Protein AF-A0A2P4SAG7-F1 (afdb_monomer)

Organism: Bambusicola thoracicus (NCBI:txid9083)

Sequence (376 aa):
MQWARDEFEGLFQLPAESVNRFLGELPEEPLRWEGLVVPGEVRRSLQERPRDWGDCVRWARWHWQLRYHNSIAQLLHDVPPSHDTHLAYVEAAAHLLAHTYRLPSCGDRVATRDVLCHTVLPPFVPKDGRYVPTVEGMEEVEEALEPGQLLELVQELVQWKRELGGGMEAMDPIHYDKDDDLHLSFITAASNLRAENYSIPPADRLTSQRIAGRIVPAIITTTAAVAALACLEVYKLVWRCRDLQCYRNSNLFLSECLLFRIQPLPAPTYRYRGKEWSCWDRLEVRAIGEDGQAMTVRELLAWLQEEHGWTVTKLLRGSTMLYDGEEDEEMQAQQQAQRLSDGVERSAEPQQLELQYVCAGDELEDACPPLLCTLP

Solvent-accessible surface area (backbone atoms only — not comparable to full-atom values): 22651 Å² total; per-residue (Å²): 86,70,68,26,50,55,49,46,39,63,66,40,19,51,48,26,49,39,40,35,41,56,74,72,71,58,68,96,56,73,87,76,41,77,94,71,54,60,67,70,53,37,52,49,54,67,74,66,56,64,88,48,71,66,45,50,53,50,50,52,54,48,50,48,44,46,64,68,42,49,51,49,52,44,47,45,62,79,53,57,75,84,55,83,65,56,64,54,50,55,53,51,51,50,42,53,51,26,55,75,72,70,43,89,67,81,89,52,69,68,59,55,50,51,52,57,75,69,57,83,71,86,82,79,85,76,76,90,87,76,77,78,72,92,55,96,89,59,77,83,75,68,83,76,66,54,73,68,59,47,52,53,52,48,52,52,49,54,49,48,58,61,74,50,59,90,70,70,78,75,60,79,53,50,75,91,42,74,86,40,71,65,54,45,49,49,35,39,50,51,27,30,54,52,22,56,76,70,73,41,84,67,68,54,70,68,58,38,42,40,60,71,49,65,58,76,89,81,54,69,69,60,54,52,52,52,52,53,56,50,52,60,53,48,53,41,59,75,70,61,62,79,59,62,86,77,46,66,51,74,50,78,40,78,94,74,74,41,77,50,72,42,65,65,77,78,79,68,70,50,78,50,98,92,42,81,43,40,91,85,53,62,45,77,42,74,31,53,32,97,88,68,40,51,24,31,43,45,57,51,52,48,46,40,34,71,80,68,67,42,56,71,39,36,34,28,48,84,93,43,80,55,40,52,71,88,54,55,73,71,58,40,54,54,33,33,66,36,40,74,55,66,96,55,85,89,65,98,59,69,46,73,43,65,32,47,64,30,40,75,94,57,56,92,84,56,85,60,73,47,33,38,31,36,36,96

Secondary structure (DSSP, 8-state):
-HHHHHHHHHHHTHHHHHHHHHHHT--S-GGG-TTT--HHHHHHHHHT--SSHHHHHHHHHHHHIIIIIIHHHHHHHHS---STHHHHHHHHHHHHHHHHTTPPPP--HHHHHHHHHH--PPPP-PPTT-----STT------PPPHHHHHHHHHHHHHHHHHTTT--PPP------TT-HHHHHHHHHHHHHHHHHTTPPPPPHHHHHHHHTT-----HHHHHHHHHHHHHHHHHHHTT---GGG--EEEEEGGGTEEEEEPPPPPPEEEETTEEEETT--EEEE-B-TTSSBPBHHHHHHHHHHHH---EEEEEETTEEEEETTS-HHHHHHHHHSBTTTTSPP-SS--EEEEEEEETT--TTS-PPPEEEE--

Structure (mmCIF, N/CA/C/O backbone):
data_AF-A0A2P4SAG7-F1
#
_entry.id   AF-A0A2P4SAG7-F1
#
loop_
_atom_site.group_PDB
_atom_site.id
_atom_site.type_symbol
_atom_site.label_atom_id
_atom_site.label_alt_id
_atom_site.label_comp_id
_atom_site.label_asym_id
_atom_site.label_entity_id
_atom_site.label_seq_id
_atom_site.pdbx_PDB_ins_code
_atom_site.Cartn_x
_atom_site.Cartn_y
_atom_site.Cartn_z
_atom_site.occupancy
_atom_site.B_iso_or_equiv
_atom_site.auth_seq_id
_atom_site.auth_comp_id
_atom_site.auth_asym_id
_atom_site.auth_atom_id
_atom_site.pdbx_PDB_model_num
ATOM 1 N N . MET A 1 1 ? 4.232 -4.588 -13.858 1.00 81.44 1 MET A N 1
ATOM 2 C CA . MET A 1 1 ? 3.768 -3.238 -13.465 1.00 81.44 1 MET A CA 1
ATOM 3 C C . MET A 1 1 ? 4.446 -2.764 -12.195 1.00 81.44 1 MET A C 1
ATOM 5 O O . MET A 1 1 ? 5.179 -1.799 -12.305 1.00 81.44 1 MET A O 1
ATOM 9 N N . GLN A 1 2 ? 4.285 -3.444 -11.050 1.00 86.50 2 GLN A N 1
ATOM 10 C CA . GLN A 1 2 ? 4.953 -3.043 -9.797 1.00 86.50 2 GLN A CA 1
ATOM 11 C C . GLN A 1 2 ? 6.474 -2.892 -9.972 1.00 86.50 2 GLN A C 1
ATOM 13 O O . GLN A 1 2 ? 6.971 -1.795 -9.783 1.00 86.50 2 GLN A O 1
ATOM 18 N N . TRP A 1 3 ? 7.154 -3.895 -10.547 1.00 89.44 3 TRP A N 1
ATOM 19 C CA . TRP A 1 3 ? 8.586 -3.783 -10.870 1.00 89.44 3 TRP A CA 1
ATOM 20 C C . TRP A 1 3 ? 8.960 -2.525 -11.675 1.00 89.44 3 TRP A C 1
ATOM 22 O O . TRP A 1 3 ? 9.977 -1.907 -11.413 1.00 89.44 3 TRP A O 1
ATOM 32 N N . ALA A 1 4 ? 8.143 -2.122 -12.655 1.00 86.94 4 ALA A N 1
ATOM 33 C CA . ALA A 1 4 ? 8.446 -0.939 -13.464 1.00 86.94 4 ALA A CA 1
ATOM 34 C C . ALA A 1 4 ? 8.279 0.365 -12.667 1.00 86.94 4 ALA A C 1
ATOM 36 O O . ALA A 1 4 ? 8.934 1.353 -12.980 1.00 86.94 4 ALA A O 1
ATOM 37 N N . ARG A 1 5 ? 7.401 0.367 -11.655 1.00 87.44 5 ARG A N 1
ATOM 38 C CA . ARG A 1 5 ? 7.223 1.480 -10.718 1.00 87.44 5 ARG A CA 1
ATOM 39 C C . ARG A 1 5 ? 8.412 1.586 -9.770 1.00 87.44 5 ARG A C 1
ATOM 41 O O . ARG A 1 5 ? 8.936 2.680 -9.620 1.00 87.44 5 ARG A O 1
ATOM 48 N N . ASP A 1 6 ? 8.859 0.458 -9.232 1.00 87.56 6 ASP A N 1
ATOM 49 C CA . ASP A 1 6 ? 10.046 0.400 -8.376 1.00 87.56 6 ASP A CA 1
ATOM 50 C C . ASP A 1 6 ? 11.297 0.825 -9.172 1.00 87.56 6 ASP A C 1
ATOM 52 O O . ASP A 1 6 ? 12.121 1.596 -8.693 1.00 87.56 6 ASP A O 1
ATOM 56 N N . GLU A 1 7 ? 11.394 0.416 -10.443 1.00 86.88 7 GLU A N 1
ATOM 57 C CA . GLU A 1 7 ? 12.472 0.843 -11.341 1.00 86.88 7 GLU A CA 1
ATOM 58 C C . GLU A 1 7 ? 12.406 2.349 -11.662 1.00 86.88 7 GLU A C 1
ATOM 60 O O . GLU A 1 7 ? 13.439 3.002 -11.734 1.00 86.88 7 GLU A O 1
ATOM 65 N N . PHE A 1 8 ? 11.215 2.933 -11.837 1.00 87.44 8 PHE A N 1
ATOM 66 C CA . PHE A 1 8 ? 11.071 4.383 -12.033 1.00 87.44 8 PHE A CA 1
ATOM 67 C C . PHE A 1 8 ? 11.583 5.164 -10.815 1.00 87.44 8 PHE A C 1
ATOM 69 O O . PHE A 1 8 ? 12.367 6.101 -10.964 1.00 87.44 8 PHE A O 1
ATOM 76 N N . GLU A 1 9 ? 11.172 4.748 -9.618 1.00 87.44 9 GLU A N 1
ATOM 77 C CA . GLU A 1 9 ? 11.604 5.346 -8.353 1.00 87.44 9 GLU A CA 1
ATOM 78 C C . GLU A 1 9 ? 13.124 5.212 -8.162 1.00 87.44 9 GLU A C 1
ATOM 80 O O . GLU A 1 9 ? 13.805 6.205 -7.894 1.00 87.44 9 GLU A O 1
ATOM 85 N N . GLY A 1 10 ? 13.681 4.026 -8.424 1.00 83.75 10 GLY A N 1
ATOM 86 C CA . GLY A 1 10 ? 15.117 3.757 -8.328 1.00 83.75 10 GLY A CA 1
ATOM 87 C C . GLY A 1 10 ? 15.993 4.470 -9.364 1.00 83.75 10 GLY A C 1
ATOM 88 O O . GLY A 1 10 ? 17.201 4.562 -9.168 1.00 83.75 10 GLY A O 1
ATOM 89 N N . LEU A 1 11 ? 15.428 4.989 -10.460 1.00 84.88 11 LEU A N 1
ATOM 90 C CA . LEU A 1 11 ? 16.191 5.711 -11.488 1.00 84.88 11 LEU A CA 1
ATOM 91 C C . LEU A 1 11 ? 16.076 7.230 -11.374 1.00 84.88 11 LEU A C 1
ATOM 93 O O . LEU A 1 11 ? 17.056 7.928 -11.632 1.00 84.88 11 LEU A O 1
ATOM 97 N N . PHE A 1 12 ? 14.888 7.743 -11.046 1.00 87.12 12 PHE A N 1
ATOM 98 C CA . PHE A 1 12 ? 14.585 9.173 -11.175 1.00 87.12 12 PHE A CA 1
ATOM 99 C C . PHE A 1 12 ? 14.284 9.873 -9.848 1.00 87.12 12 PHE A C 1
ATOM 101 O O . PHE A 1 12 ? 14.335 11.101 -9.798 1.00 87.12 12 PHE A O 1
ATOM 108 N N . GLN A 1 13 ? 13.991 9.121 -8.784 1.00 85.75 13 GLN A N 1
ATOM 109 C CA . GLN A 1 13 ? 13.681 9.682 -7.471 1.00 85.75 13 GLN A CA 1
ATOM 110 C C . GLN A 1 13 ? 14.836 9.461 -6.490 1.00 85.75 13 GLN A C 1
ATOM 112 O O . GLN A 1 13 ? 15.493 10.426 -6.097 1.00 85.75 13 GLN A O 1
ATOM 117 N N . LEU A 1 14 ? 15.127 8.202 -6.144 1.00 84.88 14 LEU A N 1
ATOM 118 C CA . LEU A 1 14 ? 16.094 7.865 -5.091 1.00 84.88 14 LEU A CA 1
ATOM 119 C C . LEU A 1 14 ? 17.503 8.414 -5.374 1.00 84.88 14 LEU A C 1
ATOM 121 O O . LEU A 1 14 ? 18.040 9.089 -4.495 1.00 84.88 14 LEU A O 1
ATOM 125 N N . PRO A 1 15 ? 18.073 8.286 -6.594 1.00 83.38 15 PRO A N 1
ATOM 126 C CA . PRO A 1 15 ? 19.403 8.831 -6.871 1.00 83.38 15 PRO A CA 1
ATOM 127 C C . PRO A 1 15 ? 19.477 10.354 -6.732 1.00 83.38 15 PRO A C 1
ATOM 129 O O . PRO A 1 15 ? 20.473 10.886 -6.240 1.00 83.38 15 PRO A O 1
ATOM 132 N N . ALA A 1 16 ? 18.418 11.067 -7.125 1.00 83.94 16 ALA A N 1
ATOM 133 C CA . ALA A 1 16 ? 18.354 12.521 -7.009 1.00 83.94 16 ALA A CA 1
ATOM 134 C C . ALA A 1 16 ? 18.246 12.963 -5.540 1.00 83.94 16 ALA A C 1
ATOM 136 O O . ALA A 1 16 ? 18.965 13.870 -5.119 1.00 83.94 16 ALA A O 1
ATOM 137 N N . GLU A 1 17 ? 17.407 12.296 -4.741 1.00 84.69 17 GLU A N 1
ATOM 138 C CA . GLU A 1 17 ? 17.300 12.536 -3.296 1.00 84.69 17 GLU A CA 1
ATOM 139 C C . GLU A 1 17 ? 18.624 12.239 -2.576 1.00 84.69 17 GLU A C 1
ATOM 141 O O . GLU A 1 17 ? 19.094 13.063 -1.786 1.00 84.69 17 GLU A O 1
ATOM 146 N N . SER A 1 18 ? 19.264 11.109 -2.896 1.00 82.12 18 SER A N 1
ATOM 147 C CA . SER A 1 18 ? 20.572 10.701 -2.373 1.00 82.12 18 SER A CA 1
ATOM 148 C C . SER A 1 18 ? 21.654 11.747 -2.665 1.00 82.12 18 SER A C 1
ATOM 150 O O . SER A 1 18 ? 22.399 12.145 -1.764 1.00 82.12 18 SER A O 1
ATOM 152 N N . VAL A 1 19 ? 21.731 12.243 -3.907 1.00 81.12 19 VAL A N 1
ATOM 153 C CA . VAL A 1 19 ? 22.686 13.291 -4.306 1.00 81.12 19 VAL A CA 1
ATOM 154 C C . VAL A 1 19 ? 22.375 14.618 -3.612 1.00 81.12 19 VAL A C 1
ATOM 156 O O . VAL A 1 19 ? 23.289 15.267 -3.104 1.00 81.12 19 VAL A O 1
ATOM 159 N N . ASN A 1 20 ? 21.108 15.021 -3.526 1.00 83.75 20 ASN A N 1
ATOM 160 C CA . ASN A 1 20 ? 20.719 16.271 -2.872 1.00 83.75 20 ASN A CA 1
ATOM 161 C C . ASN A 1 20 ? 21.027 16.264 -1.374 1.00 83.75 20 ASN A C 1
ATOM 163 O O . ASN A 1 20 ? 21.575 17.239 -0.859 1.00 83.75 20 ASN A O 1
ATOM 167 N N . ARG A 1 21 ? 20.752 15.152 -0.687 1.00 79.44 21 ARG A N 1
ATOM 168 C CA . ARG A 1 21 ? 21.115 14.955 0.723 1.00 79.44 21 ARG A CA 1
ATOM 169 C C . ARG A 1 21 ? 22.628 15.032 0.915 1.00 79.44 21 ARG A C 1
ATOM 171 O O . ARG A 1 21 ? 23.106 15.690 1.840 1.00 79.44 21 ARG A O 1
ATOM 178 N N . PHE A 1 22 ? 23.389 14.434 -0.002 1.00 78.19 22 PHE A N 1
ATOM 179 C CA . PHE A 1 22 ? 24.846 14.527 -0.014 1.00 78.19 22 PHE A CA 1
ATOM 180 C C . PHE A 1 22 ? 25.355 15.964 -0.198 1.00 78.19 22 PHE A C 1
ATOM 182 O O . PHE A 1 22 ? 26.279 16.385 0.506 1.00 78.19 22 PHE A O 1
ATOM 189 N N . LEU A 1 23 ? 24.746 16.744 -1.093 1.00 76.44 23 LEU A N 1
ATOM 190 C CA . LEU A 1 23 ? 25.135 18.133 -1.342 1.00 76.44 23 LEU A CA 1
ATOM 191 C C . LEU A 1 23 ? 24.726 19.074 -0.202 1.00 76.44 23 LEU A C 1
ATOM 193 O O . LEU A 1 23 ? 25.543 19.898 0.211 1.00 76.44 23 LEU A O 1
ATOM 197 N N . GLY A 1 24 ? 23.503 18.937 0.315 1.00 71.19 24 GLY A N 1
ATOM 198 C CA . GLY A 1 24 ? 22.888 19.886 1.246 1.00 71.19 24 GLY A CA 1
ATOM 199 C C . GLY A 1 24 ? 23.028 19.550 2.733 1.00 71.19 24 GLY A C 1
ATOM 200 O O . GLY A 1 24 ? 23.374 20.428 3.517 1.00 71.19 24 GLY A O 1
ATOM 201 N N . GLU A 1 25 ? 22.763 18.306 3.136 1.00 60.97 25 GLU A N 1
ATOM 202 C CA . GLU A 1 25 ? 22.481 17.967 4.545 1.00 60.97 25 GLU A CA 1
ATOM 203 C C . GLU A 1 25 ? 23.626 17.235 5.252 1.00 60.97 25 GLU A C 1
ATOM 205 O O . GLU A 1 25 ? 23.716 17.269 6.480 1.00 60.97 25 GLU A O 1
ATOM 210 N N . LEU A 1 26 ? 24.523 16.581 4.506 1.00 59.78 26 LEU A N 1
ATOM 211 C CA . LEU A 1 26 ? 25.563 15.768 5.130 1.00 59.78 26 LEU A CA 1
ATOM 212 C C . LEU A 1 26 ? 26.750 16.602 5.659 1.00 59.78 26 LEU A C 1
ATOM 214 O O . LEU A 1 26 ? 27.390 17.323 4.873 1.00 59.78 26 LEU A O 1
ATOM 218 N N . PRO A 1 27 ? 27.098 16.465 6.959 1.00 60.38 27 PRO A N 1
ATOM 219 C CA . PRO A 1 27 ? 28.298 17.062 7.537 1.00 60.38 27 PRO A CA 1
ATOM 220 C C . PRO A 1 27 ? 29.562 16.453 6.917 1.00 60.38 27 PRO A C 1
ATOM 222 O O . PRO A 1 27 ? 29.544 15.324 6.426 1.00 60.38 27 PRO A O 1
ATOM 225 N N . GLU A 1 28 ? 30.684 17.180 6.974 1.00 59.06 28 GLU A N 1
ATOM 226 C CA . GLU A 1 28 ? 31.977 16.716 6.435 1.00 59.06 28 GLU A CA 1
ATOM 227 C C . GLU A 1 28 ? 32.524 15.446 7.121 1.00 59.06 28 GLU A C 1
ATOM 229 O O . GLU A 1 28 ? 33.510 14.881 6.655 1.00 59.06 28 GLU A O 1
ATOM 234 N N . GLU A 1 29 ? 31.905 15.001 8.220 1.00 61.97 29 GLU A N 1
ATOM 235 C CA . GLU A 1 29 ? 32.294 13.830 9.010 1.00 61.97 29 GLU A CA 1
ATOM 236 C C . GLU A 1 29 ? 31.657 12.525 8.466 1.00 61.97 29 GLU A C 1
ATOM 238 O O . GLU A 1 29 ? 30.444 12.343 8.604 1.00 61.97 29 GLU A O 1
ATOM 243 N N . PRO A 1 30 ? 32.460 11.572 7.942 1.00 60.25 30 PRO A N 1
ATOM 244 C CA . PRO A 1 30 ? 32.017 10.285 7.378 1.00 60.25 30 PRO A CA 1
ATOM 245 C C . PRO A 1 30 ? 31.145 9.409 8.286 1.00 60.25 30 PRO A C 1
ATOM 247 O O . PRO A 1 30 ? 30.231 8.736 7.823 1.00 60.25 30 PRO A O 1
ATOM 250 N N . LEU A 1 31 ? 31.433 9.412 9.593 1.00 57.81 31 LEU A N 1
ATOM 251 C CA . LEU A 1 31 ? 30.801 8.536 10.592 1.00 57.81 31 LEU A CA 1
ATOM 252 C C . LEU A 1 31 ? 29.309 8.827 10.799 1.00 57.81 31 LEU A C 1
ATOM 254 O O . LEU A 1 31 ? 28.599 8.022 11.387 1.00 57.81 31 LEU A O 1
ATOM 258 N N . ARG A 1 32 ? 28.823 9.981 10.331 1.00 58.31 32 ARG A N 1
ATOM 259 C CA . ARG A 1 32 ? 27.416 10.380 10.457 1.00 58.31 32 ARG A CA 1
ATOM 260 C C . ARG A 1 32 ? 26.582 10.034 9.227 1.00 58.31 32 ARG A C 1
ATOM 262 O O . ARG A 1 32 ? 25.461 10.512 9.125 1.00 58.31 32 ARG A O 1
ATOM 269 N N . TRP A 1 33 ? 27.133 9.295 8.264 1.00 59.44 33 TRP A N 1
ATOM 270 C CA . TRP A 1 33 ? 26.451 8.967 7.006 1.00 59.44 33 TRP A CA 1
ATOM 271 C C . TRP A 1 33 ? 25.746 7.602 7.051 1.00 59.44 33 TRP A C 1
ATOM 273 O O . TRP A 1 33 ? 25.011 7.269 6.121 1.00 59.44 33 TRP A O 1
ATOM 283 N N . GLU A 1 34 ? 25.957 6.815 8.113 1.00 56.78 34 GLU A N 1
ATOM 284 C CA . GLU A 1 34 ? 25.377 5.476 8.267 1.00 56.78 34 GLU A CA 1
ATOM 285 C C . GLU A 1 34 ? 23.842 5.519 8.187 1.00 56.78 34 GLU A C 1
ATOM 287 O O . GLU A 1 34 ? 23.181 6.243 8.929 1.00 56.78 34 GLU A O 1
ATOM 292 N N . GLY A 1 35 ? 23.279 4.766 7.235 1.00 57.47 35 GLY A N 1
ATOM 293 C CA . GLY A 1 35 ? 21.834 4.681 6.988 1.00 57.47 35 GLY A CA 1
ATOM 294 C C . GLY A 1 35 ? 21.208 5.889 6.279 1.00 57.47 35 GLY A C 1
ATOM 295 O O . GLY A 1 35 ? 20.014 5.863 5.994 1.00 57.47 35 GLY A O 1
ATOM 296 N N . LEU A 1 36 ? 21.983 6.937 5.974 1.00 53.34 36 LEU A N 1
ATOM 297 C CA . LEU A 1 36 ? 21.462 8.191 5.419 1.00 53.34 36 LEU A CA 1
ATOM 298 C C . LEU A 1 36 ? 21.659 8.328 3.907 1.00 53.34 36 LEU A C 1
ATOM 300 O O . LEU A 1 36 ? 20.855 9.000 3.273 1.00 53.34 36 LEU A O 1
ATOM 304 N N . VAL A 1 37 ? 22.688 7.732 3.304 1.00 59.59 37 VAL A N 1
ATOM 305 C CA . VAL A 1 37 ? 22.959 7.808 1.853 1.00 59.59 37 VAL A CA 1
ATOM 306 C C . VAL A 1 37 ? 23.607 6.506 1.392 1.00 59.59 37 VAL A C 1
ATOM 308 O O . VAL A 1 37 ? 24.410 5.946 2.131 1.00 59.59 37 VAL A O 1
ATOM 311 N N . VAL A 1 38 ? 23.312 6.052 0.166 1.00 68.75 38 VAL A N 1
ATOM 312 C CA . VAL A 1 38 ? 24.028 4.947 -0.495 1.00 68.75 38 VAL A CA 1
ATOM 313 C C . VAL A 1 38 ? 25.229 5.528 -1.257 1.00 68.75 38 VAL A C 1
ATOM 315 O O . VAL A 1 38 ? 25.056 6.078 -2.350 1.00 68.75 38 VAL A O 1
ATOM 318 N N . PRO A 1 39 ? 26.472 5.450 -0.736 1.00 68.12 39 PRO A N 1
ATOM 319 C CA . PRO A 1 39 ? 27.593 6.197 -1.317 1.00 68.12 39 PRO A CA 1
ATOM 320 C C . PRO A 1 39 ? 27.947 5.722 -2.737 1.00 68.12 39 PRO A C 1
ATOM 322 O O . PRO A 1 39 ? 28.398 6.507 -3.573 1.00 68.12 39 PRO A O 1
ATOM 325 N N . GLY A 1 40 ? 27.687 4.448 -3.049 1.00 70.38 40 GLY A N 1
ATOM 326 C CA . GLY A 1 40 ? 27.883 3.895 -4.392 1.00 70.38 40 GLY A CA 1
ATOM 327 C C . GLY A 1 40 ? 26.932 4.487 -5.436 1.00 70.38 40 GLY A C 1
ATOM 328 O O . GLY A 1 40 ? 27.343 4.742 -6.569 1.00 70.38 40 GLY A O 1
ATOM 329 N N . GLU A 1 41 ? 25.684 4.752 -5.049 1.00 71.19 41 GLU A N 1
ATOM 330 C CA . GLU A 1 41 ? 24.660 5.359 -5.906 1.00 71.19 41 GLU A CA 1
ATOM 331 C C . GLU A 1 41 ? 24.983 6.826 -6.204 1.00 71.19 41 GLU A C 1
ATOM 333 O O . GLU A 1 41 ? 24.937 7.250 -7.362 1.00 71.19 41 GLU A O 1
ATOM 338 N N . VAL A 1 42 ? 25.406 7.579 -5.181 1.00 75.69 42 VAL A N 1
ATOM 339 C CA . VAL A 1 42 ? 25.850 8.970 -5.342 1.00 75.69 42 VAL A CA 1
ATOM 340 C C . VAL A 1 42 ? 27.057 9.039 -6.270 1.00 75.69 42 VAL A C 1
ATOM 342 O O . VAL A 1 42 ? 27.028 9.785 -7.247 1.00 75.69 42 VAL A O 1
ATOM 345 N N . ARG A 1 43 ? 28.093 8.218 -6.048 1.00 80.50 43 ARG A N 1
ATOM 346 C CA . ARG A 1 43 ? 29.273 8.196 -6.928 1.00 80.50 43 ARG A CA 1
ATOM 347 C C . ARG A 1 43 ? 28.903 7.930 -8.384 1.00 80.50 43 ARG A C 1
ATOM 349 O O . ARG A 1 43 ? 29.374 8.653 -9.261 1.00 80.50 43 ARG A O 1
ATOM 356 N N . ARG A 1 44 ? 28.060 6.924 -8.643 1.00 77.25 44 ARG A N 1
ATOM 357 C CA . ARG A 1 44 ? 27.619 6.583 -10.004 1.00 77.25 44 ARG A CA 1
ATOM 358 C C . ARG A 1 44 ? 26.868 7.749 -10.647 1.00 77.25 44 ARG A C 1
ATOM 360 O O . ARG A 1 44 ? 27.198 8.135 -11.763 1.00 77.25 44 ARG A O 1
ATOM 367 N N . SER A 1 45 ? 25.934 8.354 -9.916 1.00 79.62 45 SER A N 1
ATOM 368 C CA . SER A 1 45 ? 25.128 9.486 -10.395 1.00 79.62 45 SER A CA 1
ATOM 369 C C . SER A 1 45 ? 25.976 10.717 -10.727 1.00 79.62 45 SER A C 1
ATOM 371 O O . SER A 1 45 ? 25.702 11.424 -11.695 1.00 79.62 45 SER A O 1
ATOM 373 N N . LEU A 1 46 ? 27.046 10.956 -9.962 1.00 76.94 46 LEU A N 1
ATOM 374 C CA . LEU A 1 46 ? 27.991 12.045 -10.219 1.00 76.94 46 LEU A CA 1
ATOM 375 C C . LEU A 1 46 ? 28.934 11.752 -11.397 1.00 76.94 46 LEU A C 1
ATOM 377 O O . LEU A 1 46 ? 29.223 12.656 -12.181 1.00 76.94 46 LEU A O 1
ATOM 381 N N . GLN A 1 47 ? 29.396 10.506 -11.547 1.00 79.31 47 GLN A N 1
ATOM 382 C CA . GLN A 1 47 ? 30.273 10.079 -12.647 1.00 79.31 47 GLN A CA 1
ATOM 383 C C . GLN A 1 47 ? 29.563 10.056 -14.000 1.00 79.31 47 GLN A C 1
ATOM 385 O O . GLN A 1 47 ? 30.134 10.465 -15.011 1.00 79.31 47 GLN A O 1
ATOM 390 N N . GLU A 1 48 ? 28.322 9.578 -14.017 1.00 74.12 48 GLU A N 1
ATOM 391 C CA . GLU A 1 48 ? 27.524 9.377 -15.227 1.00 74.12 48 GLU A CA 1
ATOM 392 C C . GLU A 1 48 ? 26.639 10.590 -15.554 1.00 74.12 48 GLU A C 1
ATOM 394 O O . GLU A 1 48 ? 25.714 10.482 -16.361 1.00 74.12 48 GLU A O 1
ATOM 399 N N . ARG A 1 49 ? 26.910 11.757 -14.949 1.00 80.25 49 ARG A N 1
ATOM 400 C CA . ARG A 1 49 ? 26.088 12.956 -15.129 1.00 80.25 49 ARG A CA 1
ATOM 401 C C . ARG A 1 49 ? 26.023 13.361 -16.613 1.00 80.25 49 ARG A C 1
ATOM 403 O O . ARG A 1 49 ? 27.061 13.708 -17.190 1.00 80.25 49 ARG A O 1
ATOM 410 N N . PRO A 1 50 ? 24.826 13.383 -17.227 1.00 78.88 50 PRO A N 1
ATOM 411 C CA . PRO A 1 50 ? 24.682 13.728 -18.635 1.00 78.88 50 PRO A CA 1
ATOM 412 C C . PRO A 1 50 ? 24.954 15.219 -18.863 1.00 78.88 50 PRO A C 1
ATOM 414 O O . PRO A 1 50 ? 24.580 16.061 -18.043 1.00 78.88 50 PRO A O 1
ATOM 417 N N . ARG A 1 51 ? 25.603 15.557 -19.984 1.00 80.38 51 ARG A N 1
ATOM 418 C CA . ARG A 1 51 ? 25.892 16.954 -20.370 1.00 80.38 51 ARG A CA 1
ATOM 419 C C . ARG A 1 51 ? 24.954 17.470 -21.449 1.00 80.38 51 ARG A C 1
ATOM 421 O O . ARG A 1 51 ? 24.758 18.677 -21.570 1.00 80.38 51 ARG A O 1
ATOM 428 N N . ASP A 1 52 ? 24.393 16.559 -22.233 1.00 71.81 52 ASP A N 1
ATOM 429 C CA . ASP A 1 52 ? 23.454 16.855 -23.300 1.00 71.81 52 ASP A CA 1
ATOM 430 C C . ASP A 1 52 ? 22.384 15.760 -23.435 1.00 71.81 52 ASP A C 1
ATOM 432 O O . ASP A 1 52 ? 22.417 14.715 -22.783 1.00 71.81 52 ASP A O 1
ATOM 436 N N . TRP A 1 53 ? 21.411 16.003 -24.313 1.00 62.53 53 TRP A N 1
ATOM 437 C CA . TRP A 1 53 ? 20.362 15.032 -24.623 1.00 62.53 53 TRP A CA 1
ATOM 438 C C . TRP A 1 53 ? 20.908 13.713 -25.197 1.00 62.53 53 TRP A C 1
ATOM 440 O O . TRP A 1 53 ? 20.339 12.646 -24.965 1.00 62.53 53 TRP A O 1
ATOM 450 N N . GLY A 1 54 ? 22.014 13.763 -25.943 1.00 64.31 54 GLY A N 1
ATOM 451 C CA . GLY A 1 54 ? 22.645 12.575 -26.510 1.00 64.31 54 GLY A CA 1
ATOM 452 C C . GLY A 1 54 ? 23.160 11.629 -25.428 1.00 64.31 54 GLY A C 1
ATOM 453 O O . GLY A 1 54 ? 22.978 10.417 -25.548 1.00 64.31 54 GLY A O 1
ATOM 454 N N . ASP A 1 55 ? 23.736 12.168 -24.354 1.00 66.38 55 ASP A N 1
ATOM 455 C CA . ASP A 1 55 ? 24.143 11.404 -23.174 1.00 66.38 55 ASP A CA 1
ATOM 456 C C . ASP A 1 55 ? 22.943 10.741 -22.496 1.00 66.38 55 ASP A C 1
ATOM 458 O O . ASP A 1 55 ? 23.001 9.545 -22.204 1.00 66.38 55 ASP A O 1
ATOM 462 N N . CYS A 1 56 ? 21.821 11.455 -22.348 1.00 67.62 56 CYS A N 1
ATOM 463 C CA . CYS A 1 56 ? 20.586 10.883 -21.802 1.00 67.62 56 CYS A CA 1
ATOM 464 C C . CYS A 1 56 ? 20.079 9.696 -22.641 1.00 67.62 56 CYS A C 1
ATOM 466 O O . CYS A 1 56 ? 19.695 8.660 -22.096 1.00 67.62 56 CYS A O 1
ATOM 468 N N . VAL A 1 57 ? 20.120 9.802 -23.975 1.00 63.62 57 VAL A N 1
ATOM 469 C CA . VAL A 1 57 ? 19.714 8.709 -24.879 1.00 63.62 57 VAL A CA 1
ATOM 470 C C . VAL A 1 57 ? 20.665 7.512 -24.776 1.00 63.62 57 VAL A C 1
ATOM 472 O O . VAL A 1 57 ? 20.210 6.365 -24.769 1.00 63.62 57 VAL A O 1
ATOM 475 N N . ARG A 1 58 ? 21.982 7.746 -24.670 1.00 69.81 58 ARG A N 1
ATOM 476 C CA . ARG A 1 58 ? 22.975 6.673 -24.473 1.00 69.81 58 ARG A CA 1
ATOM 477 C C . ARG A 1 58 ? 22.760 5.959 -23.145 1.00 69.81 58 ARG A C 1
ATOM 479 O O . ARG A 1 58 ? 22.741 4.729 -23.131 1.00 69.81 58 ARG A O 1
ATOM 486 N N . TRP A 1 59 ? 22.546 6.718 -22.072 1.00 79.19 59 TRP A N 1
ATOM 487 C CA . TRP A 1 59 ? 22.224 6.186 -20.753 1.00 79.19 59 TRP A CA 1
ATOM 488 C C . TRP A 1 59 ? 20.958 5.323 -20.804 1.00 79.19 59 TRP A C 1
ATOM 490 O O . TRP A 1 59 ? 20.991 4.166 -20.393 1.00 79.19 59 TRP A O 1
ATOM 500 N N . ALA A 1 60 ? 19.880 5.808 -21.432 1.00 67.44 60 ALA A N 1
ATOM 501 C CA . ALA A 1 60 ? 18.635 5.052 -21.565 1.00 67.44 60 ALA A CA 1
ATOM 502 C C . ALA A 1 60 ? 18.814 3.755 -22.381 1.00 67.44 60 ALA A C 1
ATOM 504 O O . ALA A 1 60 ? 18.292 2.701 -22.010 1.00 67.44 60 ALA A O 1
ATOM 505 N N . ARG A 1 61 ? 19.592 3.788 -23.475 1.00 75.88 61 ARG A N 1
ATOM 506 C CA . ARG A 1 61 ? 19.899 2.595 -24.287 1.00 75.88 61 ARG A CA 1
ATOM 507 C C . ARG A 1 61 ? 20.757 1.579 -23.533 1.00 75.88 61 ARG A C 1
ATOM 509 O O . ARG A 1 61 ? 20.568 0.372 -23.718 1.00 75.88 61 ARG A O 1
ATOM 516 N N . TRP A 1 62 ? 21.707 2.051 -22.730 1.00 73.81 62 TRP A N 1
ATOM 517 C CA . TRP A 1 62 ? 22.526 1.209 -21.863 1.00 73.81 62 TRP A CA 1
ATOM 518 C C . TRP A 1 62 ? 21.681 0.567 -20.765 1.00 73.81 62 TRP A C 1
ATOM 520 O O . TRP A 1 62 ? 21.724 -0.647 -20.583 1.00 73.81 62 TRP A O 1
ATOM 530 N N . HIS A 1 63 ? 20.839 1.358 -20.105 1.00 75.38 63 HIS A N 1
ATOM 531 C CA . HIS A 1 63 ? 19.903 0.879 -19.101 1.00 75.38 63 HIS A CA 1
ATOM 532 C C . HIS A 1 63 ? 18.972 -0.205 -19.665 1.00 75.38 63 HIS A C 1
ATOM 534 O O . HIS A 1 63 ? 18.831 -1.279 -19.077 1.00 75.38 63 HIS A O 1
ATOM 540 N N . TRP A 1 64 ? 18.420 0.024 -20.863 1.00 81.44 64 TRP A N 1
ATOM 541 C CA . TRP A 1 64 ? 17.623 -0.977 -21.569 1.00 81.44 64 TRP A CA 1
ATOM 542 C C . TRP A 1 64 ? 18.401 -2.285 -21.785 1.00 81.44 64 TRP A C 1
ATOM 544 O O . TRP A 1 64 ? 17.881 -3.366 -21.509 1.00 81.44 64 TRP A O 1
ATOM 554 N N . GLN A 1 65 ? 19.664 -2.198 -22.223 1.00 71.25 65 GLN A N 1
ATOM 555 C CA . GLN A 1 65 ? 20.524 -3.370 -22.419 1.00 71.25 65 GLN A CA 1
ATOM 556 C C . GLN A 1 65 ? 20.704 -4.141 -21.114 1.00 71.25 65 GLN A C 1
ATOM 558 O O . GLN A 1 65 ? 20.601 -5.364 -21.095 1.00 71.25 65 GLN A O 1
ATOM 563 N N . LEU A 1 66 ? 20.982 -3.422 -20.028 1.00 76.62 66 LEU A N 1
ATOM 564 C CA . LEU A 1 66 ? 21.248 -4.014 -18.731 1.00 76.62 66 LEU A CA 1
ATOM 565 C C . LEU A 1 66 ? 20.024 -4.782 -18.224 1.00 76.62 66 LEU A C 1
ATOM 567 O O . LEU A 1 66 ? 20.141 -5.965 -17.921 1.00 76.62 66 LEU A O 1
ATOM 571 N N . ARG A 1 67 ? 18.855 -4.133 -18.189 1.00 78.81 67 ARG A N 1
ATOM 572 C CA . ARG A 1 67 ? 17.645 -4.691 -17.571 1.00 78.81 67 ARG A CA 1
ATOM 573 C C . ARG A 1 67 ? 16.919 -5.711 -18.437 1.00 78.81 67 ARG A C 1
ATOM 575 O O . ARG A 1 67 ? 16.466 -6.727 -17.916 1.00 78.81 67 ARG A O 1
ATOM 582 N N . TYR A 1 68 ? 16.799 -5.459 -19.739 1.00 76.12 68 TYR A N 1
ATOM 583 C CA . TYR A 1 68 ? 15.974 -6.299 -20.610 1.00 76.12 68 TYR A CA 1
ATOM 584 C C . TYR A 1 68 ? 16.770 -7.357 -21.369 1.00 76.12 68 TYR A C 1
ATOM 586 O O . TYR A 1 68 ? 16.163 -8.299 -21.860 1.00 76.12 68 TYR A O 1
ATOM 594 N N . HIS A 1 69 ? 18.101 -7.250 -21.435 1.00 78.56 69 HIS A N 1
ATOM 595 C CA . HIS A 1 69 ? 18.939 -8.258 -22.082 1.00 78.56 69 HIS A CA 1
ATOM 596 C C . HIS A 1 69 ? 19.923 -8.907 -21.108 1.00 78.56 69 HIS A C 1
ATOM 598 O O . HIS A 1 69 ? 19.819 -10.102 -20.856 1.00 78.56 69 HIS A O 1
ATOM 604 N N . ASN A 1 70 ? 20.851 -8.143 -20.526 1.00 77.38 70 ASN A N 1
ATOM 605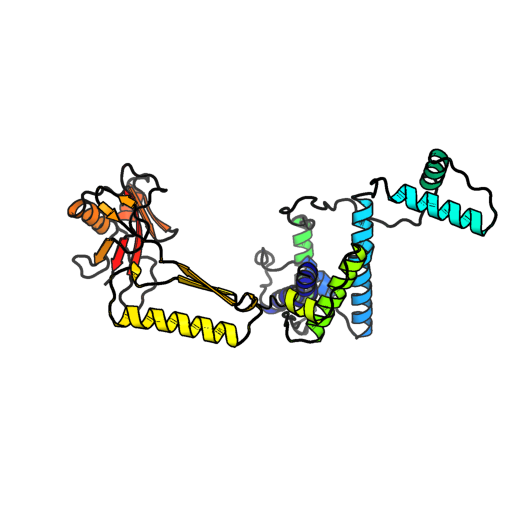 C CA . ASN A 1 70 ? 21.950 -8.702 -19.733 1.00 77.38 70 ASN A CA 1
ATOM 606 C C . ASN A 1 70 ? 21.441 -9.413 -18.470 1.00 77.38 70 AS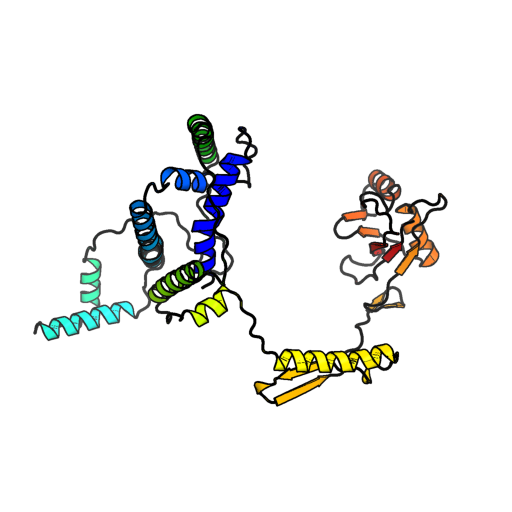N A C 1
ATOM 608 O O . ASN A 1 70 ? 21.890 -10.515 -18.182 1.00 77.38 70 ASN A O 1
ATOM 612 N N . SER A 1 71 ? 20.485 -8.825 -17.741 1.00 75.25 71 SER A N 1
ATOM 613 C CA . SER A 1 71 ? 19.876 -9.460 -16.564 1.00 75.25 71 SER A CA 1
ATOM 614 C C . SER A 1 71 ? 19.113 -10.740 -16.912 1.00 75.25 71 SER A C 1
ATOM 616 O O . SER A 1 71 ? 19.141 -11.689 -16.139 1.00 75.25 71 SER A O 1
ATOM 618 N N . ILE A 1 72 ? 18.460 -10.797 -18.076 1.00 76.56 72 ILE A N 1
ATOM 619 C CA . ILE A 1 72 ? 17.748 -12.002 -18.528 1.00 76.56 72 ILE A CA 1
ATOM 620 C C . ILE A 1 72 ? 18.735 -13.077 -18.981 1.00 76.56 72 ILE A C 1
ATOM 622 O O . ILE A 1 72 ? 18.567 -14.243 -18.648 1.00 76.56 72 ILE A O 1
ATOM 626 N N . ALA A 1 73 ? 19.792 -12.693 -19.697 1.00 74.56 73 ALA A N 1
ATOM 627 C CA . ALA A 1 73 ? 20.869 -13.599 -20.079 1.00 74.56 73 ALA A CA 1
ATOM 628 C C . ALA A 1 73 ? 21.583 -14.178 -18.846 1.00 74.56 73 ALA A C 1
ATOM 630 O O . ALA A 1 73 ? 21.855 -15.373 -18.813 1.00 74.56 73 ALA A O 1
ATOM 631 N N . GLN A 1 74 ? 21.816 -13.353 -17.819 1.00 72.19 74 GLN A N 1
ATOM 632 C CA . GLN A 1 74 ? 22.324 -13.786 -16.517 1.00 72.19 74 GLN A CA 1
ATOM 633 C C . GLN A 1 74 ? 21.364 -14.783 -15.853 1.00 72.19 74 GLN A C 1
ATOM 635 O O . GLN A 1 74 ? 21.786 -15.859 -15.457 1.00 72.19 74 GLN A O 1
ATOM 640 N N . LEU A 1 75 ? 20.061 -14.487 -15.819 1.00 68.44 75 LEU A N 1
ATOM 641 C CA . LEU A 1 75 ? 19.059 -15.403 -15.266 1.00 68.44 75 LEU A CA 1
ATOM 642 C C . LEU A 1 75 ? 19.025 -16.750 -16.006 1.00 68.44 75 LEU A C 1
ATOM 644 O O . LEU A 1 75 ? 18.938 -17.793 -15.371 1.00 68.44 75 LEU A O 1
ATOM 648 N N . LEU A 1 76 ? 19.117 -16.738 -17.337 1.00 65.81 76 LEU A N 1
ATOM 649 C CA . LEU A 1 76 ? 19.176 -17.951 -18.161 1.00 65.81 76 LEU A CA 1
ATOM 650 C C . LEU A 1 76 ? 20.496 -18.717 -18.010 1.00 65.81 76 LEU A C 1
ATOM 652 O O . LEU A 1 76 ? 20.536 -19.911 -18.291 1.00 65.81 76 LEU A O 1
ATOM 656 N N . HIS A 1 77 ? 21.574 -18.044 -17.610 1.00 69.25 77 HIS A N 1
ATOM 657 C CA . HIS A 1 77 ? 22.836 -18.681 -17.254 1.00 69.25 77 HIS A CA 1
ATOM 658 C C . HIS A 1 77 ? 22.739 -19.359 -15.881 1.00 69.25 77 HIS A C 1
ATOM 660 O O . HIS A 1 77 ? 23.113 -20.522 -15.744 1.00 69.25 77 HIS A O 1
ATOM 666 N N . ASP A 1 78 ? 22.197 -18.649 -14.889 1.00 63.25 78 ASP A N 1
ATOM 667 C CA . ASP A 1 78 ? 22.109 -19.108 -13.499 1.00 63.25 78 ASP A CA 1
ATOM 668 C C . ASP A 1 78 ? 21.020 -20.178 -13.314 1.00 63.25 78 ASP A C 1
ATOM 670 O O . ASP A 1 78 ? 21.151 -21.084 -12.490 1.00 63.25 78 ASP A O 1
ATOM 674 N N . VAL A 1 79 ? 19.964 -20.112 -14.130 1.00 56.72 79 VAL A N 1
ATOM 675 C CA . VAL A 1 79 ? 18.870 -21.086 -14.209 1.00 56.72 79 VAL A CA 1
ATOM 676 C C . VAL A 1 79 ? 18.768 -21.587 -15.657 1.00 56.72 79 VAL A C 1
ATOM 678 O O . VAL A 1 79 ? 17.901 -21.144 -16.419 1.00 56.72 79 VAL A O 1
ATOM 681 N N . PRO A 1 80 ? 19.668 -22.494 -16.084 1.00 55.12 80 PRO A N 1
ATOM 682 C CA . PRO A 1 80 ? 19.694 -22.972 -17.456 1.00 55.12 80 PRO A CA 1
ATOM 683 C C . PRO A 1 80 ? 18.392 -23.708 -17.797 1.00 55.12 80 PRO A C 1
ATOM 685 O O . PRO A 1 80 ? 17.885 -24.485 -16.984 1.00 55.12 80 PRO A O 1
ATOM 688 N N . PRO A 1 81 ? 17.836 -23.512 -19.004 1.00 49.84 81 PRO A N 1
ATOM 689 C CA . PRO A 1 81 ? 16.533 -24.036 -19.391 1.00 49.84 81 PRO A CA 1
ATOM 690 C C . PRO A 1 81 ? 16.603 -25.517 -19.789 1.00 49.84 81 PRO A C 1
ATOM 692 O O . PRO A 1 81 ? 16.228 -25.918 -20.890 1.00 49.84 81 PRO A O 1
ATOM 695 N N . SER A 1 82 ? 17.068 -26.364 -18.878 1.00 50.69 82 SER A N 1
ATOM 696 C CA . SER A 1 82 ? 16.970 -27.823 -18.955 1.00 50.69 82 SER A CA 1
ATOM 697 C C . SER A 1 82 ? 15.569 -28.325 -18.571 1.00 50.69 82 SER A C 1
ATOM 699 O O . SER A 1 82 ? 15.411 -29.386 -17.972 1.00 50.69 82 SER A O 1
ATOM 701 N N . HIS A 1 83 ? 14.540 -27.580 -18.982 1.00 53.62 83 HIS A N 1
ATOM 702 C CA . HIS A 1 83 ? 13.178 -28.079 -19.115 1.00 53.62 83 HIS A CA 1
ATOM 703 C C . HIS A 1 83 ? 13.030 -28.588 -20.564 1.00 53.62 83 HIS A C 1
ATOM 705 O O . HIS A 1 83 ? 13.339 -27.860 -21.504 1.00 53.62 83 HIS A O 1
ATOM 711 N N . ASP A 1 84 ? 12.599 -29.840 -20.753 1.00 55.72 84 ASP A N 1
ATOM 712 C CA . ASP A 1 84 ? 12.628 -30.652 -21.998 1.00 55.72 84 ASP A CA 1
ATOM 713 C C . ASP A 1 84 ? 12.172 -29.989 -23.331 1.00 55.72 84 ASP A C 1
ATOM 715 O O . ASP A 1 84 ? 12.389 -30.535 -24.416 1.00 55.72 84 ASP A O 1
ATOM 719 N N . THR A 1 85 ? 11.543 -28.814 -23.305 1.00 55.72 85 THR A N 1
ATOM 720 C CA . THR A 1 85 ? 10.948 -28.116 -24.457 1.00 55.72 85 THR A CA 1
ATOM 721 C C . THR A 1 85 ? 11.951 -27.450 -25.407 1.00 55.72 85 THR A C 1
ATOM 723 O O . THR A 1 85 ? 11.664 -27.326 -26.598 1.00 55.72 85 THR A O 1
ATOM 726 N N . HIS A 1 86 ? 13.131 -27.033 -24.942 1.00 57.88 86 HIS A N 1
ATOM 727 C CA . HIS A 1 86 ? 14.078 -26.264 -25.770 1.00 57.88 86 HIS A CA 1
ATOM 728 C C . HIS A 1 86 ? 14.837 -27.139 -26.776 1.00 57.88 86 HIS A C 1
ATOM 730 O O . HIS A 1 86 ? 15.054 -26.732 -27.920 1.00 57.88 86 HIS A O 1
ATOM 736 N N . LEU A 1 87 ? 15.172 -28.373 -26.384 1.00 60.97 87 LEU A N 1
ATOM 737 C CA . LEU A 1 87 ? 15.806 -29.346 -27.275 1.00 60.97 87 LEU A CA 1
ATOM 738 C C . LEU A 1 87 ? 14.880 -29.696 -28.453 1.00 60.97 87 LEU A C 1
ATOM 740 O O . LEU A 1 87 ? 15.330 -29.787 -29.592 1.00 60.97 87 LEU A O 1
ATOM 744 N N . ALA A 1 88 ? 13.570 -29.790 -28.197 1.00 61.75 88 ALA A N 1
ATOM 745 C CA . ALA A 1 88 ? 12.570 -30.061 -29.226 1.00 61.75 88 ALA A CA 1
ATOM 746 C C . ALA A 1 88 ? 12.462 -28.938 -30.278 1.00 61.75 88 ALA A C 1
ATOM 748 O O . ALA A 1 88 ? 12.281 -29.230 -31.460 1.00 61.75 88 ALA A O 1
ATOM 749 N N . TYR A 1 89 ? 12.608 -27.666 -29.881 1.00 65.06 89 TYR A N 1
ATOM 750 C CA . TYR A 1 89 ? 12.607 -26.535 -30.819 1.00 65.06 89 TYR A CA 1
ATOM 751 C C . TYR A 1 89 ? 13.823 -26.563 -31.748 1.00 65.06 89 TYR A C 1
ATOM 753 O O . TYR A 1 89 ? 13.673 -26.427 -32.962 1.00 65.06 89 TYR A O 1
ATOM 761 N N . VAL A 1 90 ? 15.021 -26.771 -31.192 1.00 65.81 90 VAL A N 1
ATOM 762 C CA . VAL A 1 90 ? 16.263 -26.804 -31.978 1.00 65.81 90 VAL A CA 1
ATOM 763 C C . VAL A 1 90 ? 16.248 -27.967 -32.970 1.00 65.81 90 VAL A C 1
ATOM 765 O O . VAL A 1 90 ? 16.586 -27.773 -34.137 1.00 65.81 90 VAL A O 1
ATOM 768 N N . GLU A 1 91 ? 15.787 -29.146 -32.546 1.00 70.00 91 GLU A N 1
ATOM 769 C CA . GLU A 1 91 ? 15.612 -30.307 -33.426 1.00 70.00 91 GLU A CA 1
ATOM 770 C C . GLU A 1 91 ? 14.629 -30.016 -34.569 1.00 70.00 91 GLU A C 1
ATOM 772 O O . GLU A 1 91 ? 14.953 -30.231 -35.740 1.00 70.00 91 GLU A O 1
ATOM 777 N N . ALA A 1 92 ? 13.451 -29.466 -34.253 1.00 70.38 92 ALA A N 1
ATOM 778 C CA . ALA A 1 92 ? 12.426 -29.161 -35.249 1.00 70.38 92 ALA A CA 1
ATOM 779 C C . ALA A 1 92 ? 12.879 -28.075 -36.241 1.00 70.38 92 ALA A C 1
ATOM 781 O O . ALA A 1 92 ? 12.704 -28.227 -37.451 1.00 70.38 92 ALA A O 1
ATOM 782 N N . ALA A 1 93 ? 13.505 -27.000 -35.757 1.00 66.12 93 ALA A N 1
ATOM 783 C CA . ALA A 1 93 ? 14.023 -25.924 -36.596 1.00 66.12 93 ALA A CA 1
ATOM 784 C C . ALA A 1 93 ? 15.165 -26.408 -37.505 1.00 66.12 93 ALA A C 1
ATOM 786 O O . ALA A 1 93 ? 15.171 -26.097 -38.698 1.00 66.12 93 ALA A O 1
ATOM 787 N N . ALA A 1 94 ? 16.089 -27.222 -36.982 1.00 74.62 94 ALA A N 1
ATOM 788 C CA . ALA A 1 94 ? 17.172 -27.812 -37.766 1.00 74.62 94 ALA A CA 1
ATOM 789 C C . ALA A 1 94 ? 16.640 -28.755 -38.859 1.00 74.62 94 ALA A C 1
ATOM 791 O O . ALA A 1 94 ? 17.123 -28.718 -39.992 1.00 74.62 94 ALA A O 1
ATOM 792 N N . HIS A 1 95 ? 15.609 -29.555 -38.562 1.00 74.00 95 HIS A N 1
ATOM 793 C CA . HIS A 1 95 ? 14.955 -30.419 -39.552 1.00 74.00 95 HIS A CA 1
ATOM 794 C C . HIS A 1 95 ? 14.240 -29.629 -40.645 1.00 74.00 95 HIS A C 1
ATOM 796 O O . HIS A 1 95 ? 14.396 -29.951 -41.823 1.00 74.00 95 HIS A O 1
ATOM 802 N N . LEU A 1 96 ? 13.499 -28.581 -40.285 1.00 71.00 96 LEU A N 1
ATOM 803 C CA . LEU A 1 96 ? 12.798 -27.731 -41.251 1.00 71.00 96 LEU A CA 1
ATOM 804 C C . LEU A 1 96 ? 13.775 -26.958 -42.145 1.00 71.00 96 LEU A C 1
ATOM 806 O O . LEU A 1 96 ? 13.561 -26.847 -43.355 1.00 71.00 96 LEU A O 1
ATOM 810 N N . LEU A 1 97 ? 14.884 -26.480 -41.581 1.00 62.50 97 LEU A N 1
ATOM 811 C CA . LEU A 1 97 ? 15.934 -25.809 -42.339 1.00 62.50 97 LEU A CA 1
ATOM 812 C C . LEU A 1 97 ? 16.643 -26.787 -43.287 1.00 62.50 97 LEU A C 1
ATOM 814 O O . LEU A 1 97 ? 16.757 -26.503 -44.479 1.00 62.50 97 LEU A O 1
ATOM 818 N N . ALA A 1 98 ? 17.036 -27.970 -42.801 1.00 79.44 98 ALA A N 1
ATOM 819 C CA . ALA A 1 98 ? 17.618 -29.021 -43.637 1.00 79.44 98 ALA A CA 1
ATOM 820 C C . ALA A 1 98 ? 16.681 -29.391 -44.798 1.00 79.44 98 ALA A C 1
ATOM 822 O O . ALA A 1 98 ? 17.121 -29.471 -45.944 1.00 79.44 98 ALA A O 1
ATOM 823 N N . HIS A 1 99 ? 15.377 -29.505 -44.532 1.00 70.69 99 HIS A N 1
ATOM 824 C CA . HIS A 1 99 ? 14.371 -29.773 -45.556 1.00 70.69 99 HIS A CA 1
ATOM 825 C C . HIS A 1 99 ? 14.274 -28.648 -4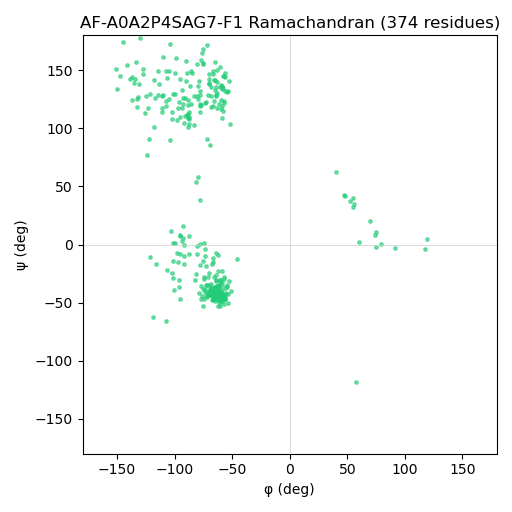6.600 1.00 70.69 99 HIS A C 1
ATOM 827 O O . HIS A 1 99 ? 14.232 -28.918 -47.801 1.00 70.69 99 HIS A O 1
ATOM 833 N N . THR A 1 100 ? 14.321 -27.389 -46.157 1.00 65.19 100 THR A N 1
ATOM 834 C CA . THR A 1 100 ? 14.276 -26.202 -47.030 1.00 65.19 100 THR A CA 1
ATOM 835 C C . THR A 1 100 ? 15.457 -26.167 -48.004 1.00 65.19 100 THR A C 1
ATOM 837 O O . THR A 1 100 ? 15.289 -25.827 -49.175 1.00 65.19 100 THR A O 1
ATOM 840 N N . TYR A 1 101 ? 16.638 -26.598 -47.557 1.00 66.62 101 TYR A N 1
ATOM 841 C CA . TYR A 1 101 ? 17.852 -26.669 -48.377 1.00 66.62 101 TYR A CA 1
ATOM 842 C C . TYR A 1 101 ? 18.103 -28.051 -49.010 1.00 66.62 101 TYR A C 1
ATOM 844 O O . TYR A 1 101 ? 19.149 -28.260 -49.623 1.00 66.62 101 TYR A O 1
ATOM 852 N N . ARG A 1 102 ? 17.140 -28.982 -48.913 1.00 78.19 102 ARG A N 1
ATOM 853 C CA . ARG A 1 102 ? 17.218 -30.370 -49.421 1.00 78.19 102 ARG A CA 1
ATOM 854 C C . ARG A 1 102 ? 18.419 -31.168 -48.897 1.00 78.19 102 ARG A C 1
ATOM 856 O O . ARG A 1 102 ? 18.973 -32.008 -49.605 1.00 78.19 102 ARG A O 1
ATOM 863 N N . LEU A 1 103 ? 18.809 -30.915 -47.657 1.00 76.50 103 LEU A N 1
ATOM 864 C CA . LEU A 1 103 ? 19.829 -31.671 -46.943 1.00 76.50 103 LEU A CA 1
ATOM 865 C C . LEU A 1 103 ? 19.186 -32.861 -46.202 1.00 76.50 103 LEU A C 1
ATOM 867 O O . LEU A 1 103 ? 18.042 -32.753 -45.751 1.00 76.50 103 LEU A O 1
ATOM 871 N N . PRO A 1 104 ? 19.890 -33.998 -46.058 1.00 69.81 104 PRO A N 1
ATOM 872 C CA . PRO A 1 104 ? 19.405 -35.120 -45.260 1.00 69.81 104 PRO A CA 1
ATOM 873 C C . PRO A 1 104 ? 19.339 -34.727 -43.776 1.00 69.81 104 PRO A C 1
ATOM 875 O O . PRO A 1 104 ? 20.337 -34.298 -43.199 1.00 69.81 104 PRO A O 1
ATOM 878 N N . SER A 1 105 ? 18.163 -34.861 -43.157 1.00 70.19 105 SER A N 1
ATOM 879 C CA . SER A 1 105 ? 17.981 -34.605 -41.727 1.00 70.19 105 SER A CA 1
ATOM 880 C C . SER A 1 105 ? 18.464 -35.794 -40.888 1.00 70.19 105 SER A C 1
ATOM 882 O O . SER A 1 105 ? 18.188 -36.951 -41.201 1.00 70.19 105 SER A O 1
ATOM 884 N N . CYS A 1 106 ? 19.188 -35.510 -39.803 1.00 63.81 106 CYS A N 1
ATOM 885 C CA . CYS A 1 106 ? 19.584 -36.511 -38.812 1.00 63.81 106 CYS A CA 1
ATOM 886 C C . CYS A 1 106 ? 18.537 -36.559 -37.691 1.00 63.81 106 CYS A C 1
ATOM 888 O O . CYS A 1 106 ? 18.287 -35.543 -37.050 1.00 63.81 106 CYS A O 1
ATOM 890 N N . GLY A 1 107 ? 17.908 -37.716 -37.460 1.00 61.47 107 GLY A N 1
ATOM 891 C CA . GLY A 1 107 ? 16.907 -37.916 -36.399 1.00 61.47 107 GLY A CA 1
ATOM 892 C C . GLY A 1 107 ? 17.489 -38.316 -35.039 1.00 61.47 107 GLY A C 1
ATOM 893 O O . GLY A 1 107 ? 16.734 -38.688 -34.144 1.00 61.47 107 GLY A O 1
ATOM 894 N N . ASP A 1 108 ? 18.814 -38.298 -34.893 1.00 70.75 108 ASP A N 1
ATOM 895 C CA . ASP A 1 108 ? 19.489 -38.741 -33.677 1.00 70.75 108 ASP A CA 1
ATOM 896 C C . ASP A 1 108 ? 19.641 -37.587 -32.674 1.00 70.75 108 ASP A C 1
ATOM 898 O O . ASP A 1 108 ? 20.439 -36.661 -32.859 1.00 70.75 108 ASP A O 1
ATOM 902 N N . ARG A 1 109 ? 18.865 -37.657 -31.587 1.00 62.41 109 ARG A N 1
ATOM 903 C CA . ARG A 1 109 ? 18.896 -36.683 -30.484 1.00 62.41 109 ARG A CA 1
ATOM 904 C C . ARG A 1 109 ? 20.26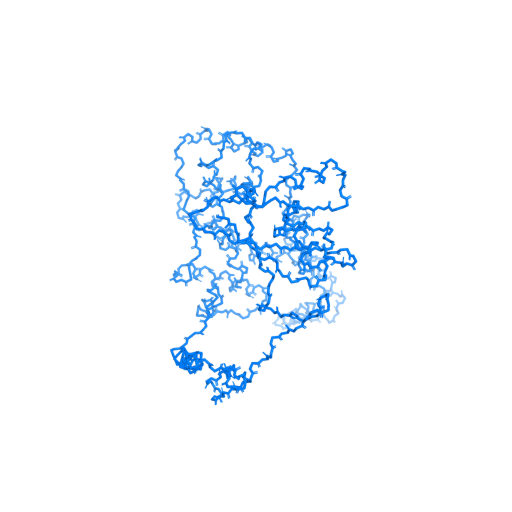3 -36.601 -29.807 1.00 62.41 109 ARG A C 1
ATOM 906 O O . ARG A 1 109 ? 20.646 -35.538 -29.319 1.00 62.41 109 ARG A O 1
ATOM 913 N N . VAL A 1 110 ? 21.011 -37.705 -29.779 1.00 68.50 110 VAL A N 1
ATOM 914 C CA . VAL A 1 110 ? 22.331 -37.764 -29.137 1.00 68.50 110 VAL A CA 1
ATOM 915 C C . VAL A 1 110 ? 23.351 -36.984 -29.963 1.00 68.50 110 VAL A C 1
ATOM 917 O O . VAL A 1 110 ? 24.115 -36.203 -29.402 1.00 68.50 110 VAL A O 1
ATOM 920 N N . ALA A 1 111 ? 23.295 -37.107 -31.290 1.00 67.00 111 ALA A N 1
ATOM 921 C CA . ALA A 1 111 ? 24.153 -36.353 -32.200 1.00 67.00 111 ALA A CA 1
ATOM 922 C C . ALA A 1 111 ? 23.842 -34.844 -32.187 1.00 67.00 111 ALA A C 1
ATOM 924 O O . ALA A 1 111 ? 24.758 -34.026 -32.187 1.00 67.00 111 ALA A O 1
ATOM 925 N N . THR A 1 112 ? 22.563 -34.454 -32.115 1.00 61.44 112 THR A N 1
ATOM 926 C CA . THR A 1 112 ? 22.168 -33.035 -31.993 1.00 61.44 112 THR A CA 1
ATOM 927 C C . THR A 1 112 ? 22.682 -32.421 -30.693 1.00 61.44 112 THR A C 1
ATOM 929 O O . THR A 1 112 ? 23.197 -31.303 -30.692 1.00 61.44 112 THR A O 1
ATOM 932 N N . ARG A 1 113 ? 22.595 -33.168 -29.585 1.00 62.75 113 ARG A N 1
ATOM 933 C CA . ARG A 1 113 ? 23.153 -32.748 -28.297 1.00 62.75 113 ARG A CA 1
ATOM 934 C C . ARG A 1 113 ? 24.672 -32.597 -28.367 1.00 62.75 113 ARG A C 1
ATOM 936 O O . ARG A 1 113 ? 25.194 -31.617 -27.850 1.00 62.75 113 ARG A O 1
ATOM 943 N N . ASP A 1 114 ? 25.360 -33.521 -29.031 1.00 68.50 114 ASP A N 1
ATOM 944 C CA . ASP A 1 114 ? 26.812 -33.470 -29.207 1.00 68.50 114 ASP A CA 1
ATOM 945 C C . ASP A 1 114 ? 27.247 -32.232 -30.011 1.00 68.50 114 ASP A C 1
ATOM 947 O O . ASP A 1 114 ? 28.128 -31.491 -29.583 1.00 68.50 114 ASP A O 1
ATOM 951 N N . VAL A 1 115 ? 26.556 -31.914 -31.110 1.00 68.75 115 VAL A N 1
ATOM 952 C CA . VAL A 1 115 ? 26.819 -30.697 -31.901 1.00 68.75 115 VAL A CA 1
ATOM 953 C C . VAL A 1 115 ? 26.561 -29.426 -31.088 1.00 68.75 115 VAL A C 1
ATOM 955 O O . VAL A 1 115 ? 27.367 -28.495 -31.138 1.00 68.75 115 VAL A O 1
ATOM 958 N N . LEU A 1 116 ? 25.480 -29.381 -30.303 1.00 61.25 116 LEU A N 1
ATOM 959 C CA . LEU A 1 116 ? 25.194 -28.253 -29.411 1.00 61.25 116 LEU A CA 1
ATOM 960 C C . LEU A 1 116 ? 26.282 -28.072 -28.347 1.00 61.25 116 LEU A C 1
ATOM 962 O O . LEU A 1 116 ? 26.704 -26.945 -28.105 1.00 61.25 116 LEU A O 1
ATOM 966 N N . CYS A 1 117 ? 26.786 -29.164 -27.766 1.00 54.72 117 CYS A N 1
ATOM 967 C CA . CYS A 1 117 ? 27.871 -29.123 -26.784 1.00 54.72 117 CYS A CA 1
ATOM 968 C C . CYS A 1 117 ? 29.195 -28.594 -27.360 1.00 54.72 117 CYS A C 1
ATOM 970 O O . CYS A 1 117 ? 29.994 -28.034 -26.614 1.00 54.72 117 CYS A O 1
ATOM 972 N N . HIS A 1 118 ? 29.421 -28.737 -28.668 1.00 56.66 118 HIS A N 1
ATOM 973 C CA . HIS A 1 118 ? 30.644 -28.287 -29.343 1.00 56.66 118 HIS A CA 1
ATOM 974 C C . HIS A 1 118 ? 30.477 -26.963 -30.110 1.00 56.66 118 HIS A C 1
ATOM 976 O O . HIS A 1 118 ? 31.431 -26.474 -30.718 1.00 56.66 118 HIS A O 1
ATOM 982 N N . THR A 1 119 ? 29.287 -26.353 -30.080 1.00 58.44 119 THR A N 1
ATOM 983 C CA . THR A 1 119 ? 29.026 -25.056 -30.716 1.00 58.44 119 THR A CA 1
ATOM 984 C C . THR A 1 119 ? 29.371 -23.927 -29.749 1.00 58.44 119 THR A C 1
ATOM 986 O O . THR A 1 119 ? 28.655 -23.678 -28.783 1.00 58.44 119 THR A O 1
ATOM 989 N N . VAL A 1 120 ? 30.469 -23.216 -30.012 1.00 54.84 120 VAL A N 1
ATOM 990 C CA . VAL A 1 120 ? 30.904 -22.083 -29.182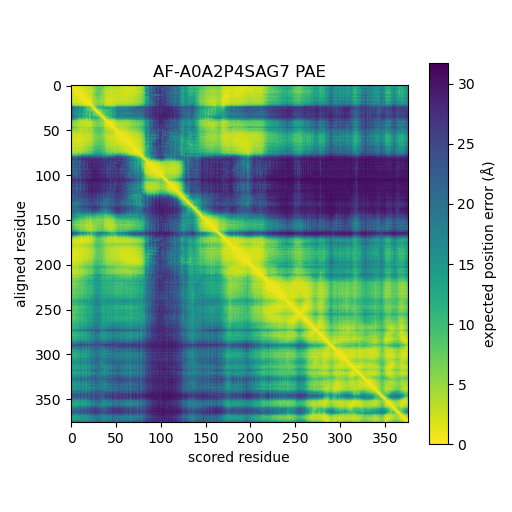 1.00 54.84 120 VAL A CA 1
ATOM 991 C C . VAL A 1 120 ? 30.240 -20.798 -29.674 1.00 54.84 120 VAL A C 1
ATOM 993 O O . VAL A 1 120 ? 30.561 -20.286 -30.747 1.00 54.84 120 VAL A O 1
ATOM 996 N N . LEU A 1 121 ? 29.307 -20.277 -28.882 1.00 50.28 121 LEU A N 1
ATOM 997 C CA . LEU A 1 121 ? 28.736 -18.943 -29.067 1.00 50.28 121 LEU A CA 1
ATOM 998 C C . LEU A 1 121 ? 29.688 -17.873 -28.492 1.00 50.28 121 LEU A C 1
ATOM 1000 O O . LEU A 1 121 ? 30.473 -18.182 -27.593 1.00 50.28 121 LEU A O 1
ATOM 1004 N N . PRO A 1 122 ? 29.643 -16.615 -28.973 1.00 46.22 122 PRO A N 1
ATOM 1005 C CA . PRO A 1 122 ? 30.424 -15.527 -28.384 1.00 46.22 122 PRO A CA 1
ATOM 1006 C C . PRO A 1 122 ? 30.102 -15.385 -26.884 1.00 46.22 122 PRO A C 1
ATOM 1008 O O . PRO A 1 122 ? 28.919 -15.373 -26.535 1.00 46.22 122 PRO A O 1
ATOM 1011 N N . PRO A 1 123 ? 31.105 -15.279 -25.994 1.00 45.88 123 PRO A N 1
ATOM 1012 C CA . PRO A 1 123 ? 30.866 -15.310 -24.558 1.00 45.88 123 PRO A CA 1
ATOM 1013 C C . PRO A 1 123 ? 30.214 -14.011 -24.077 1.00 45.88 123 PRO A C 1
ATOM 1015 O O . PRO A 1 123 ? 30.765 -12.919 -24.216 1.00 45.88 123 PRO A O 1
ATOM 1018 N N . PHE A 1 124 ? 29.047 -14.152 -23.457 1.00 54.28 124 PHE A N 1
ATOM 1019 C CA . PHE A 1 124 ? 28.585 -13.220 -22.437 1.00 54.28 124 PHE A CA 1
ATOM 1020 C C . PHE A 1 124 ? 29.462 -13.423 -21.191 1.00 54.28 124 PHE A C 1
ATOM 1022 O O . PHE A 1 124 ? 29.792 -14.564 -20.875 1.00 54.28 124 PHE A O 1
ATOM 1029 N N . VAL A 1 125 ? 29.874 -12.346 -20.512 1.00 57.00 125 VAL A N 1
ATOM 1030 C CA . VAL A 1 125 ? 30.673 -12.433 -19.275 1.00 57.00 125 VAL A CA 1
ATOM 1031 C C . VAL A 1 125 ? 29.756 -12.147 -18.079 1.00 57.00 125 VAL A C 1
ATOM 1033 O O . VAL A 1 125 ? 29.591 -10.977 -17.716 1.00 57.00 125 VAL A O 1
ATOM 1036 N N . PRO A 1 126 ? 29.113 -13.178 -17.502 1.00 50.12 126 PRO A N 1
ATOM 1037 C CA . PRO A 1 126 ? 28.397 -13.061 -16.239 1.00 50.12 126 PRO A CA 1
ATOM 1038 C C . PRO A 1 126 ? 29.387 -12.791 -15.095 1.00 50.12 126 PRO A C 1
ATOM 1040 O O . PRO A 1 126 ? 30.532 -13.239 -15.132 1.00 50.12 126 PRO A O 1
ATOM 1043 N N . LYS A 1 127 ? 28.965 -12.024 -14.086 1.00 54.97 127 LYS A N 1
ATOM 1044 C CA . LYS A 1 127 ? 29.760 -11.807 -12.867 1.00 54.97 127 LYS A CA 1
ATOM 1045 C C . LYS A 1 127 ? 29.427 -12.911 -11.862 1.00 54.97 127 LYS A C 1
ATOM 1047 O O . LYS A 1 127 ? 28.272 -13.009 -11.452 1.00 54.97 127 LYS A O 1
ATOM 1052 N N . ASP A 1 128 ? 30.421 -13.698 -11.462 1.00 39.41 128 ASP A N 1
ATOM 1053 C CA . ASP A 1 128 ? 30.276 -14.691 -10.392 1.00 39.41 128 ASP A CA 1
ATOM 1054 C C . ASP A 1 128 ? 29.968 -13.997 -9.053 1.00 39.41 128 ASP A C 1
ATOM 1056 O O . ASP A 1 128 ? 30.593 -12.990 -8.727 1.00 39.41 128 ASP A O 1
ATOM 1060 N N . GLY A 1 129 ? 29.009 -14.530 -8.284 1.00 48.09 129 GLY A N 1
ATOM 1061 C CA . GLY A 1 129 ? 28.686 -14.062 -6.924 1.00 48.09 129 GLY A CA 1
ATOM 1062 C C . GLY A 1 129 ? 27.276 -13.498 -6.707 1.00 48.09 129 GLY A C 1
ATOM 1063 O O . GLY A 1 129 ? 26.916 -13.205 -5.571 1.00 48.09 129 GLY A O 1
ATOM 1064 N N . ARG A 1 130 ? 26.438 -13.379 -7.747 1.00 43.69 130 ARG A N 1
ATOM 1065 C CA . ARG A 1 130 ? 25.054 -12.895 -7.588 1.00 43.69 130 ARG A CA 1
ATOM 1066 C C . ARG A 1 130 ? 24.088 -14.037 -7.284 1.00 43.69 130 ARG A C 1
ATOM 1068 O O . ARG A 1 130 ? 23.822 -14.880 -8.133 1.00 43.69 130 ARG A O 1
ATOM 1075 N N . TYR A 1 131 ? 23.552 -14.045 -6.068 1.00 43.94 131 TYR A N 1
ATOM 1076 C CA . TYR A 1 131 ? 22.462 -14.933 -5.674 1.00 43.94 131 TYR A CA 1
ATOM 1077 C C . TYR A 1 131 ? 21.140 -14.389 -6.229 1.00 43.94 131 TYR A C 1
ATOM 1079 O O . TYR A 1 131 ? 20.758 -13.266 -5.913 1.00 43.94 131 TYR A O 1
ATOM 1087 N N . VAL A 1 132 ? 20.441 -15.176 -7.051 1.00 47.19 132 VAL A N 1
ATOM 1088 C CA . VAL A 1 132 ? 19.052 -14.896 -7.443 1.00 47.19 132 VAL A CA 1
ATOM 1089 C C . VAL A 1 132 ? 18.143 -15.685 -6.497 1.00 47.19 132 VAL A C 1
ATOM 1091 O O . VAL A 1 132 ? 18.120 -16.918 -6.577 1.00 47.19 132 VAL A O 1
ATOM 1094 N N . PRO A 1 133 ? 17.404 -15.028 -5.587 1.00 44.38 133 PRO A N 1
ATOM 1095 C CA . PRO A 1 133 ? 16.508 -15.729 -4.684 1.00 44.38 133 PRO A CA 1
ATOM 1096 C C . PRO A 1 133 ? 15.391 -16.422 -5.465 1.00 44.38 133 PRO A C 1
ATOM 1098 O O . PRO A 1 133 ? 14.700 -15.812 -6.277 1.00 44.38 133 PRO A O 1
ATOM 1101 N N . THR A 1 134 ? 15.208 -17.718 -5.223 1.00 44.59 134 THR A N 1
ATOM 1102 C CA . THR A 1 134 ? 14.185 -18.550 -5.885 1.00 44.59 134 THR A CA 1
ATOM 1103 C C . THR A 1 134 ? 12.871 -18.622 -5.098 1.00 44.59 134 THR A C 1
ATOM 1105 O O . THR A 1 134 ? 11.961 -19.349 -5.495 1.00 44.59 134 THR A O 1
ATOM 1108 N N . VAL A 1 135 ? 12.744 -17.869 -3.997 1.00 38.12 135 VAL A N 1
ATOM 1109 C CA . VAL A 1 135 ? 11.592 -17.896 -3.081 1.00 38.12 135 VAL A CA 1
ATOM 1110 C C . VAL A 1 135 ? 11.173 -16.470 -2.707 1.00 38.12 135 VAL A C 1
ATOM 1112 O O . VAL A 1 135 ? 12.029 -15.619 -2.465 1.00 38.12 135 VAL A O 1
ATOM 1115 N N . GLU A 1 136 ? 9.864 -16.206 -2.647 1.00 36.91 136 GLU A N 1
ATOM 1116 C CA . GLU A 1 136 ? 9.317 -14.929 -2.167 1.00 36.91 136 GLU A CA 1
ATOM 1117 C C . GLU A 1 136 ? 9.721 -14.696 -0.699 1.00 36.91 136 GLU A C 1
ATOM 1119 O O . GLU A 1 136 ? 9.399 -15.509 0.167 1.00 36.91 136 GLU A O 1
ATOM 1124 N N . GLY A 1 137 ? 10.429 -13.592 -0.423 1.00 40.88 137 GLY A N 1
ATOM 1125 C CA . GLY A 1 137 ? 10.791 -13.165 0.939 1.00 40.88 137 GLY A CA 1
ATOM 1126 C C . GLY A 1 137 ? 12.289 -13.055 1.250 1.00 40.88 137 GLY A C 1
ATOM 1127 O O . GLY A 1 137 ? 12.635 -12.778 2.393 1.00 40.88 137 GLY A O 1
ATOM 1128 N N . MET A 1 138 ? 13.179 -13.246 0.275 1.00 35.72 138 MET A N 1
ATOM 1129 C CA . MET A 1 138 ? 14.610 -12.955 0.429 1.00 35.72 138 MET A CA 1
ATOM 1130 C C . MET A 1 138 ? 14.964 -11.701 -0.373 1.00 35.72 138 MET A C 1
ATOM 1132 O O . MET A 1 138 ? 14.758 -11.667 -1.585 1.00 35.72 138 MET A O 1
ATOM 1136 N N . GLU A 1 139 ? 15.447 -10.669 0.320 1.00 35.75 139 GLU A N 1
ATOM 1137 C CA . GLU A 1 139 ? 15.901 -9.408 -0.274 1.00 35.75 139 GLU A CA 1
ATOM 1138 C C . GLU A 1 139 ? 17.025 -9.660 -1.294 1.00 35.75 139 GLU A C 1
ATOM 1140 O O . GLU A 1 139 ? 17.846 -10.568 -1.122 1.00 35.75 139 GLU A O 1
ATOM 1145 N N . GLU A 1 140 ? 17.060 -8.867 -2.372 1.00 37.88 140 GLU A N 1
ATOM 1146 C CA . GLU A 1 140 ? 18.232 -8.810 -3.245 1.00 37.88 140 GLU A CA 1
ATOM 1147 C C . GLU A 1 140 ? 19.423 -8.377 -2.382 1.00 37.88 140 GLU A C 1
ATOM 1149 O O . GLU A 1 140 ? 19.492 -7.236 -1.931 1.00 37.88 140 GLU A O 1
ATOM 1154 N N . VAL A 1 141 ? 20.354 -9.296 -2.119 1.00 36.34 141 VAL A N 1
ATOM 1155 C CA . VAL A 1 141 ? 21.623 -8.949 -1.481 1.00 36.34 141 VAL A CA 1
ATOM 1156 C C . VAL A 1 141 ? 22.429 -8.184 -2.528 1.00 36.34 141 VAL A C 1
ATOM 1158 O O . VAL A 1 141 ? 23.140 -8.780 -3.339 1.00 36.34 141 VAL A O 1
ATOM 1161 N N . GLU A 1 142 ? 22.293 -6.856 -2.560 1.00 43.34 142 GLU A N 1
ATOM 1162 C CA . GLU A 1 142 ? 23.372 -6.031 -3.094 1.00 43.34 142 GLU A CA 1
ATOM 1163 C C . GLU A 1 142 ? 24.644 -6.416 -2.330 1.00 43.34 142 GLU A C 1
ATOM 1165 O O . GLU A 1 142 ? 24.613 -6.546 -1.105 1.00 43.34 142 GLU A O 1
ATOM 1170 N N . GLU A 1 143 ? 25.748 -6.666 -3.042 1.00 42.03 143 GLU A N 1
ATOM 1171 C CA . GLU A 1 143 ? 27.049 -6.913 -2.414 1.00 42.03 143 GLU A CA 1
ATOM 1172 C C . GLU A 1 143 ? 27.336 -5.769 -1.438 1.00 42.03 143 GLU A C 1
ATOM 1174 O O . GLU A 1 143 ? 27.661 -4.652 -1.851 1.00 42.03 143 GLU A O 1
ATOM 1179 N N . ALA A 1 144 ? 27.180 -6.035 -0.140 1.00 48.16 144 ALA A N 1
ATOM 1180 C CA . ALA A 1 144 ? 27.550 -5.089 0.891 1.00 48.16 144 ALA A CA 1
ATOM 1181 C C . ALA A 1 144 ? 29.048 -4.819 0.727 1.00 48.16 144 ALA A C 1
ATOM 1183 O O . ALA A 1 144 ? 29.866 -5.734 0.821 1.00 48.16 144 ALA A O 1
ATOM 1184 N N . LEU A 1 145 ? 29.400 -3.568 0.420 1.00 57.28 145 LEU A N 1
ATOM 1185 C CA . LEU A 1 145 ? 30.793 -3.142 0.349 1.00 57.28 145 LEU A CA 1
ATOM 1186 C C . LEU A 1 145 ? 31.482 -3.489 1.670 1.00 57.28 145 LEU A C 1
ATOM 1188 O O . LEU A 1 145 ? 30.977 -3.151 2.743 1.00 57.28 145 LEU A O 1
ATOM 1192 N N . GLU A 1 146 ? 32.651 -4.123 1.587 1.00 64.50 146 GLU A N 1
ATOM 1193 C CA . GLU A 1 146 ? 33.488 -4.365 2.760 1.00 64.50 146 GLU A CA 1
ATOM 1194 C C . GLU A 1 146 ? 33.726 -3.032 3.500 1.00 64.50 146 GLU A C 1
ATOM 1196 O O . GLU A 1 146 ? 33.969 -2.011 2.841 1.00 64.50 146 GLU A O 1
ATOM 1201 N N . PRO A 1 147 ? 33.717 -2.995 4.848 1.00 64.81 147 PRO A N 1
ATOM 1202 C CA . PRO A 1 147 ? 33.785 -1.742 5.612 1.00 64.81 147 PRO A CA 1
ATOM 1203 C C . PRO A 1 147 ? 34.962 -0.825 5.230 1.00 64.81 147 PRO A C 1
ATOM 1205 O O . PRO A 1 147 ? 34.847 0.399 5.277 1.00 64.81 147 PRO A O 1
ATOM 1208 N N . GLY A 1 148 ? 36.091 -1.405 4.801 1.00 65.94 148 GLY A N 1
ATOM 1209 C CA . GLY A 1 148 ? 37.248 -0.653 4.301 1.00 65.94 148 GLY A CA 1
ATOM 1210 C C . GLY A 1 148 ? 37.012 0.041 2.952 1.00 65.94 148 GLY A C 1
ATOM 1211 O O . GLY A 1 148 ? 37.419 1.185 2.778 1.00 65.94 148 GLY A O 1
ATOM 1212 N N . GLN A 1 149 ? 36.302 -0.605 2.023 1.00 68.56 149 GLN A N 1
ATOM 1213 C CA . GLN A 1 149 ? 35.972 -0.039 0.706 1.00 68.56 149 GLN A CA 1
ATOM 1214 C C . GLN A 1 149 ? 34.928 1.075 0.819 1.00 68.56 149 GLN A C 1
ATOM 1216 O O . GLN A 1 149 ? 34.986 2.066 0.091 1.00 68.56 149 GLN A O 1
ATOM 1221 N N . LEU A 1 150 ? 33.990 0.935 1.761 1.00 68.75 150 LEU A N 1
ATOM 1222 C CA . LEU A 1 150 ? 33.012 1.973 2.070 1.00 68.75 150 LEU A CA 1
ATOM 1223 C C . LEU A 1 150 ? 33.700 3.250 2.573 1.00 68.75 150 LEU A C 1
ATOM 1225 O O . LEU A 1 150 ? 33.346 4.349 2.149 1.00 68.75 150 LEU A O 1
ATOM 1229 N N . LEU A 1 151 ? 34.718 3.113 3.428 1.00 70.81 151 LEU A N 1
ATOM 1230 C CA . LEU A 1 151 ? 35.473 4.250 3.952 1.00 70.81 151 LEU A CA 1
ATOM 1231 C C . LEU A 1 151 ? 36.255 4.987 2.852 1.00 70.81 151 LEU A C 1
ATOM 1233 O O . LEU A 1 151 ? 36.234 6.217 2.818 1.00 70.81 151 LEU A O 1
ATOM 1237 N N . GLU A 1 152 ? 36.910 4.259 1.944 1.00 77.06 152 GLU A N 1
ATOM 1238 C CA . GLU A 1 152 ? 37.612 4.847 0.790 1.00 77.06 152 GLU A CA 1
ATOM 1239 C C . GLU A 1 152 ? 36.652 5.618 -0.125 1.00 77.06 152 GLU A C 1
ATOM 1241 O O . GLU A 1 152 ? 36.921 6.758 -0.507 1.00 77.06 152 GLU A O 1
ATOM 1246 N N . LEU A 1 153 ? 35.494 5.024 -0.417 1.00 75.50 153 LEU A N 1
ATOM 1247 C CA . LEU A 1 153 ? 34.446 5.622 -1.238 1.00 75.50 153 LEU A CA 1
ATOM 1248 C C . LEU A 1 153 ? 33.896 6.915 -0.623 1.00 75.50 153 LEU A C 1
ATOM 1250 O O . LEU A 1 153 ? 33.685 7.911 -1.316 1.00 75.50 153 LEU A O 1
ATOM 1254 N N . VAL A 1 154 ? 33.684 6.915 0.692 1.00 74.75 154 VAL A N 1
ATOM 1255 C CA . VAL A 1 154 ? 33.246 8.103 1.426 1.00 74.75 154 VAL A CA 1
ATOM 1256 C C . VAL A 1 154 ? 34.308 9.204 1.371 1.00 74.75 154 VAL A C 1
ATOM 1258 O O . VAL A 1 154 ? 33.969 10.362 1.128 1.00 74.75 154 VAL A O 1
ATOM 1261 N N . GLN A 1 155 ? 35.591 8.868 1.525 1.00 77.69 155 GLN A N 1
ATOM 1262 C CA . GLN A 1 155 ? 36.682 9.842 1.412 1.00 77.69 155 GLN A CA 1
ATOM 1263 C C . GLN A 1 155 ? 36.778 10.456 0.005 1.00 77.69 155 GLN A C 1
ATOM 1265 O O . GLN A 1 155 ? 36.929 11.675 -0.104 1.00 77.69 155 GLN A O 1
ATOM 1270 N N . GLU A 1 156 ? 36.623 9.649 -1.054 1.00 81.38 156 GLU A N 1
ATOM 1271 C CA . GLU A 1 156 ? 36.557 10.113 -2.453 1.00 81.38 156 GLU A CA 1
ATOM 1272 C C . GLU A 1 156 ? 35.429 11.142 -2.634 1.00 81.38 156 GLU A C 1
ATOM 1274 O O . GLU A 1 156 ? 35.645 12.230 -3.171 1.00 81.38 156 GLU A O 1
ATOM 1279 N N . LEU A 1 157 ? 34.238 10.845 -2.108 1.00 78.50 157 LEU A N 1
ATOM 1280 C CA . LEU A 1 157 ? 33.082 11.736 -2.190 1.00 78.50 157 LEU A CA 1
ATOM 1281 C C . LEU A 1 157 ? 33.277 13.034 -1.392 1.00 78.50 157 LEU A C 1
ATOM 1283 O O . LEU A 1 157 ? 32.958 14.109 -1.901 1.00 78.50 157 LEU A O 1
ATOM 1287 N N . VAL A 1 158 ? 33.835 12.982 -0.175 1.00 77.44 158 VAL A N 1
ATOM 1288 C CA . VAL A 1 158 ? 34.156 14.199 0.602 1.00 77.44 158 VAL A CA 1
ATOM 1289 C C . VAL A 1 158 ? 35.128 15.093 -0.168 1.00 77.44 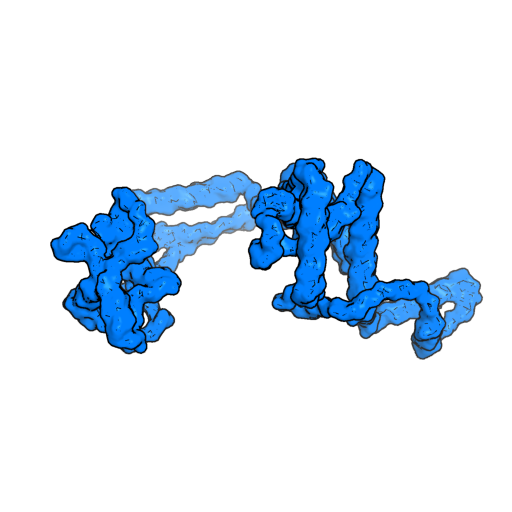158 VAL A C 1
ATOM 1291 O O . VAL A 1 158 ? 34.946 16.312 -0.215 1.00 77.44 158 VAL A O 1
ATOM 1294 N N . GLN A 1 159 ? 36.148 14.502 -0.794 1.00 79.88 159 GLN A N 1
ATOM 1295 C CA . GLN A 1 159 ? 37.094 15.244 -1.617 1.00 79.88 159 GLN A CA 1
ATOM 1296 C C . GLN A 1 159 ? 36.397 15.891 -2.820 1.00 79.88 159 GLN A C 1
ATOM 1298 O O . GLN A 1 159 ? 36.563 17.090 -3.037 1.00 79.88 159 GLN A O 1
ATOM 1303 N N . TRP A 1 160 ? 35.548 15.149 -3.534 1.00 77.62 160 TRP A N 1
ATOM 1304 C CA . TRP A 1 160 ? 34.753 15.697 -4.635 1.00 77.62 160 TRP A CA 1
ATOM 1305 C C . TRP A 1 160 ? 33.849 16.840 -4.189 1.00 77.62 160 TRP A C 1
ATOM 1307 O O . TRP A 1 160 ? 33.804 17.865 -4.859 1.00 77.62 160 TRP A O 1
ATOM 1317 N N . LYS A 1 161 ? 33.184 16.726 -3.033 1.00 75.94 161 LYS A N 1
ATOM 1318 C CA . LYS A 1 161 ? 32.355 17.806 -2.473 1.00 75.94 161 LYS A CA 1
ATOM 1319 C C . LYS A 1 161 ? 33.169 19.084 -2.236 1.00 75.94 161 LYS A C 1
ATOM 1321 O O . LYS A 1 161 ? 32.675 20.175 -2.518 1.00 75.94 161 LYS A O 1
ATOM 1326 N N . ARG A 1 162 ? 34.418 18.961 -1.767 1.00 76.56 162 ARG A N 1
ATOM 1327 C CA . ARG A 1 162 ? 35.339 20.100 -1.579 1.00 76.56 162 ARG A CA 1
ATOM 1328 C C . ARG A 1 162 ? 35.816 20.690 -2.907 1.00 76.56 162 ARG A C 1
ATOM 1330 O O . ARG A 1 162 ? 35.857 21.909 -3.043 1.00 76.56 162 ARG A O 1
ATOM 1337 N N . GLU A 1 163 ? 36.152 19.846 -3.880 1.00 75.94 163 GLU A N 1
ATOM 1338 C CA . GLU A 1 163 ? 36.626 20.261 -5.210 1.00 75.94 163 GLU A CA 1
ATOM 1339 C C . GLU A 1 163 ? 35.521 20.906 -6.061 1.00 75.94 163 GLU A C 1
ATOM 1341 O O . GLU A 1 163 ? 35.780 21.857 -6.796 1.00 75.94 163 GLU A O 1
ATOM 1346 N N . LEU A 1 164 ? 34.279 20.434 -5.924 1.00 69.56 164 LEU A N 1
ATOM 1347 C CA . LEU A 1 164 ? 33.099 20.938 -6.635 1.00 69.56 164 LEU A CA 1
ATOM 1348 C C . LEU A 1 164 ? 32.611 22.304 -6.123 1.00 69.56 164 LEU A C 1
ATOM 1350 O O . LEU A 1 164 ? 31.754 22.913 -6.765 1.00 69.56 164 LEU A O 1
ATOM 1354 N N . GLY A 1 165 ? 33.151 22.790 -4.997 1.00 56.69 165 GLY A N 1
ATOM 1355 C CA . GLY A 1 165 ? 33.074 24.183 -4.550 1.00 56.69 165 GLY A CA 1
ATOM 1356 C C . GLY A 1 165 ? 31.721 24.866 -4.771 1.00 56.69 165 GLY A C 1
ATOM 1357 O O . GLY A 1 165 ? 31.652 25.819 -5.536 1.00 56.69 165 GLY A O 1
ATO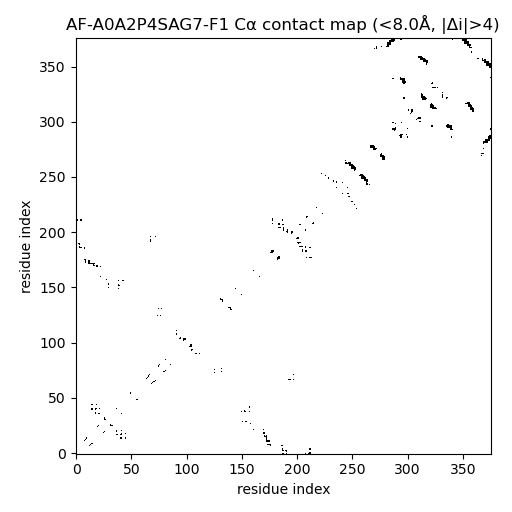M 1358 N N . GLY A 1 166 ? 30.642 24.371 -4.151 1.00 57.59 166 GLY A N 1
ATOM 1359 C CA . GLY A 1 166 ? 29.316 25.017 -4.129 1.00 57.59 166 GLY A CA 1
ATOM 1360 C C . GLY A 1 166 ? 28.628 25.265 -5.485 1.00 57.59 166 GLY A C 1
ATOM 1361 O O . GLY A 1 166 ? 27.545 25.840 -5.506 1.00 57.59 166 GLY A O 1
ATOM 1362 N N . GLY A 1 167 ? 29.228 24.855 -6.606 1.00 57.75 167 GLY A N 1
ATOM 1363 C CA . GLY A 1 167 ? 28.739 25.133 -7.960 1.00 57.75 167 GLY A CA 1
ATOM 1364 C C . GLY A 1 167 ? 27.858 24.036 -8.552 1.00 57.75 167 GLY A C 1
ATOM 1365 O O . GLY A 1 167 ? 27.476 24.127 -9.717 1.00 57.75 167 GLY A O 1
ATOM 1366 N N . MET A 1 168 ? 27.561 22.979 -7.791 1.00 67.12 168 MET A N 1
ATOM 1367 C CA . MET A 1 168 ? 26.726 21.890 -8.276 1.00 67.12 168 MET A CA 1
ATOM 1368 C C . MET A 1 168 ? 25.259 22.156 -7.954 1.00 67.12 168 MET A C 1
ATOM 1370 O O . MET A 1 168 ? 24.858 22.124 -6.794 1.00 67.12 168 MET A O 1
ATOM 1374 N N . GLU A 1 169 ? 24.471 22.422 -8.996 1.00 69.88 169 GLU A N 1
ATOM 1375 C CA . GLU A 1 169 ? 23.017 22.536 -8.874 1.00 69.88 169 GLU A CA 1
ATOM 1376 C C . GLU A 1 169 ? 22.420 21.226 -8.353 1.00 69.88 169 GLU A C 1
ATOM 1378 O O . GLU A 1 169 ? 22.822 20.138 -8.785 1.00 69.88 169 GLU A O 1
ATOM 1383 N N . ALA A 1 170 ? 21.472 21.358 -7.422 1.00 77.06 170 ALA A N 1
ATOM 1384 C CA . ALA A 1 170 ? 20.683 20.246 -6.915 1.00 77.06 170 ALA A CA 1
ATOM 1385 C C . ALA A 1 170 ? 19.949 19.549 -8.070 1.00 77.06 170 ALA A C 1
ATOM 1387 O O . ALA A 1 170 ? 19.525 20.186 -9.036 1.00 77.06 170 ALA A O 1
ATOM 1388 N N . MET A 1 171 ? 19.816 18.231 -7.967 1.00 85.12 171 MET A N 1
ATOM 1389 C CA . MET A 1 171 ? 18.982 17.452 -8.874 1.00 85.12 171 MET A CA 1
ATOM 1390 C C . MET A 1 171 ? 17.506 17.668 -8.525 1.00 85.12 171 MET A C 1
ATOM 1392 O O . MET A 1 171 ? 17.185 18.009 -7.389 1.00 85.12 171 MET A O 1
ATOM 1396 N N . ASP A 1 172 ? 16.608 17.454 -9.481 1.00 84.25 172 ASP A N 1
ATOM 1397 C CA . ASP A 1 172 ? 15.163 17.497 -9.240 1.00 84.25 172 ASP A CA 1
ATOM 1398 C C . ASP A 1 172 ? 14.627 16.058 -9.152 1.00 84.25 172 ASP A C 1
ATOM 1400 O O . ASP A 1 172 ? 14.640 15.356 -10.170 1.00 84.25 172 ASP A O 1
ATOM 1404 N N . PRO A 1 173 ? 14.245 15.562 -7.959 1.00 88.19 173 PRO A N 1
ATOM 1405 C CA . PRO A 1 173 ? 13.703 14.218 -7.813 1.00 88.19 173 PRO A CA 1
ATOM 1406 C C . PRO A 1 173 ? 12.325 14.116 -8.462 1.00 88.19 173 PRO A C 1
ATOM 1408 O O . PRO A 1 173 ? 11.415 14.884 -8.150 1.00 88.19 173 PRO A O 1
ATOM 1411 N N . ILE A 1 174 ? 12.143 13.128 -9.337 1.00 88.62 174 ILE A N 1
ATOM 1412 C CA . ILE A 1 174 ? 10.868 12.939 -10.027 1.00 88.62 174 ILE A CA 1
ATOM 1413 C C . ILE A 1 174 ? 9.989 11.984 -9.224 1.00 88.62 174 ILE A C 1
ATOM 1415 O O . ILE A 1 174 ? 10.168 10.767 -9.261 1.00 88.62 174 ILE A O 1
ATOM 1419 N N . HIS A 1 175 ? 8.986 12.536 -8.545 1.00 89.75 175 HIS A N 1
ATOM 1420 C CA . HIS A 1 175 ? 7.954 11.736 -7.896 1.00 89.75 175 HIS A CA 1
ATOM 1421 C C . HIS A 1 175 ? 6.935 11.235 -8.918 1.00 89.75 175 HIS A C 1
ATOM 1423 O O . HIS A 1 175 ? 6.414 11.997 -9.736 1.00 89.75 175 HIS A O 1
ATOM 1429 N N . TYR A 1 176 ? 6.625 9.940 -8.855 1.00 87.44 176 TYR A N 1
ATOM 1430 C CA . TYR A 1 176 ? 5.659 9.341 -9.765 1.00 87.44 176 TYR A CA 1
ATOM 1431 C C . TYR A 1 176 ? 4.279 9.998 -9.634 1.00 87.44 176 TYR A C 1
ATOM 1433 O O . TYR A 1 176 ? 3.651 9.971 -8.574 1.00 87.44 176 TYR A O 1
ATOM 1441 N N . ASP A 1 177 ? 3.778 10.484 -10.765 1.00 86.56 177 ASP A N 1
ATOM 1442 C CA . ASP A 1 177 ? 2.411 10.968 -10.925 1.00 86.56 177 ASP A CA 1
ATOM 1443 C C . ASP A 1 177 ? 1.678 10.100 -11.955 1.00 86.56 177 ASP A C 1
ATOM 1445 O O . ASP A 1 177 ? 2.141 9.895 -13.076 1.00 86.56 177 ASP A O 1
ATOM 1449 N N . LYS A 1 178 ? 0.521 9.574 -11.552 1.00 80.12 178 LYS A N 1
ATOM 1450 C CA . LYS A 1 178 ? -0.363 8.735 -12.377 1.00 80.12 178 LYS A CA 1
ATOM 1451 C C . LYS A 1 178 ? -1.103 9.528 -13.462 1.00 80.12 178 LYS A C 1
ATOM 1453 O O . LYS A 1 178 ? -1.638 8.915 -14.390 1.00 80.12 178 LYS A O 1
ATOM 1458 N N . ASP A 1 179 ? -1.177 10.848 -13.296 1.00 82.94 179 ASP A N 1
ATOM 1459 C CA . ASP A 1 179 ? -1.854 11.776 -14.199 1.00 82.94 179 ASP A CA 1
ATOM 1460 C C . ASP A 1 179 ? -0.862 12.449 -15.174 1.00 82.94 179 ASP A C 1
ATOM 1462 O O . ASP A 1 179 ? -1.287 13.091 -16.133 1.00 82.94 179 ASP A O 1
ATOM 1466 N N . ASP A 1 180 ? 0.449 12.236 -14.989 1.00 87.19 180 ASP A N 1
ATOM 1467 C CA . ASP A 1 180 ? 1.493 12.676 -15.915 1.00 87.19 180 ASP A CA 1
ATOM 1468 C C . ASP A 1 180 ? 1.685 11.680 -17.074 1.00 87.19 180 ASP A C 1
ATOM 1470 O O . ASP A 1 180 ? 1.889 10.468 -16.899 1.00 87.19 180 ASP A O 1
ATOM 1474 N N . ASP A 1 181 ? 1.643 12.209 -18.299 1.00 83.62 181 ASP A N 1
ATOM 1475 C CA . ASP A 1 181 ? 1.687 11.396 -19.505 1.00 83.62 181 ASP A CA 1
ATOM 1476 C C . ASP A 1 181 ? 3.042 10.714 -19.740 1.00 83.62 181 ASP A C 1
ATOM 1478 O O . ASP A 1 181 ? 3.065 9.604 -20.292 1.00 83.62 181 ASP A O 1
ATOM 1482 N N . LEU A 1 182 ? 4.152 11.350 -19.359 1.00 84.31 182 LEU A N 1
ATOM 1483 C CA . LEU A 1 182 ? 5.513 10.848 -19.541 1.00 84.31 182 LEU A CA 1
ATOM 1484 C C . LEU A 1 182 ? 5.817 9.748 -18.522 1.00 84.31 182 LEU A C 1
ATOM 1486 O O . LEU A 1 182 ? 6.314 8.686 -18.909 1.00 84.31 182 LEU A O 1
ATOM 1490 N N . HIS A 1 183 ? 5.438 9.957 -17.260 1.00 87.62 183 HIS A N 1
ATOM 1491 C CA . HIS A 1 183 ? 5.581 8.966 -16.192 1.00 87.62 183 HIS A CA 1
ATOM 1492 C C . HIS A 1 183 ? 4.852 7.674 -16.558 1.00 87.62 183 HIS A C 1
ATOM 1494 O O . HIS A 1 183 ? 5.439 6.588 -16.576 1.00 87.62 183 HIS A O 1
ATOM 1500 N N . LEU A 1 184 ? 3.581 7.784 -16.952 1.00 86.25 184 LEU A N 1
ATOM 1501 C CA . LEU A 1 184 ? 2.793 6.632 -17.372 1.00 86.25 184 LEU A CA 1
ATOM 1502 C C . LEU A 1 184 ? 3.376 5.943 -18.617 1.00 86.25 184 LEU A C 1
ATOM 1504 O O . LEU A 1 184 ? 3.334 4.711 -18.717 1.00 86.25 184 LEU A O 1
ATOM 1508 N N . SER A 1 185 ? 3.928 6.713 -19.560 1.00 82.69 185 SER A N 1
ATOM 1509 C CA . SER A 1 185 ? 4.548 6.164 -20.772 1.00 82.69 185 SER A CA 1
ATOM 1510 C C . SER A 1 185 ? 5.796 5.345 -20.450 1.00 82.69 185 SER A C 1
ATOM 1512 O O . SER A 1 185 ? 5.939 4.246 -20.989 1.00 82.69 185 SER A O 1
ATOM 1514 N N . PHE A 1 186 ? 6.645 5.817 -19.531 1.00 87.75 186 PHE A N 1
ATOM 1515 C CA . PHE A 1 186 ? 7.793 5.048 -19.052 1.00 87.75 186 PHE A CA 1
ATOM 1516 C C . PHE A 1 186 ? 7.347 3.738 -18.398 1.00 87.75 186 PHE A C 1
ATOM 1518 O O . PHE A 1 186 ? 7.788 2.672 -18.821 1.00 87.75 186 PHE A O 1
ATOM 1525 N N . ILE A 1 187 ? 6.421 3.792 -17.431 1.00 87.75 187 ILE A N 1
ATOM 1526 C CA . ILE A 1 187 ? 5.936 2.595 -16.722 1.00 87.75 187 ILE A CA 1
ATOM 1527 C C . ILE A 1 187 ? 5.342 1.575 -17.696 1.00 87.75 187 ILE A C 1
ATOM 1529 O O . ILE A 1 187 ? 5.626 0.378 -17.607 1.00 87.75 187 ILE A O 1
ATOM 1533 N N . THR A 1 188 ? 4.534 2.040 -18.650 1.00 84.12 188 THR A N 1
ATOM 1534 C CA . THR A 1 188 ? 3.909 1.180 -19.662 1.00 84.12 188 THR A CA 1
ATOM 1535 C C . THR A 1 188 ? 4.964 0.537 -20.563 1.00 84.12 188 THR A C 1
ATOM 1537 O O . THR A 1 188 ? 4.933 -0.672 -20.767 1.00 84.12 188 THR A O 1
ATOM 1540 N N . ALA A 1 189 ? 5.932 1.307 -21.066 1.00 83.12 189 ALA A N 1
ATOM 1541 C CA . ALA A 1 189 ? 6.992 0.778 -21.921 1.00 83.12 189 ALA A CA 1
ATOM 1542 C C . ALA A 1 189 ? 7.900 -0.205 -21.166 1.00 83.12 189 ALA A C 1
ATOM 1544 O O . ALA A 1 189 ? 8.122 -1.318 -21.636 1.00 83.12 189 ALA A O 1
ATOM 1545 N N . ALA A 1 190 ? 8.368 0.168 -19.974 1.00 86.12 190 ALA A N 1
ATOM 1546 C CA . ALA A 1 190 ? 9.239 -0.656 -19.143 1.00 86.12 190 ALA A CA 1
ATOM 1547 C C . ALA A 1 190 ? 8.574 -1.983 -18.748 1.00 86.12 190 ALA A C 1
ATOM 1549 O O . ALA A 1 190 ? 9.161 -3.062 -18.858 1.00 86.12 190 ALA A O 1
ATOM 1550 N N . SER A 1 191 ? 7.306 -1.927 -18.339 1.00 88.00 191 SER A N 1
ATOM 1551 C CA . SER A 1 191 ? 6.547 -3.130 -18.000 1.00 88.00 191 SER A CA 1
ATOM 1552 C C . SER A 1 191 ? 6.265 -4.019 -19.210 1.00 88.00 191 SER A C 1
ATOM 1554 O O . SER A 1 191 ? 6.380 -5.233 -19.069 1.00 88.00 191 SER A O 1
ATOM 1556 N N . ASN A 1 192 ? 5.949 -3.449 -20.377 1.00 86.19 192 ASN A N 1
ATOM 1557 C CA . ASN A 1 192 ? 5.702 -4.216 -21.598 1.00 86.19 192 ASN A CA 1
ATOM 1558 C C . ASN A 1 192 ? 6.982 -4.861 -22.145 1.00 86.19 192 ASN A C 1
ATOM 1560 O O . ASN A 1 192 ? 6.938 -6.017 -22.548 1.00 86.19 192 ASN A O 1
ATOM 1564 N N . LEU A 1 193 ? 8.126 -4.174 -22.079 1.00 81.56 193 LEU A N 1
ATOM 1565 C CA . LEU A 1 193 ? 9.429 -4.755 -22.425 1.00 81.56 193 LEU A CA 1
ATOM 1566 C C . LEU A 1 193 ? 9.790 -5.923 -21.501 1.00 81.56 193 LEU A C 1
ATOM 1568 O O . LEU A 1 193 ? 10.262 -6.964 -21.952 1.00 81.56 193 LEU A O 1
ATOM 1572 N N . ARG A 1 194 ? 9.520 -5.794 -20.196 1.00 85.75 194 ARG A N 1
ATOM 1573 C CA . ARG A 1 194 ? 9.684 -6.922 -19.273 1.00 85.75 194 ARG A CA 1
ATOM 1574 C C . ARG A 1 194 ? 8.680 -8.035 -19.571 1.00 85.75 194 ARG A C 1
ATOM 1576 O O . ARG A 1 194 ? 9.054 -9.197 -19.509 1.00 85.75 194 ARG A O 1
ATOM 1583 N N . ALA A 1 195 ? 7.432 -7.704 -19.893 1.00 84.75 195 ALA A N 1
ATOM 1584 C CA . ALA A 1 195 ? 6.417 -8.687 -20.255 1.00 84.75 195 ALA A CA 1
ATOM 1585 C C . ALA A 1 195 ? 6.851 -9.508 -21.480 1.00 84.75 195 ALA A C 1
ATOM 1587 O O . ALA A 1 195 ? 6.754 -10.731 -21.443 1.00 84.75 195 ALA A O 1
ATOM 1588 N N . GLU A 1 196 ? 7.433 -8.862 -22.494 1.00 83.88 196 GLU A N 1
ATOM 1589 C CA . GLU A 1 196 ? 7.997 -9.513 -23.681 1.00 83.88 196 GLU A CA 1
ATOM 1590 C C . GLU A 1 196 ? 9.073 -10.551 -23.317 1.00 83.88 196 GLU A C 1
ATOM 1592 O O . GLU A 1 196 ? 8.996 -11.690 -23.777 1.00 83.88 196 GLU A O 1
ATOM 1597 N N . ASN A 1 197 ? 9.993 -10.221 -22.402 1.00 81.06 197 ASN A N 1
ATOM 1598 C CA . ASN A 1 197 ? 11.026 -11.156 -21.928 1.00 81.06 197 ASN A CA 1
ATOM 1599 C C . ASN A 1 197 ? 10.464 -12.436 -21.292 1.00 81.06 197 ASN A C 1
ATOM 1601 O O . ASN A 1 197 ? 11.080 -13.494 -21.395 1.00 81.06 197 ASN A O 1
ATOM 1605 N N . TYR A 1 198 ? 9.302 -12.350 -20.640 1.00 83.50 198 TYR A N 1
ATOM 1606 C CA . TYR A 1 198 ? 8.641 -13.486 -19.988 1.00 83.50 198 TYR A CA 1
ATOM 1607 C C . TYR A 1 198 ? 7.449 -14.026 -20.793 1.00 83.50 198 TYR A C 1
ATOM 1609 O O . TYR A 1 198 ? 6.676 -14.829 -20.275 1.00 83.50 198 TYR A O 1
ATOM 1617 N N . SER A 1 199 ? 7.280 -13.599 -22.052 1.00 83.56 199 SER A N 1
ATOM 1618 C CA . SER A 1 199 ? 6.138 -13.972 -22.904 1.00 83.56 199 SER A CA 1
ATOM 1619 C C . SER A 1 199 ? 4.760 -13.680 -22.277 1.00 83.56 199 SER A C 1
ATOM 1621 O O . SER A 1 199 ? 3.783 -14.388 -22.519 1.00 83.56 199 SER A O 1
ATOM 1623 N N . ILE A 1 200 ? 4.670 -12.624 -21.467 1.00 86.06 200 ILE A N 1
ATOM 1624 C CA . ILE A 1 200 ? 3.425 -12.117 -20.883 1.00 86.06 200 ILE A CA 1
ATOM 1625 C C . ILE A 1 200 ? 2.783 -11.136 -21.883 1.00 86.06 200 ILE A C 1
ATOM 1627 O O . ILE A 1 200 ? 3.493 -10.299 -22.445 1.00 86.06 200 ILE A O 1
ATOM 1631 N N . PRO A 1 201 ? 1.454 -11.185 -22.111 1.00 87.19 201 PRO A N 1
ATOM 1632 C CA . PRO A 1 201 ? 0.785 -10.229 -22.989 1.00 87.19 201 PRO A CA 1
ATOM 1633 C C . PRO A 1 201 ? 1.002 -8.775 -22.532 1.00 87.19 201 PRO A C 1
ATOM 1635 O O . PRO A 1 201 ? 0.849 -8.490 -21.339 1.00 87.19 201 PRO A O 1
ATOM 1638 N N . PRO A 1 202 ? 1.323 -7.844 -23.449 1.00 87.31 202 PRO A N 1
ATOM 1639 C CA . PRO A 1 202 ? 1.502 -6.443 -23.096 1.00 87.31 202 PRO A CA 1
ATOM 1640 C C . PRO A 1 202 ? 0.177 -5.816 -22.650 1.00 87.31 202 PRO A C 1
ATOM 1642 O O . PRO A 1 202 ? -0.898 -6.174 -23.137 1.00 87.31 202 PRO A O 1
ATOM 1645 N N . ALA A 1 203 ? 0.261 -4.842 -21.746 1.00 87.75 203 ALA A N 1
ATOM 1646 C CA . ALA A 1 203 ? -0.878 -4.047 -21.309 1.00 87.75 203 ALA A CA 1
ATOM 1647 C C . ALA A 1 203 ? -0.968 -2.741 -22.111 1.00 87.75 203 ALA A C 1
ATOM 1649 O O . ALA A 1 203 ? 0.041 -2.102 -22.428 1.00 87.75 203 ALA A O 1
ATOM 1650 N N . ASP A 1 204 ? -2.193 -2.327 -22.424 1.00 88.69 204 ASP A N 1
ATOM 1651 C CA . ASP A 1 204 ? -2.469 -1.027 -23.025 1.00 88.69 204 ASP A CA 1
ATOM 1652 C C . ASP A 1 204 ? -2.368 0.099 -21.983 1.00 88.69 204 ASP A C 1
ATOM 1654 O O . ASP A 1 204 ? -2.379 -0.131 -20.773 1.00 88.69 204 ASP A O 1
ATOM 1658 N N . ARG A 1 205 ? -2.284 1.349 -22.454 1.00 82.31 205 ARG A N 1
ATOM 1659 C CA . ARG A 1 205 ? -2.091 2.530 -21.595 1.00 82.31 205 ARG A CA 1
ATOM 1660 C C . ARG A 1 205 ? -3.127 2.620 -20.467 1.00 82.31 205 ARG A C 1
ATOM 1662 O O . ARG A 1 205 ? -2.750 2.906 -19.336 1.00 82.31 205 ARG A O 1
ATOM 1669 N N . LEU A 1 206 ? -4.405 2.356 -20.752 1.00 86.81 206 LEU A N 1
ATOM 1670 C CA . LEU A 1 206 ? -5.485 2.460 -19.763 1.00 86.81 206 LEU A CA 1
ATOM 1671 C C . LEU A 1 206 ? -5.370 1.385 -18.679 1.00 86.81 206 LEU A C 1
ATOM 1673 O O . LEU A 1 206 ? -5.516 1.682 -17.491 1.00 86.81 206 LEU A O 1
ATOM 1677 N N . THR A 1 207 ? -5.064 0.144 -19.064 1.00 86.62 207 THR A N 1
ATOM 1678 C CA . THR A 1 207 ? -4.826 -0.934 -18.097 1.00 86.62 207 THR A CA 1
ATOM 1679 C C . THR A 1 207 ? -3.589 -0.646 -17.255 1.00 86.62 207 THR A C 1
ATOM 1681 O O . THR A 1 207 ? -3.640 -0.802 -16.033 1.00 86.62 207 THR A O 1
ATOM 1684 N N . SER A 1 208 ? -2.511 -0.159 -17.874 1.00 85.31 208 SER A N 1
ATOM 1685 C CA . SER A 1 208 ? -1.291 0.263 -17.181 1.00 85.31 208 SER A CA 1
ATOM 1686 C C . SER A 1 208 ? -1.567 1.380 -16.181 1.00 85.31 208 SER A C 1
ATOM 1688 O O . SER A 1 208 ? -1.140 1.273 -15.037 1.00 85.31 208 SER A O 1
ATOM 1690 N N . GLN A 1 209 ? -2.348 2.396 -16.557 1.00 85.75 209 GLN A N 1
ATOM 1691 C CA . GLN A 1 209 ? -2.719 3.501 -15.670 1.00 85.75 209 GLN A CA 1
ATOM 1692 C C . GLN A 1 209 ? -3.548 3.019 -14.482 1.00 85.75 209 GLN A C 1
ATOM 1694 O O . GLN A 1 209 ? -3.266 3.372 -13.337 1.00 85.75 209 GLN A O 1
ATOM 1699 N N . ARG A 1 210 ? -4.537 2.155 -14.739 1.00 86.62 210 ARG A N 1
ATOM 1700 C CA . ARG A 1 210 ? -5.377 1.570 -13.691 1.00 86.62 210 ARG A CA 1
ATOM 1701 C C . ARG A 1 210 ? -4.546 0.799 -12.667 1.00 86.62 210 ARG A C 1
ATOM 1703 O O . ARG A 1 210 ? -4.762 0.963 -11.469 1.00 86.62 210 ARG A O 1
ATOM 1710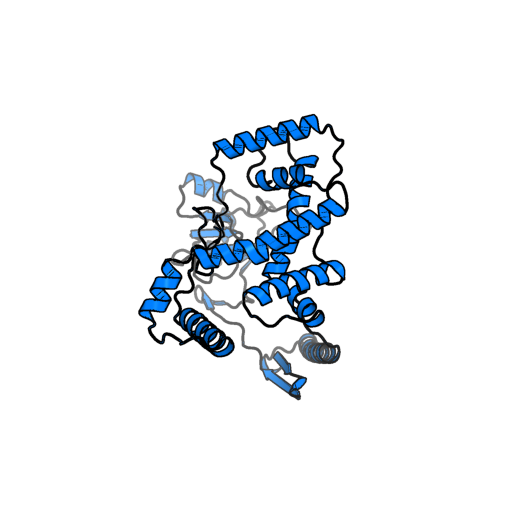 N N . ILE A 1 211 ? -3.610 -0.030 -13.135 1.00 85.12 211 ILE A N 1
ATOM 1711 C CA . ILE A 1 211 ? -2.780 -0.882 -12.272 1.00 85.12 211 ILE A CA 1
ATOM 1712 C C . ILE A 1 211 ? -1.698 -0.057 -11.564 1.00 85.12 211 ILE A C 1
ATOM 1714 O O . ILE A 1 211 ? -1.595 -0.111 -10.341 1.00 85.12 211 ILE A O 1
ATOM 1718 N N . ALA A 1 212 ? -0.907 0.722 -12.308 1.00 80.94 212 ALA A N 1
ATOM 1719 C CA . ALA A 1 212 ? 0.205 1.500 -11.764 1.00 80.94 212 ALA A CA 1
ATOM 1720 C C . ALA A 1 212 ? -0.272 2.601 -10.808 1.00 80.94 212 ALA A C 1
ATOM 1722 O O . ALA A 1 212 ? 0.343 2.813 -9.763 1.00 80.94 212 ALA A O 1
ATOM 1723 N N . GLY A 1 213 ? -1.402 3.242 -11.121 1.00 80.56 213 GLY A N 1
ATOM 1724 C CA . GLY A 1 213 ? -2.030 4.265 -10.290 1.00 80.56 213 GLY A CA 1
ATOM 1725 C C . GLY A 1 213 ? -2.861 3.722 -9.126 1.00 80.56 213 GLY A C 1
ATOM 1726 O O . GLY A 1 213 ? -3.412 4.527 -8.380 1.00 80.56 213 GLY A O 1
ATOM 1727 N N . ARG A 1 214 ? -2.978 2.391 -8.966 1.00 83.56 214 ARG A N 1
ATOM 1728 C CA . ARG A 1 214 ? -3.847 1.732 -7.966 1.00 83.56 214 ARG A CA 1
ATOM 1729 C C . ARG A 1 214 ? -5.261 2.335 -7.949 1.00 83.56 214 ARG A C 1
ATOM 1731 O O . ARG A 1 214 ? -5.826 2.606 -6.891 1.00 83.56 214 ARG A O 1
ATOM 1738 N N . ILE A 1 215 ? -5.816 2.589 -9.136 1.00 84.12 215 ILE A N 1
ATOM 1739 C CA . ILE A 1 215 ? -7.089 3.298 -9.281 1.00 84.12 215 ILE A CA 1
ATOM 1740 C C . ILE A 1 215 ? -8.214 2.411 -8.753 1.00 84.12 215 ILE A C 1
ATOM 1742 O O . ILE A 1 215 ? -8.478 1.346 -9.311 1.00 84.12 215 ILE A O 1
ATOM 1746 N N . VAL A 1 216 ? -8.904 2.881 -7.712 1.00 85.06 216 VAL A N 1
ATOM 1747 C CA . VAL A 1 216 ? -10.144 2.271 -7.223 1.00 85.06 216 VAL A CA 1
ATOM 1748 C C . VAL A 1 216 ? -11.282 2.702 -8.152 1.00 85.06 216 VAL A C 1
ATOM 1750 O O . VAL A 1 216 ? -11.598 3.893 -8.204 1.00 85.06 216 VAL A O 1
ATOM 1753 N N . PRO A 1 217 ? -11.905 1.781 -8.912 1.00 85.88 217 PRO A N 1
ATOM 1754 C CA . PRO A 1 217 ? -12.999 2.141 -9.802 1.00 85.88 217 PRO A CA 1
ATOM 1755 C C . PRO A 1 217 ? -14.193 2.663 -8.999 1.00 85.88 217 PRO A C 1
ATOM 1757 O O . PRO A 1 217 ? -14.666 2.000 -8.077 1.00 85.88 217 PRO A O 1
ATOM 1760 N N . ALA A 1 218 ? -14.706 3.833 -9.374 1.00 90.56 218 ALA A N 1
ATOM 1761 C CA . ALA A 1 218 ? -15.846 4.454 -8.715 1.00 90.56 218 ALA A CA 1
ATOM 1762 C C . ALA A 1 218 ? -16.819 5.042 -9.741 1.00 90.56 218 ALA A C 1
ATOM 1764 O O . ALA A 1 218 ? -16.419 5.573 -10.776 1.00 90.56 218 ALA A O 1
ATOM 1765 N N . ILE A 1 219 ? -18.112 4.962 -9.432 1.00 94.19 219 ILE A N 1
ATOM 1766 C CA . ILE A 1 219 ? -19.188 5.566 -10.217 1.00 94.19 219 ILE A CA 1
ATOM 1767 C C . ILE A 1 219 ? -20.218 6.181 -9.270 1.00 94.19 219 ILE A C 1
ATOM 1769 O O . ILE A 1 219 ? -20.524 5.620 -8.215 1.00 94.19 219 ILE A O 1
ATOM 1773 N N . ILE A 1 220 ? -20.774 7.332 -9.658 1.00 96.19 220 ILE A N 1
ATOM 1774 C CA . ILE A 1 220 ? -21.689 8.119 -8.818 1.00 96.19 220 ILE A CA 1
ATOM 1775 C C . ILE A 1 220 ? -22.924 7.331 -8.359 1.00 96.19 220 ILE A C 1
ATOM 1777 O O . ILE A 1 220 ? -23.437 7.577 -7.272 1.00 96.19 220 ILE A O 1
ATOM 1781 N N . THR A 1 221 ? -23.382 6.354 -9.144 1.00 95.88 221 THR A N 1
ATOM 1782 C CA . THR A 1 221 ? -24.546 5.523 -8.808 1.00 95.88 221 THR A CA 1
ATOM 1783 C C . THR A 1 221 ? -24.316 4.687 -7.549 1.00 95.88 221 THR A C 1
ATOM 1785 O O . THR A 1 221 ? -25.187 4.655 -6.680 1.00 95.88 221 THR A O 1
ATOM 1788 N N . THR A 1 222 ? -23.144 4.057 -7.407 1.00 95.50 222 THR A N 1
ATOM 1789 C CA . THR A 1 222 ? -22.792 3.277 -6.209 1.00 95.50 222 THR A CA 1
ATOM 1790 C C . THR A 1 222 ? -22.635 4.198 -5.004 1.00 95.50 222 THR A C 1
ATOM 1792 O O . THR A 1 222 ? -23.188 3.912 -3.945 1.00 95.50 222 THR A O 1
ATOM 1795 N N . THR A 1 223 ? -21.965 5.343 -5.175 1.00 96.44 223 THR A N 1
ATOM 1796 C CA . THR A 1 223 ? -21.784 6.339 -4.107 1.00 96.44 223 THR A CA 1
ATOM 1797 C C . THR A 1 223 ? -23.121 6.867 -3.590 1.00 96.44 223 THR A C 1
ATOM 1799 O O . THR A 1 223 ? -23.343 6.898 -2.382 1.00 96.44 223 THR A O 1
ATOM 1802 N N . ALA A 1 224 ? -24.040 7.230 -4.489 1.00 96.69 224 ALA A N 1
ATOM 1803 C CA . ALA A 1 224 ? -25.364 7.722 -4.121 1.00 96.69 224 ALA A CA 1
ATOM 1804 C C . ALA A 1 224 ? -26.187 6.659 -3.377 1.00 96.69 224 ALA A C 1
ATOM 1806 O O . ALA A 1 224 ? -26.817 6.962 -2.364 1.00 96.69 224 ALA A O 1
ATOM 1807 N N . ALA A 1 225 ? -26.155 5.406 -3.843 1.00 95.38 225 ALA A N 1
ATOM 1808 C CA . ALA A 1 225 ? -26.883 4.314 -3.206 1.00 95.38 225 ALA A CA 1
ATOM 1809 C C . ALA A 1 225 ? -26.344 3.992 -1.800 1.00 95.38 225 ALA A C 1
ATOM 1811 O O . ALA A 1 225 ? -27.126 3.860 -0.859 1.00 95.38 225 ALA A O 1
ATOM 1812 N N . VAL A 1 226 ? -25.019 3.916 -1.637 1.00 96.06 226 VAL A N 1
ATOM 1813 C CA . VAL A 1 226 ? -24.369 3.676 -0.337 1.00 96.06 226 VAL A CA 1
ATOM 1814 C C . VAL A 1 226 ? -24.654 4.825 0.633 1.00 96.06 226 VAL A C 1
ATOM 1816 O O . VAL A 1 226 ? -25.033 4.573 1.776 1.00 96.06 226 VAL A O 1
ATOM 1819 N N . ALA A 1 227 ? -24.557 6.079 0.177 1.00 96.88 227 ALA A N 1
ATOM 1820 C CA . ALA A 1 227 ? -24.868 7.249 0.997 1.00 96.88 227 ALA A CA 1
ATOM 1821 C C . ALA A 1 227 ? -26.330 7.247 1.470 1.00 96.88 227 ALA A C 1
ATOM 1823 O O . ALA A 1 227 ? -26.597 7.451 2.652 1.00 96.88 227 ALA A O 1
ATOM 1824 N N . ALA A 1 228 ? -27.279 6.945 0.578 1.00 96.44 228 ALA A N 1
ATOM 1825 C CA . ALA A 1 228 ? -28.691 6.848 0.936 1.00 96.44 228 ALA A CA 1
ATOM 1826 C C . ALA A 1 228 ? -28.951 5.749 1.982 1.00 96.44 228 ALA A C 1
ATOM 1828 O O . ALA A 1 228 ? -29.676 5.982 2.949 1.00 96.44 228 ALA A O 1
ATOM 1829 N N . LEU A 1 229 ? -28.333 4.570 1.829 1.00 96.06 229 LEU A N 1
ATOM 1830 C CA . LEU A 1 229 ? -28.428 3.481 2.808 1.00 96.06 229 LEU A CA 1
ATOM 1831 C C . LEU A 1 229 ? -27.839 3.884 4.168 1.00 96.06 229 LEU A C 1
ATOM 1833 O O . LEU A 1 229 ? -28.453 3.606 5.195 1.00 96.06 229 LEU A O 1
ATOM 1837 N N . ALA A 1 230 ? -26.708 4.594 4.186 1.00 96.44 230 ALA A N 1
ATOM 1838 C CA . ALA A 1 230 ? -26.125 5.118 5.418 1.00 96.44 230 ALA A CA 1
ATOM 1839 C C . ALA A 1 230 ? -27.059 6.130 6.108 1.00 96.44 230 ALA A C 1
ATOM 1841 O O . ALA A 1 230 ? -27.286 6.035 7.314 1.00 96.44 230 ALA A O 1
ATOM 1842 N N . CYS A 1 231 ? -27.677 7.048 5.354 1.00 96.69 231 CYS A N 1
ATOM 1843 C CA . CYS A 1 231 ? -28.654 7.996 5.898 1.00 96.69 231 CYS A CA 1
ATOM 1844 C C . CYS A 1 231 ? -29.851 7.296 6.564 1.00 96.69 231 CYS A C 1
ATOM 1846 O O . CYS A 1 231 ? -30.346 7.775 7.585 1.00 96.69 231 CYS A O 1
ATOM 1848 N N . LEU A 1 232 ? -30.300 6.148 6.040 1.00 95.31 232 LEU A N 1
ATOM 1849 C CA . LEU A 1 232 ? -31.364 5.359 6.672 1.00 95.31 232 LEU A CA 1
ATOM 1850 C C . LEU A 1 232 ? -30.963 4.823 8.054 1.00 95.31 232 LEU A C 1
ATOM 1852 O O . LEU A 1 232 ? -31.807 4.777 8.949 1.00 95.31 232 LEU A O 1
ATOM 1856 N N . GLU A 1 233 ? -29.700 4.444 8.254 1.00 95.94 233 GLU A N 1
ATOM 1857 C CA . GLU A 1 233 ? -29.200 4.019 9.568 1.00 95.94 233 GLU A CA 1
ATOM 1858 C C . GLU A 1 233 ? -29.048 5.211 10.529 1.00 95.94 233 GLU A C 1
ATOM 1860 O O . GLU A 1 233 ? -29.364 5.091 11.714 1.00 95.94 233 GLU A O 1
ATOM 1865 N N . VAL A 1 234 ? -28.677 6.394 10.022 1.00 96.38 234 VAL A N 1
ATOM 1866 C CA . VAL A 1 234 ? -28.584 7.629 10.826 1.00 96.38 234 VAL A CA 1
ATOM 1867 C C . VAL A 1 234 ? -29.926 8.001 11.461 1.00 96.38 234 VAL A C 1
ATOM 1869 O O . VAL A 1 234 ? -29.957 8.359 12.639 1.00 96.38 234 VAL A O 1
ATOM 1872 N N . TYR A 1 235 ? -31.050 7.861 10.748 1.00 95.31 235 TYR A N 1
ATOM 1873 C CA . TYR A 1 235 ? -32.374 8.108 11.341 1.00 95.31 235 TYR A CA 1
ATOM 1874 C C . TYR A 1 235 ? -32.628 7.250 12.590 1.00 95.31 235 TYR A C 1
ATOM 1876 O O . TYR A 1 235 ? -33.187 7.736 13.573 1.00 95.31 235 TYR A O 1
ATOM 1884 N N . LYS A 1 236 ? -32.166 5.994 12.592 1.00 95.06 236 LYS A N 1
ATOM 1885 C CA . LYS A 1 236 ? -32.334 5.066 13.723 1.00 95.06 236 LYS A CA 1
ATOM 1886 C C . LYS A 1 236 ? -31.517 5.503 14.937 1.00 95.06 236 LYS A C 1
ATOM 1888 O O . LYS A 1 236 ? -32.015 5.418 16.061 1.00 95.06 236 LYS A O 1
ATOM 1893 N N . LEU A 1 237 ? -30.312 6.029 14.705 1.00 93.88 237 LEU A N 1
ATOM 1894 C CA . LEU A 1 237 ? -29.466 6.608 15.752 1.00 93.88 237 LEU A CA 1
ATOM 1895 C C . LEU A 1 237 ? -30.110 7.861 16.359 1.0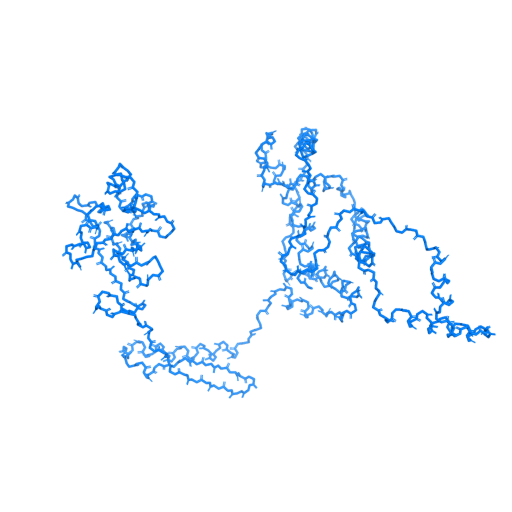0 93.88 237 LEU A C 1
ATOM 1897 O O . LEU A 1 237 ? -30.197 7.977 17.581 1.00 93.88 237 LEU A O 1
ATOM 1901 N N . VAL A 1 238 ? -30.626 8.770 15.523 1.00 95.12 238 VAL A N 1
ATOM 1902 C CA . VAL A 1 238 ? -31.293 10.008 15.975 1.00 95.12 238 VAL A CA 1
ATOM 1903 C C . VAL A 1 238 ? -32.548 9.699 16.794 1.00 95.12 238 VAL A C 1
ATOM 1905 O O . VAL A 1 238 ? -32.780 10.321 17.831 1.00 95.12 238 VAL A O 1
ATOM 1908 N N . TRP A 1 239 ? -33.324 8.690 16.393 1.00 94.62 239 TRP A N 1
ATOM 1909 C CA . TRP A 1 239 ? -34.471 8.202 17.165 1.00 94.62 239 TRP A CA 1
ATOM 1910 C C . TRP A 1 239 ? -34.094 7.379 18.403 1.00 94.62 239 TRP A C 1
ATOM 1912 O O . TRP A 1 239 ? -34.984 6.930 19.125 1.00 94.62 239 TRP A O 1
ATOM 1922 N N . ARG A 1 240 ? -32.796 7.204 18.686 1.00 92.88 240 ARG A N 1
ATOM 1923 C CA . ARG A 1 240 ? -32.269 6.439 19.825 1.00 92.88 240 ARG A CA 1
ATOM 1924 C C . ARG A 1 240 ? -32.804 5.008 19.873 1.00 92.88 240 ARG A C 1
ATOM 1926 O O . ARG A 1 240 ? -33.111 4.486 20.947 1.00 92.88 240 ARG A O 1
ATOM 1933 N N . CYS A 1 241 ? -32.916 4.365 18.712 1.00 91.75 241 CYS A N 1
ATOM 1934 C CA . CYS A 1 241 ? -33.321 2.970 18.643 1.00 91.75 241 CYS A CA 1
ATOM 1935 C C . CYS A 1 241 ? -32.276 2.087 19.339 1.00 91.75 241 CYS A C 1
ATOM 1937 O O . CYS A 1 241 ? -31.125 2.030 18.908 1.00 91.75 241 CYS A O 1
ATOM 1939 N N . ARG A 1 242 ? -32.683 1.405 20.416 1.00 89.06 242 ARG A N 1
ATOM 1940 C CA . ARG A 1 242 ? -31.811 0.515 21.204 1.00 89.06 242 ARG A CA 1
ATOM 1941 C C . ARG A 1 242 ? -31.841 -0.939 20.745 1.00 89.06 242 ARG A C 1
ATOM 1943 O O . ARG A 1 242 ? -30.959 -1.702 21.114 1.00 89.06 242 ARG A O 1
ATOM 1950 N N . ASP A 1 243 ? -32.847 -1.320 19.963 1.00 91.62 243 ASP A N 1
ATOM 1951 C CA . ASP A 1 243 ? -32.946 -2.676 19.437 1.00 91.62 243 ASP A CA 1
ATOM 1952 C C . ASP A 1 243 ? -31.972 -2.871 18.266 1.00 91.62 243 ASP A C 1
ATOM 1954 O O . ASP A 1 243 ? -32.063 -2.192 17.237 1.00 91.62 243 ASP A O 1
ATOM 1958 N N . LEU A 1 244 ? -31.049 -3.823 18.424 1.00 89.75 244 LEU A N 1
ATOM 1959 C CA . LEU A 1 244 ? -30.073 -4.213 17.407 1.00 89.75 244 LEU A CA 1
ATOM 1960 C C . LEU A 1 244 ? -30.760 -4.726 16.132 1.00 89.75 244 LEU A C 1
ATOM 1962 O O . LEU A 1 244 ? -30.257 -4.517 15.027 1.00 89.75 244 LEU A O 1
ATOM 1966 N N . GLN A 1 245 ? -31.941 -5.339 16.265 1.00 91.19 245 GLN A N 1
ATOM 1967 C CA . GLN A 1 245 ? -32.717 -5.864 15.142 1.00 91.19 245 GLN A CA 1
ATOM 1968 C C . GLN A 1 245 ? -33.245 -4.773 14.209 1.00 91.19 245 GLN A C 1
ATOM 1970 O O . GLN A 1 245 ? -33.688 -5.091 13.103 1.00 91.19 245 GLN A O 1
ATOM 1975 N N . CYS A 1 246 ? -33.172 -3.498 14.589 1.00 92.56 246 CYS A N 1
ATOM 1976 C CA . CYS A 1 246 ? -33.535 -2.389 13.714 1.00 92.56 246 CYS A CA 1
ATOM 1977 C C . CYS A 1 246 ? -32.410 -2.005 12.745 1.00 92.56 246 CYS A C 1
ATOM 1979 O O . CYS A 1 246 ? -32.698 -1.481 11.667 1.00 92.56 246 CYS A O 1
ATOM 1981 N N . TYR A 1 247 ? -31.147 -2.277 13.079 1.00 95.19 247 TYR A N 1
ATOM 1982 C CA . TYR A 1 247 ? -29.987 -1.874 12.276 1.00 95.19 247 TYR A CA 1
ATOM 1983 C C . TYR A 1 247 ? -29.672 -2.883 11.171 1.00 95.19 247 TYR A C 1
ATOM 1985 O O . TYR A 1 247 ? -29.939 -4.080 11.306 1.00 95.19 247 TYR A O 1
ATOM 1993 N N . ARG A 1 248 ? -29.129 -2.418 10.041 1.00 95.75 248 ARG A N 1
ATOM 1994 C CA . ARG A 1 248 ? -28.761 -3.290 8.912 1.00 95.75 248 ARG A CA 1
ATOM 1995 C C . ARG A 1 248 ? -27.408 -2.901 8.325 1.00 95.75 248 ARG A C 1
ATOM 1997 O O . ARG A 1 248 ? -27.244 -1.798 7.819 1.00 95.75 248 ARG A O 1
ATOM 2004 N N . ASN A 1 249 ? -26.497 -3.867 8.267 1.00 95.56 249 ASN A N 1
ATOM 2005 C CA . ASN A 1 249 ? -25.322 -3.798 7.407 1.00 95.56 249 ASN A CA 1
ATOM 2006 C C . ASN A 1 249 ? -25.763 -4.124 5.979 1.00 95.56 249 ASN A C 1
ATOM 2008 O O . ASN A 1 249 ? -26.300 -5.207 5.729 1.00 95.56 249 ASN A O 1
ATOM 2012 N N . SER A 1 250 ? -25.585 -3.179 5.059 1.00 95.44 250 SER A N 1
ATOM 2013 C CA . SER A 1 250 ? -26.053 -3.302 3.677 1.00 95.44 250 SER A CA 1
ATOM 2014 C C . SER A 1 250 ? -24.879 -3.524 2.725 1.00 95.44 250 SER A C 1
ATOM 2016 O O . SER A 1 250 ? -23.977 -2.698 2.662 1.00 95.44 250 SER A O 1
ATOM 2018 N N . ASN A 1 251 ? -24.920 -4.615 1.962 1.00 94.88 251 ASN A N 1
ATOM 2019 C CA . ASN A 1 251 ? -23.986 -4.923 0.881 1.00 94.88 251 ASN A CA 1
ATOM 2020 C C . ASN A 1 251 ? -24.729 -4.823 -0.453 1.00 94.88 251 ASN A C 1
ATOM 2022 O O . ASN A 1 251 ? -25.788 -5.432 -0.617 1.00 94.88 251 ASN A O 1
ATOM 2026 N N . LEU A 1 252 ? -24.186 -4.050 -1.392 1.00 94.31 252 LEU A N 1
ATOM 2027 C CA . LEU A 1 252 ? -24.843 -3.711 -2.651 1.00 94.31 252 LEU A CA 1
ATOM 2028 C C . LEU A 1 252 ? -23.961 -4.094 -3.841 1.00 94.31 252 LEU A C 1
ATOM 2030 O O . LEU A 1 252 ? -22.827 -3.634 -3.946 1.00 94.31 252 LEU A O 1
ATOM 2034 N N . PHE A 1 253 ? -24.529 -4.848 -4.779 1.00 94.62 253 PHE A N 1
ATOM 2035 C CA . PHE A 1 253 ? -23.911 -5.204 -6.054 1.00 94.62 253 PHE A CA 1
ATOM 2036 C C . PHE A 1 253 ? -24.817 -4.723 -7.191 1.00 94.62 253 PHE A C 1
ATOM 2038 O O . PHE A 1 253 ? -25.729 -5.426 -7.625 1.00 94.62 253 PHE A O 1
ATOM 2045 N N . LEU A 1 254 ? -24.597 -3.490 -7.665 1.00 93.12 254 LEU A N 1
ATOM 2046 C CA . LEU A 1 254 ? -25.443 -2.878 -8.701 1.00 93.12 254 LEU A CA 1
ATOM 2047 C C . LEU A 1 254 ? -25.378 -3.612 -10.047 1.00 93.12 254 LEU A C 1
ATOM 2049 O O . LEU A 1 254 ? -26.376 -3.645 -10.758 1.00 93.12 254 LEU A O 1
ATOM 2053 N N . SER A 1 255 ? -24.241 -4.228 -10.380 1.00 94.06 255 SER A N 1
ATOM 2054 C CA . SER A 1 255 ? -24.080 -5.035 -11.597 1.00 94.06 255 SER A CA 1
ATOM 2055 C C . SER A 1 255 ? -25.019 -6.240 -11.632 1.00 94.06 255 SER A C 1
ATOM 2057 O O . SER A 1 255 ? -25.509 -6.603 -12.695 1.00 94.06 255 SER A O 1
ATOM 2059 N N . GLU A 1 256 ? -25.292 -6.829 -10.468 1.00 94.56 256 GLU A N 1
ATOM 2060 C CA . GLU A 1 256 ? -26.183 -7.983 -10.297 1.00 94.56 256 GLU A CA 1
ATOM 2061 C C . GLU A 1 256 ? -27.580 -7.576 -9.802 1.00 94.56 256 GLU A C 1
ATOM 2063 O O . GLU A 1 256 ? -28.435 -8.429 -9.579 1.00 94.56 256 GLU A O 1
ATOM 2068 N N . CYS A 1 257 ? -27.825 -6.271 -9.626 1.00 93.44 257 CYS A N 1
ATOM 2069 C CA . CYS A 1 257 ? -29.042 -5.730 -9.013 1.00 93.44 257 CYS A CA 1
ATOM 2070 C C . CYS A 1 257 ? -29.363 -6.359 -7.642 1.00 93.44 257 CYS A C 1
ATOM 2072 O O . CYS A 1 257 ? -30.524 -6.588 -7.303 1.00 93.44 257 CYS A O 1
ATOM 2074 N N . LEU A 1 258 ? -28.330 -6.630 -6.843 1.00 96.25 258 LEU A N 1
ATOM 2075 C CA . LEU A 1 258 ? -28.430 -7.424 -5.624 1.00 96.25 258 LEU A CA 1
ATOM 2076 C C . LEU A 1 258 ? -28.144 -6.574 -4.383 1.00 96.25 258 LEU A C 1
ATOM 2078 O O . LEU A 1 258 ? -27.131 -5.879 -4.305 1.00 96.25 258 LEU A O 1
ATOM 2082 N N . LEU A 1 259 ? -29.049 -6.632 -3.403 1.00 96.12 259 LEU A N 1
ATOM 2083 C CA . LEU A 1 259 ? -28.924 -5.957 -2.112 1.00 96.12 259 LEU A CA 1
ATOM 2084 C C . LEU A 1 259 ? -29.089 -6.976 -0.985 1.00 96.12 259 LEU A C 1
ATOM 2086 O O . LEU A 1 259 ? -30.186 -7.482 -0.745 1.00 96.12 259 LEU A O 1
ATOM 2090 N N . PHE A 1 260 ? -28.010 -7.216 -0.246 1.00 95.19 260 PHE A N 1
ATOM 2091 C CA . PHE A 1 260 ? -28.028 -8.028 0.964 1.00 95.19 260 PHE A CA 1
ATOM 2092 C C . PHE A 1 260 ? -28.020 -7.136 2.192 1.00 95.19 260 PHE A C 1
ATOM 2094 O O . PHE A 1 260 ? -27.171 -6.257 2.328 1.00 95.19 260 PHE A O 1
ATOM 2101 N N . ARG A 1 261 ? -28.951 -7.378 3.113 1.00 95.00 261 ARG A N 1
ATOM 2102 C CA . ARG A 1 261 ? -29.008 -6.662 4.387 1.00 95.00 261 ARG A CA 1
ATOM 2103 C C . ARG A 1 261 ? -28.952 -7.651 5.527 1.00 95.00 261 ARG A C 1
ATOM 2105 O O . ARG A 1 261 ? -29.844 -8.483 5.667 1.00 95.00 261 ARG A O 1
ATOM 2112 N N . ILE A 1 262 ? -27.908 -7.534 6.330 1.00 94.69 262 ILE A N 1
ATOM 2113 C CA . ILE A 1 262 ? -27.607 -8.448 7.424 1.00 94.69 262 ILE A CA 1
ATOM 2114 C C . ILE A 1 262 ? -27.759 -7.670 8.727 1.00 94.69 262 ILE A C 1
ATOM 2116 O O . ILE A 1 262 ? -27.377 -6.501 8.814 1.00 94.69 262 ILE A O 1
ATOM 2120 N N . GLN A 1 263 ? -28.367 -8.293 9.732 1.00 94.00 263 GLN A N 1
ATOM 2121 C CA . GLN A 1 263 ? -28.392 -7.715 11.070 1.00 94.00 263 GLN A CA 1
ATOM 2122 C C . GLN A 1 263 ? -26.952 -7.656 11.614 1.00 94.00 263 GLN A C 1
ATOM 2124 O O . GLN A 1 263 ? -26.244 -8.659 11.511 1.00 94.00 263 GLN A O 1
ATOM 2129 N N . PRO A 1 264 ? -26.506 -6.526 12.190 1.00 92.94 264 PRO A N 1
ATOM 2130 C CA . PRO A 1 264 ? -25.211 -6.466 12.850 1.00 92.94 264 PRO A CA 1
ATOM 2131 C C . PRO A 1 264 ? -25.106 -7.524 13.949 1.00 92.94 264 PRO A C 1
ATOM 2133 O O . PRO A 1 264 ? -26.086 -7.826 14.638 1.00 92.94 264 PRO A O 1
ATOM 2136 N N . LEU A 1 265 ? -23.910 -8.082 14.105 1.00 90.69 265 LEU A N 1
ATOM 2137 C CA . LEU A 1 265 ? -23.629 -9.001 15.198 1.00 90.69 265 LEU A CA 1
ATOM 2138 C C . LEU A 1 265 ? -23.606 -8.231 16.527 1.00 90.69 265 LEU A C 1
ATOM 2140 O O . LEU A 1 265 ? -23.219 -7.058 16.543 1.00 90.69 265 LEU A O 1
ATOM 2144 N N . PRO A 1 266 ? -24.028 -8.860 17.638 1.00 90.25 266 PRO A N 1
ATOM 2145 C CA . PRO A 1 266 ? -23.821 -8.282 18.958 1.00 90.25 266 PRO A CA 1
ATOM 2146 C C . PRO A 1 266 ? -22.321 -8.107 19.222 1.00 90.25 266 PRO A C 1
ATOM 2148 O O . PRO A 1 266 ? -21.497 -8.838 18.668 1.00 90.25 266 PRO A O 1
ATOM 2151 N N . ALA A 1 267 ? -21.972 -7.134 20.066 1.00 89.31 267 ALA A N 1
ATOM 2152 C CA . ALA A 1 267 ? -20.585 -6.927 20.460 1.00 89.31 267 ALA A CA 1
ATOM 2153 C C . ALA A 1 267 ? -20.042 -8.204 21.128 1.00 89.31 267 ALA A C 1
ATOM 2155 O O . ALA A 1 267 ? -20.744 -8.780 21.964 1.00 89.31 267 ALA A O 1
ATOM 2156 N N . PRO A 1 268 ? -18.832 -8.665 20.764 1.00 89.62 268 PRO A N 1
ATOM 2157 C CA . PRO A 1 268 ? -18.216 -9.794 21.443 1.00 89.62 268 PRO A CA 1
ATOM 2158 C C . PRO A 1 268 ? -18.017 -9.446 22.919 1.00 89.62 268 PRO A C 1
ATOM 2160 O O . PRO A 1 268 ? -17.578 -8.338 23.245 1.00 89.62 268 PRO A O 1
ATOM 2163 N N . THR A 1 269 ? -18.355 -10.391 23.793 1.00 90.88 269 THR A N 1
ATOM 2164 C CA . THR A 1 269 ? -18.155 -10.261 25.234 1.00 90.88 269 THR A CA 1
ATOM 2165 C C . THR A 1 269 ? -17.132 -11.268 25.738 1.00 90.88 269 THR A C 1
ATOM 2167 O O . THR A 1 269 ? -16.986 -12.366 25.197 1.00 90.88 269 THR A O 1
ATOM 2170 N N . TYR A 1 270 ? -16.411 -10.884 26.784 1.00 88.62 270 TYR A N 1
ATOM 2171 C CA . TYR A 1 270 ? -15.478 -11.736 27.509 1.00 88.62 270 TYR A CA 1
ATOM 2172 C C . TYR A 1 270 ? -15.712 -11.582 29.012 1.00 88.62 270 TYR A C 1
ATOM 2174 O O . TYR A 1 270 ? -16.292 -10.600 29.480 1.00 88.62 270 TYR A O 1
ATOM 2182 N N . ARG A 1 271 ? -15.312 -12.589 29.791 1.00 87.19 271 ARG A N 1
ATOM 2183 C CA . ARG A 1 271 ? -15.441 -12.553 31.250 1.00 87.19 271 ARG A CA 1
ATOM 2184 C C . ARG A 1 271 ? -14.089 -12.295 31.878 1.00 87.19 271 ARG A C 1
ATOM 2186 O O . ARG A 1 271 ? -13.171 -13.077 31.678 1.00 87.19 271 ARG A O 1
ATOM 2193 N N . TYR A 1 272 ? -14.022 -11.259 32.701 1.00 86.25 272 TYR A N 1
ATOM 2194 C CA . TYR A 1 272 ? -12.837 -10.917 33.472 1.00 86.25 272 TYR A CA 1
ATOM 2195 C C . TYR A 1 272 ? -13.232 -10.639 34.924 1.00 86.25 272 TYR A C 1
ATOM 2197 O O . TYR A 1 272 ? -14.144 -9.848 35.194 1.00 86.25 272 TYR A O 1
ATOM 2205 N N . ARG A 1 273 ? -12.590 -11.355 35.861 1.00 83.00 273 ARG A N 1
ATOM 2206 C CA . ARG A 1 273 ? -12.802 -11.249 37.322 1.00 83.00 273 ARG A CA 1
ATOM 2207 C C . ARG A 1 273 ? -14.288 -11.278 37.735 1.00 83.00 273 ARG A C 1
ATOM 2209 O O . ARG A 1 273 ? -14.734 -10.526 38.596 1.00 83.00 273 ARG A O 1
ATOM 2216 N N . GLY A 1 274 ? -15.071 -12.155 37.100 1.00 80.81 274 GLY A N 1
ATOM 2217 C CA . GLY A 1 274 ? -16.493 -12.369 37.408 1.00 80.81 274 GLY A CA 1
ATOM 2218 C C . GLY A 1 274 ? -17.464 -11.331 36.827 1.00 80.81 274 GLY A C 1
ATOM 2219 O O . GLY A 1 274 ? -18.671 -11.478 37.016 1.00 80.81 274 GLY A O 1
ATOM 2220 N N . LYS A 1 275 ? -16.970 -10.325 36.095 1.00 85.50 275 LYS A N 1
ATOM 2221 C CA . LYS A 1 275 ? -17.781 -9.379 35.317 1.00 85.50 275 LYS A CA 1
ATOM 2222 C C . LYS A 1 275 ? -17.696 -9.706 33.828 1.00 85.50 275 LYS A C 1
ATOM 2224 O O . LYS A 1 275 ? -16.698 -10.250 33.357 1.00 85.50 275 LYS A O 1
ATOM 2229 N N . GLU A 1 276 ? -18.768 -9.411 33.106 1.00 88.75 276 GLU A N 1
ATOM 2230 C CA . GLU A 1 276 ? -18.806 -9.501 31.648 1.00 88.75 276 GLU A CA 1
ATOM 2231 C C . GLU A 1 276 ? -18.455 -8.136 31.059 1.00 88.75 276 GLU A C 1
ATOM 2233 O O . GLU A 1 276 ? -18.965 -7.116 31.520 1.00 88.75 276 GLU A O 1
ATOM 2238 N N . TRP A 1 277 ? -17.566 -8.143 30.074 1.00 90.19 277 TRP A N 1
ATOM 2239 C CA . TRP A 1 277 ? -17.010 -6.966 29.423 1.00 90.19 277 TRP A CA 1
ATOM 2240 C C . TRP A 1 277 ? -17.185 -7.089 27.916 1.00 90.19 277 TRP A C 1
ATOM 2242 O O . TRP A 1 277 ? -17.192 -8.191 27.369 1.00 90.19 277 TRP A O 1
ATOM 2252 N N . SER A 1 278 ? -17.298 -5.954 27.242 1.00 90.44 278 SER A N 1
ATOM 2253 C CA . SER A 1 278 ? -17.368 -5.833 25.790 1.00 90.44 278 SER A CA 1
ATOM 2254 C C . SER A 1 278 ? -16.367 -4.795 25.284 1.00 90.44 278 SER A C 1
ATOM 2256 O O . SER A 1 278 ? -15.713 -4.109 26.065 1.00 90.44 278 SER A O 1
ATOM 2258 N N . CYS A 1 279 ? -16.284 -4.617 23.965 1.00 86.94 279 CYS A N 1
ATOM 2259 C CA . CYS A 1 279 ? -15.465 -3.563 23.354 1.00 86.94 279 CYS A CA 1
ATOM 2260 C C . CYS A 1 279 ? -15.917 -2.125 23.690 1.00 86.94 279 CYS A C 1
ATOM 2262 O O . CYS A 1 279 ? -15.253 -1.173 23.293 1.00 86.94 279 CYS A O 1
ATOM 2264 N N . TRP A 1 280 ? -17.065 -1.953 24.353 1.00 88.75 280 TRP A N 1
ATOM 2265 C CA . TRP A 1 280 ? -17.594 -0.648 24.767 1.00 88.75 280 TRP A CA 1
ATOM 2266 C C . TRP A 1 280 ? -17.347 -0.346 26.243 1.00 88.75 280 TRP A C 1
ATOM 2268 O O . TRP A 1 280 ? -17.511 0.799 26.665 1.00 88.75 280 TRP A O 1
ATOM 2278 N N . ASP A 1 281 ? -16.982 -1.366 27.017 1.00 90.00 281 ASP A N 1
ATOM 2279 C CA . ASP A 1 281 ? -16.752 -1.244 28.444 1.00 90.00 281 ASP A CA 1
ATOM 2280 C C . ASP A 1 281 ? -15.287 -0.903 28.696 1.00 90.00 281 ASP A C 1
ATOM 2282 O O . ASP A 1 281 ? -14.377 -1.414 28.044 1.00 90.00 281 ASP A O 1
ATOM 2286 N N . ARG A 1 282 ? -15.060 -0.023 29.663 1.00 89.75 282 ARG A N 1
ATOM 2287 C CA . ARG A 1 282 ? -13.729 0.412 30.077 1.00 89.75 282 ARG A CA 1
ATOM 2288 C C . ARG A 1 282 ? -13.760 0.791 31.539 1.00 89.75 282 ARG A C 1
ATOM 2290 O O . ARG A 1 282 ? -14.801 1.210 32.054 1.00 89.75 282 ARG A O 1
ATOM 2297 N N . LEU A 1 283 ? -12.625 0.635 32.201 1.00 90.62 283 LEU A N 1
ATOM 2298 C CA . LEU A 1 283 ? -12.476 1.088 33.567 1.00 90.62 283 LEU A CA 1
ATOM 2299 C C . LEU A 1 283 ? -12.075 2.562 33.548 1.00 90.62 283 LEU A C 1
ATOM 2301 O O . LEU A 1 283 ? -11.066 2.905 32.952 1.00 90.62 283 LEU A O 1
ATOM 2305 N N . GLU A 1 284 ? -12.866 3.445 34.153 1.00 91.19 284 GLU A N 1
ATOM 2306 C CA . GLU A 1 284 ? -12.593 4.886 34.141 1.00 91.19 284 GLU A CA 1
ATOM 2307 C C . GLU A 1 284 ? -12.180 5.363 35.535 1.00 91.19 284 GLU A C 1
ATOM 2309 O O . GLU A 1 284 ? -12.892 5.132 36.514 1.00 91.19 284 GLU A O 1
ATOM 2314 N N . VAL A 1 285 ? -11.053 6.074 35.619 1.00 89.75 285 VAL A N 1
ATOM 2315 C CA . VAL A 1 285 ? -10.573 6.703 36.854 1.00 89.75 285 VAL A CA 1
ATOM 2316 C C . VAL A 1 285 ? -10.197 8.157 36.597 1.00 89.75 285 VAL A C 1
ATOM 2318 O O . VAL A 1 285 ? -9.582 8.503 35.585 1.00 89.75 285 VAL A O 1
ATOM 2321 N N . ARG A 1 286 ? -10.559 9.043 37.528 1.00 88.50 286 ARG A N 1
ATOM 2322 C CA . ARG A 1 286 ? -10.016 10.405 37.559 1.00 88.50 286 ARG A CA 1
ATOM 2323 C C . ARG A 1 286 ? -8.677 10.347 38.271 1.00 88.50 286 ARG A C 1
ATOM 2325 O O . ARG A 1 286 ? -8.640 10.228 39.489 1.00 88.50 286 ARG A O 1
ATOM 2332 N N . ALA A 1 287 ? -7.599 10.403 37.502 1.00 85.81 287 ALA A N 1
ATOM 2333 C CA . ALA A 1 287 ? -6.239 10.217 37.974 1.00 85.81 287 ALA A CA 1
ATOM 2334 C C . ALA A 1 287 ? -5.670 11.502 38.608 1.00 85.81 287 ALA A C 1
ATOM 2336 O O . ALA A 1 287 ? -4.612 11.987 38.206 1.00 85.81 287 ALA A O 1
ATOM 2337 N N . ILE A 1 288 ? -6.392 12.064 39.582 1.00 84.38 288 ILE A N 1
ATOM 2338 C CA . ILE A 1 288 ? -6.031 13.285 40.312 1.00 84.38 288 ILE A CA 1
ATOM 2339 C C . ILE A 1 288 ? -5.691 12.894 41.753 1.00 84.38 288 ILE A C 1
ATOM 2341 O O . ILE A 1 288 ? -6.558 12.419 42.483 1.00 84.38 288 ILE A O 1
ATOM 2345 N N . GLY A 1 289 ? -4.431 13.074 42.142 1.00 80.50 289 GLY A N 1
ATOM 2346 C CA . GLY A 1 289 ? -3.962 12.844 43.506 1.00 80.50 289 GLY A CA 1
ATOM 2347 C C . GLY A 1 289 ? -4.461 13.917 44.477 1.00 80.50 289 GLY A C 1
ATOM 2348 O O . GLY A 1 289 ? -5.001 14.949 44.068 1.00 80.50 289 GLY A O 1
ATOM 2349 N N . GLU A 1 290 ? -4.239 13.703 45.775 1.00 75.88 290 GLU A N 1
ATOM 2350 C CA . GLU A 1 290 ? -4.679 14.619 46.845 1.00 75.88 290 GLU A CA 1
ATOM 2351 C C . GLU A 1 290 ? -4.130 16.049 46.676 1.00 75.88 290 GLU A C 1
ATOM 2353 O O . GLU A 1 290 ? -4.789 17.025 47.034 1.00 75.88 290 GLU A O 1
ATOM 2358 N N . ASP A 1 291 ? -2.968 16.177 46.033 1.00 77.25 291 ASP A N 1
ATOM 2359 C CA . ASP A 1 291 ? -2.294 17.445 45.736 1.00 77.25 291 ASP A CA 1
ATOM 2360 C C . ASP A 1 291 ? -2.895 18.214 44.536 1.00 77.25 291 ASP A C 1
ATOM 2362 O O . ASP A 1 291 ? -2.373 19.259 44.139 1.00 77.25 291 ASP A O 1
ATOM 2366 N N . GLY A 1 292 ? -3.946 17.689 43.893 1.00 76.44 292 GLY A N 1
ATOM 2367 C CA . GLY A 1 292 ? -4.543 18.257 42.675 1.00 76.44 292 GLY A CA 1
ATOM 2368 C C . GLY A 1 292 ? -3.713 18.045 41.400 1.00 76.44 292 GLY A C 1
ATOM 2369 O O . GLY A 1 292 ? -4.026 18.612 40.356 1.00 76.44 292 GLY A O 1
ATOM 2370 N N . GLN A 1 293 ? -2.651 17.242 41.478 1.00 81.38 293 GLN A N 1
ATOM 2371 C CA . GLN A 1 293 ? -1.786 16.857 40.358 1.00 81.38 293 GLN A CA 1
ATOM 2372 C C . GLN A 1 293 ? -2.073 15.416 39.907 1.00 81.38 293 GLN A C 1
ATOM 2374 O O . GLN A 1 293 ? -2.831 14.705 40.556 1.00 81.38 293 GLN A O 1
ATOM 2379 N N . ALA A 1 294 ? -1.469 14.969 38.800 1.00 84.06 294 ALA A N 1
ATOM 2380 C CA . ALA A 1 294 ? -1.652 13.605 38.302 1.00 84.06 294 ALA A CA 1
ATOM 2381 C C . ALA A 1 294 ? -1.229 12.560 39.349 1.00 84.06 294 ALA A C 1
ATOM 2383 O O . ALA A 1 294 ? -0.171 12.724 39.972 1.00 84.06 294 ALA A O 1
ATOM 2384 N N . MET A 1 295 ? -2.036 11.504 39.506 1.00 89.44 295 MET A N 1
ATOM 2385 C CA . MET A 1 295 ? -1.744 10.382 40.406 1.00 89.44 295 MET A CA 1
ATOM 2386 C C . MET A 1 295 ? -0.387 9.744 40.088 1.00 89.44 295 MET A C 1
ATOM 2388 O O . MET A 1 295 ? 0.055 9.697 38.933 1.00 89.44 295 MET A O 1
ATOM 2392 N N . THR A 1 296 ? 0.270 9.237 41.126 1.00 90.69 296 THR A N 1
ATOM 2393 C CA . THR A 1 296 ? 1.447 8.370 40.985 1.00 90.69 296 THR A CA 1
ATOM 2394 C C . THR A 1 296 ? 1.039 6.956 40.585 1.00 90.69 296 THR A C 1
ATOM 2396 O O . THR A 1 296 ? -0.096 6.531 40.814 1.00 90.69 296 THR A O 1
ATOM 2399 N N . VAL A 1 297 ? 1.976 6.197 40.011 1.00 89.81 297 VAL A N 1
ATOM 2400 C CA . VAL A 1 297 ? 1.767 4.768 39.730 1.00 89.81 297 VAL A CA 1
ATOM 2401 C C . VAL A 1 297 ? 1.371 4.030 41.014 1.00 89.81 297 VAL A C 1
ATOM 2403 O O . VAL A 1 297 ? 0.420 3.255 41.004 1.00 89.81 297 VAL A O 1
ATOM 2406 N N . ARG A 1 298 ? 2.007 4.342 42.152 1.00 90.19 298 ARG A N 1
ATOM 2407 C CA . ARG A 1 298 ? 1.652 3.770 43.462 1.00 90.19 298 ARG A CA 1
ATOM 2408 C C . ARG A 1 298 ? 0.193 4.008 43.852 1.00 90.19 298 ARG A C 1
ATOM 2410 O O . ARG A 1 298 ? -0.476 3.082 44.299 1.00 90.19 298 ARG A O 1
ATOM 2417 N N . GLU A 1 299 ? -0.290 5.238 43.706 1.00 90.00 299 GLU A N 1
ATOM 2418 C CA . GLU A 1 299 ? -1.676 5.597 44.033 1.00 90.00 299 GLU A CA 1
ATOM 2419 C C . GLU A 1 299 ? -2.672 4.883 43.117 1.00 90.00 299 GLU A C 1
ATOM 2421 O O . GLU A 1 299 ? -3.727 4.451 43.575 1.00 90.00 299 GLU A O 1
ATOM 2426 N N . LEU A 1 300 ? -2.329 4.708 41.837 1.00 90.31 300 LEU A N 1
ATOM 2427 C CA . LEU A 1 300 ? -3.167 3.970 40.895 1.00 90.31 300 LEU A CA 1
ATOM 2428 C C . LEU A 1 300 ? -3.259 2.480 41.254 1.00 90.31 300 LEU A C 1
ATOM 2430 O O . LEU A 1 300 ? -4.347 1.906 41.226 1.00 90.31 300 LEU A O 1
ATOM 2434 N N . LEU A 1 301 ? -2.131 1.859 41.614 1.00 90.62 301 LEU A N 1
ATOM 2435 C CA . LEU A 1 301 ? -2.089 0.460 42.049 1.00 90.62 301 LEU A CA 1
ATOM 2436 C C . LEU A 1 301 ? -2.880 0.263 43.352 1.00 90.62 301 LEU A C 1
ATOM 2438 O O . LEU A 1 301 ? -3.633 -0.703 43.471 1.00 90.62 301 LEU A O 1
ATOM 2442 N N . ALA A 1 302 ? -2.762 1.200 44.301 1.00 90.88 302 ALA A N 1
ATOM 2443 C CA . ALA A 1 302 ? -3.552 1.193 45.531 1.00 90.88 302 ALA A CA 1
ATOM 2444 C C . ALA A 1 302 ? -5.055 1.306 45.238 1.00 90.88 302 ALA A C 1
ATOM 2446 O O . ALA A 1 302 ? -5.836 0.515 45.757 1.00 90.88 302 ALA A O 1
ATOM 2447 N N . TRP A 1 303 ? -5.452 2.212 44.340 1.00 91.50 303 TRP A N 1
ATOM 2448 C CA . TRP A 1 303 ? -6.847 2.372 43.927 1.00 91.50 303 TRP A CA 1
ATOM 2449 C C . TRP A 1 303 ? -7.428 1.092 43.303 1.00 91.50 303 TRP A C 1
ATOM 2451 O O . TRP A 1 303 ? -8.510 0.656 43.694 1.00 91.50 303 TRP A O 1
ATOM 2461 N N . LEU A 1 304 ? -6.694 0.431 42.396 1.00 90.00 304 LEU A N 1
ATOM 2462 C CA . LEU A 1 304 ? -7.113 -0.851 41.804 1.00 90.00 304 LEU A CA 1
ATOM 2463 C C . LEU A 1 304 ? -7.267 -1.957 42.862 1.00 90.00 304 LEU A C 1
ATOM 2465 O O . LEU A 1 304 ? -8.187 -2.780 42.793 1.00 90.00 304 LEU A O 1
ATOM 2469 N N . GLN A 1 305 ? -6.394 -1.961 43.868 1.00 89.44 305 GLN A N 1
ATOM 2470 C CA . GLN A 1 305 ? -6.445 -2.920 44.962 1.00 89.44 305 GLN A CA 1
ATOM 2471 C C . GLN A 1 305 ? -7.597 -2.638 45.943 1.00 89.44 305 GLN A C 1
ATOM 2473 O O . GLN A 1 305 ? -8.224 -3.587 46.413 1.00 89.44 305 GLN A O 1
ATOM 2478 N N . GLU A 1 306 ? -7.898 -1.377 46.249 1.00 90.38 306 GLU A N 1
ATOM 2479 C CA . GLU A 1 306 ? -8.948 -0.982 47.200 1.00 90.38 306 GLU A CA 1
ATOM 2480 C C . GLU A 1 306 ? -10.356 -1.092 46.600 1.00 90.38 306 GLU A C 1
ATOM 2482 O O . GLU A 1 306 ? -11.242 -1.689 47.213 1.00 90.38 306 GLU A O 1
ATOM 2487 N N . GLU A 1 307 ? -10.564 -0.580 45.385 1.00 87.69 307 GLU A N 1
ATOM 2488 C CA . GLU A 1 307 ? -11.888 -0.536 44.747 1.00 87.69 307 GLU A CA 1
ATOM 2489 C C . GLU A 1 307 ? -12.276 -1.856 44.071 1.00 87.69 307 GLU A C 1
ATOM 2491 O O . GLU A 1 307 ? -13.462 -2.195 43.959 1.00 87.69 307 GLU A O 1
ATOM 2496 N N . HIS A 1 308 ? -11.295 -2.611 43.569 1.00 85.44 308 HIS A N 1
ATOM 2497 C CA . HIS A 1 308 ? -11.553 -3.828 42.793 1.00 85.44 308 HIS A CA 1
ATOM 2498 C C . HIS A 1 308 ? -10.936 -5.091 43.387 1.00 85.44 308 HIS A C 1
ATOM 2500 O O . HIS A 1 308 ? -11.294 -6.192 42.962 1.00 85.44 308 HIS A O 1
ATOM 2506 N N . GLY A 1 309 ? -10.067 -4.969 44.395 1.00 84.44 309 GLY A N 1
ATOM 2507 C CA . GLY A 1 309 ? -9.361 -6.116 44.962 1.00 84.44 309 GLY A CA 1
ATOM 2508 C C . GLY A 1 309 ? -8.316 -6.700 44.010 1.00 84.44 309 GLY A C 1
ATOM 2509 O O . GLY A 1 309 ? -7.978 -7.876 44.140 1.00 84.44 309 GLY A O 1
ATOM 2510 N N . TRP A 1 310 ? -7.860 -5.930 43.018 1.00 88.44 310 TRP A N 1
ATOM 2511 C CA . TRP A 1 310 ? -6.983 -6.413 41.956 1.00 88.44 310 TRP A CA 1
ATOM 2512 C C . TRP A 1 310 ? -5.521 -6.111 42.262 1.00 88.44 310 TRP A C 1
ATOM 2514 O O . TRP A 1 310 ? -5.113 -4.955 42.326 1.00 88.44 310 TRP A O 1
ATOM 2524 N N . THR A 1 311 ? -4.724 -7.168 42.395 1.00 88.00 311 THR A N 1
ATOM 2525 C CA . THR A 1 311 ? -3.273 -7.055 42.555 1.00 88.00 311 THR A CA 1
ATOM 2526 C C . THR A 1 311 ? -2.627 -7.007 41.178 1.00 88.00 311 THR A C 1
ATOM 2528 O O . THR A 1 311 ? -2.548 -8.030 40.504 1.00 88.00 311 THR A O 1
ATOM 2531 N N . VAL A 1 312 ? -2.207 -5.825 40.736 1.00 89.69 312 VAL A N 1
ATOM 2532 C CA . VAL A 1 312 ? -1.550 -5.617 39.436 1.00 89.69 312 VAL A CA 1
ATOM 2533 C C . VAL A 1 312 ? -0.070 -5.988 39.523 1.00 89.69 312 VAL A C 1
ATOM 2535 O O . VAL A 1 312 ? 0.637 -5.499 40.399 1.00 89.69 312 VAL A O 1
ATOM 2538 N N . THR A 1 313 ? 0.392 -6.838 38.610 1.00 89.94 313 THR A N 1
ATOM 2539 C CA . THR A 1 313 ? 1.797 -7.238 38.462 1.00 89.94 313 THR A CA 1
ATOM 2540 C C . THR A 1 313 ? 2.517 -6.410 37.407 1.00 89.94 313 THR A C 1
ATOM 2542 O O . THR A 1 313 ? 3.678 -6.084 37.611 1.00 89.94 313 THR A O 1
ATOM 2545 N N . LYS A 1 314 ? 1.853 -6.030 36.307 1.00 90.88 314 LYS A N 1
ATOM 2546 C CA . LYS A 1 314 ? 2.448 -5.195 35.247 1.00 90.88 314 LYS A CA 1
ATOM 2547 C C . LYS A 1 314 ? 1.503 -4.075 34.828 1.00 90.88 314 LYS A C 1
ATOM 2549 O O . LYS A 1 314 ? 0.296 -4.295 34.750 1.00 90.88 314 LYS A O 1
ATOM 2554 N N . LEU A 1 315 ? 2.038 -2.889 34.542 1.00 89.81 315 LEU A N 1
ATOM 2555 C CA . LEU A 1 315 ? 1.297 -1.720 34.052 1.00 89.81 315 LEU A CA 1
ATOM 2556 C C . LEU A 1 315 ? 2.015 -1.127 32.840 1.00 89.81 315 LEU A C 1
ATOM 2558 O O . LEU A 1 315 ? 3.193 -0.785 32.923 1.00 89.81 315 LEU A O 1
ATOM 2562 N N . LEU A 1 316 ? 1.298 -0.949 31.734 1.00 88.75 316 LEU A N 1
ATOM 2563 C CA . LEU A 1 316 ? 1.827 -0.464 30.466 1.00 88.75 316 LEU A CA 1
ATOM 2564 C C . LEU A 1 316 ? 1.028 0.726 29.937 1.00 88.75 316 LEU A C 1
ATOM 2566 O O . LEU A 1 316 ? -0.194 0.809 30.071 1.00 88.75 316 LEU A O 1
ATOM 2570 N N . ARG A 1 317 ? 1.741 1.620 29.255 1.00 87.31 317 ARG A N 1
ATOM 2571 C CA . ARG A 1 317 ? 1.193 2.690 28.421 1.00 87.31 317 ARG A CA 1
ATOM 2572 C C . ARG A 1 317 ? 1.664 2.464 26.988 1.00 87.31 317 ARG A C 1
ATOM 2574 O O . ARG A 1 317 ? 2.810 2.771 26.658 1.00 87.31 317 ARG A O 1
ATOM 2581 N N . GLY A 1 318 ? 0.793 1.920 26.138 1.00 82.44 318 GLY A N 1
ATOM 2582 C CA . GLY A 1 318 ? 1.186 1.469 24.801 1.00 82.44 318 GLY A CA 1
ATOM 2583 C C . GLY A 1 318 ? 2.300 0.422 24.894 1.00 82.44 318 GLY A C 1
ATOM 2584 O O . GLY A 1 318 ? 2.118 -0.614 25.521 1.00 82.44 318 GLY A O 1
ATOM 2585 N N . SER A 1 319 ? 3.470 0.712 24.322 1.00 81.19 319 SER A N 1
ATOM 2586 C CA . SER A 1 319 ? 4.657 -0.153 24.398 1.00 81.19 319 SER A CA 1
ATOM 2587 C C . SER A 1 319 ? 5.600 0.162 25.570 1.00 81.19 319 SER A C 1
ATOM 2589 O O . SER A 1 319 ? 6.644 -0.472 25.699 1.00 81.19 319 SER A O 1
ATOM 2591 N N . THR A 1 320 ? 5.294 1.164 26.401 1.00 85.25 320 THR A N 1
ATOM 2592 C CA . THR A 1 320 ? 6.147 1.576 27.525 1.00 85.25 320 THR A CA 1
ATOM 2593 C C . THR A 1 320 ? 5.686 0.918 28.823 1.00 85.25 320 THR A C 1
ATOM 2595 O O . THR A 1 320 ? 4.550 1.125 29.247 1.00 85.25 320 THR A O 1
ATOM 2598 N N . MET A 1 321 ? 6.577 0.173 29.481 1.00 86.50 321 MET A N 1
ATOM 2599 C CA . MET A 1 321 ? 6.339 -0.385 30.816 1.00 86.50 321 MET A CA 1
ATOM 2600 C C . MET A 1 321 ? 6.427 0.726 31.871 1.00 86.50 321 MET A C 1
ATOM 2602 O O . MET A 1 321 ? 7.448 1.404 31.970 1.00 86.50 321 MET A O 1
ATOM 2606 N N . LEU A 1 322 ? 5.352 0.928 32.634 1.00 88.38 322 LEU A N 1
ATOM 2607 C CA . LEU A 1 322 ? 5.290 1.876 33.752 1.00 88.38 322 LEU A CA 1
ATOM 2608 C C . LEU A 1 322 ? 5.556 1.204 35.101 1.00 88.38 322 LEU A C 1
ATOM 2610 O O . LEU A 1 322 ? 6.070 1.852 36.006 1.00 88.38 322 LEU A O 1
ATOM 2614 N N . TYR A 1 323 ? 5.190 -0.070 35.244 1.00 90.06 323 TYR A N 1
ATOM 2615 C CA . TYR A 1 323 ? 5.441 -0.857 36.448 1.00 90.06 323 TYR A CA 1
ATOM 2616 C C . TYR A 1 323 ? 5.608 -2.328 36.092 1.00 90.06 323 TYR A C 1
ATOM 2618 O O . TYR A 1 323 ? 4.777 -2.865 35.360 1.00 90.06 323 TYR A O 1
ATOM 2626 N N . ASP A 1 324 ? 6.630 -2.970 36.649 1.00 90.06 324 ASP A N 1
ATOM 2627 C CA . ASP A 1 324 ? 6.790 -4.422 36.621 1.00 90.06 324 ASP A CA 1
ATOM 2628 C C . ASP A 1 324 ? 7.132 -4.933 38.030 1.00 90.06 324 ASP A C 1
ATOM 2630 O O . ASP A 1 324 ? 8.144 -4.561 38.622 1.00 90.06 324 ASP A O 1
ATOM 2634 N N . GLY A 1 325 ? 6.260 -5.772 38.587 1.00 85.56 325 GLY A N 1
ATOM 2635 C CA . GLY A 1 325 ? 6.408 -6.365 39.914 1.00 85.56 325 GLY A CA 1
ATOM 2636 C C . GLY A 1 325 ? 7.469 -7.467 39.998 1.00 85.56 325 GLY A C 1
ATOM 2637 O O . GLY A 1 325 ? 7.704 -7.978 41.093 1.00 85.56 325 GLY A O 1
ATOM 2638 N N . GLU A 1 326 ? 8.092 -7.843 38.876 1.00 85.06 326 GLU A N 1
ATOM 2639 C CA . GLU A 1 326 ? 9.201 -8.808 38.811 1.00 85.06 326 GLU A CA 1
ATOM 2640 C C . GLU A 1 326 ? 10.591 -8.146 38.896 1.00 85.06 326 GLU A C 1
ATOM 2642 O O . GLU A 1 326 ? 11.587 -8.850 39.053 1.00 85.06 326 GLU A O 1
ATOM 2647 N N . GLU A 1 327 ? 10.666 -6.813 38.809 1.00 87.94 327 GLU A N 1
ATOM 2648 C CA . GLU A 1 327 ? 11.916 -6.037 38.872 1.00 87.94 327 GLU A CA 1
ATOM 2649 C C . GLU A 1 327 ? 12.485 -5.929 40.299 1.00 87.94 327 GLU A C 1
ATOM 2651 O O . GLU A 1 327 ? 11.806 -6.220 41.285 1.00 87.94 327 GLU A O 1
ATOM 2656 N N . ASP A 1 328 ? 13.727 -5.458 40.429 1.00 88.75 328 ASP A N 1
ATOM 2657 C CA . ASP A 1 328 ? 14.375 -5.246 41.731 1.00 88.75 328 ASP A CA 1
ATOM 2658 C C . ASP A 1 328 ? 13.656 -4.180 42.587 1.00 88.75 328 ASP A C 1
ATOM 2660 O O . ASP A 1 328 ? 13.106 -3.205 42.069 1.00 88.75 328 ASP A O 1
ATOM 2664 N N . GLU A 1 329 ? 13.715 -4.306 43.921 1.00 84.88 329 GLU A N 1
ATOM 2665 C CA . GLU A 1 329 ? 13.015 -3.409 44.865 1.00 84.88 329 GLU A CA 1
ATOM 2666 C C . GLU A 1 329 ? 13.333 -1.914 44.649 1.00 84.88 329 GLU A C 1
ATOM 2668 O O . GLU A 1 329 ? 12.458 -1.059 44.804 1.00 84.88 329 GLU A O 1
ATOM 2673 N N . GLU A 1 330 ? 14.569 -1.588 44.256 1.00 87.06 330 GLU A N 1
ATOM 2674 C CA . GLU A 1 330 ? 14.993 -0.213 43.955 1.00 87.06 330 GLU A CA 1
ATOM 2675 C C . GLU A 1 330 ? 14.308 0.336 42.690 1.00 87.06 330 GLU A C 1
ATOM 2677 O O . GLU A 1 330 ? 13.795 1.459 42.693 1.00 87.06 330 GLU A O 1
ATOM 2682 N N . MET A 1 331 ? 14.218 -0.483 41.637 1.00 83.25 331 MET A N 1
ATOM 2683 C CA . MET A 1 331 ? 13.548 -0.140 40.378 1.00 83.25 331 MET A CA 1
ATOM 2684 C C . MET A 1 331 ? 12.034 -0.020 40.563 1.00 83.25 331 MET A C 1
ATOM 2686 O O . MET A 1 331 ? 11.424 0.930 40.064 1.00 83.25 331 MET A O 1
ATOM 2690 N N . GLN A 1 332 ? 11.428 -0.920 41.344 1.00 84.00 332 GLN A N 1
ATOM 2691 C CA . GLN A 1 332 ? 10.009 -0.843 41.688 1.00 84.00 332 GLN A CA 1
ATOM 2692 C C . GLN A 1 332 ? 9.683 0.444 42.452 1.00 84.00 332 GLN A C 1
ATOM 2694 O O . GLN A 1 332 ? 8.687 1.103 42.149 1.00 84.00 332 GLN A O 1
ATOM 2699 N N . ALA A 1 333 ? 10.523 0.841 43.414 1.00 86.38 333 ALA A N 1
ATOM 2700 C CA . ALA A 1 333 ? 10.331 2.079 44.166 1.00 86.38 333 ALA A CA 1
ATOM 2701 C C . ALA A 1 333 ? 10.399 3.320 43.258 1.00 86.38 333 ALA A C 1
ATOM 2703 O O . ALA A 1 333 ? 9.600 4.247 43.419 1.00 86.38 333 ALA A O 1
ATOM 2704 N N . GLN A 1 334 ? 11.308 3.327 42.277 1.00 87.25 334 GLN A N 1
ATOM 2705 C CA . GLN A 1 334 ? 11.413 4.405 41.293 1.00 87.25 334 GLN A CA 1
ATOM 2706 C C . GLN A 1 334 ? 10.182 4.469 40.375 1.00 87.25 334 GLN A C 1
ATOM 2708 O O . GLN A 1 334 ? 9.615 5.548 40.191 1.00 87.25 334 GLN A O 1
ATOM 2713 N N . GLN A 1 335 ? 9.738 3.327 39.843 1.00 87.50 335 GLN A N 1
ATOM 2714 C CA . GLN A 1 335 ? 8.543 3.218 38.998 1.00 87.50 335 GLN A CA 1
ATOM 2715 C C . GLN A 1 335 ? 7.275 3.655 39.744 1.00 87.50 335 GLN A C 1
ATOM 2717 O O . GLN A 1 335 ? 6.479 4.438 39.234 1.00 87.50 335 GLN A O 1
ATOM 2722 N N . GLN A 1 336 ? 7.111 3.215 40.994 1.00 87.06 336 GLN A N 1
ATOM 2723 C CA . GLN A 1 336 ? 5.969 3.573 41.836 1.00 87.06 336 GLN A CA 1
ATOM 2724 C C . GLN A 1 336 ? 5.906 5.071 42.165 1.00 87.06 336 GLN A C 1
ATOM 2726 O O . GLN A 1 336 ? 4.809 5.614 42.325 1.00 87.06 336 GLN A O 1
ATOM 2731 N N . ALA A 1 337 ? 7.060 5.739 42.263 1.00 88.06 337 ALA A N 1
ATOM 2732 C CA . ALA A 1 337 ? 7.152 7.176 42.513 1.00 88.06 337 ALA A CA 1
ATOM 2733 C C . ALA A 1 337 ? 6.878 8.036 41.264 1.00 88.06 337 ALA A C 1
ATOM 2735 O O . ALA A 1 337 ? 6.596 9.229 41.402 1.00 88.06 337 ALA A O 1
ATOM 2736 N N . GLN A 1 338 ? 6.945 7.453 40.063 1.00 87.75 338 GLN A N 1
ATOM 2737 C CA . GLN A 1 338 ? 6.676 8.154 38.811 1.00 87.75 338 GLN A CA 1
ATOM 2738 C C . GLN A 1 338 ? 5.202 8.580 38.726 1.00 87.75 338 GLN A C 1
ATOM 2740 O O . GLN A 1 338 ? 4.290 7.854 39.142 1.00 87.75 338 GLN A O 1
ATOM 2745 N N . ARG A 1 339 ? 4.946 9.770 38.173 1.00 87.31 339 ARG A N 1
ATOM 2746 C CA . ARG A 1 339 ? 3.581 10.241 37.906 1.00 87.31 339 ARG A CA 1
ATOM 2747 C C . ARG A 1 339 ? 3.093 9.724 36.563 1.00 87.31 339 ARG A C 1
ATOM 2749 O O . ARG A 1 339 ? 3.849 9.641 35.599 1.00 87.31 339 ARG A O 1
ATOM 2756 N N . LEU A 1 340 ? 1.789 9.479 36.458 1.00 83.69 340 LEU A N 1
ATOM 2757 C CA . LEU A 1 340 ? 1.169 9.058 35.194 1.00 83.69 340 LEU A CA 1
ATOM 2758 C C . LEU A 1 340 ? 1.302 10.115 34.080 1.00 83.69 340 LEU A C 1
ATOM 2760 O O . LEU A 1 340 ? 1.271 9.777 32.898 1.00 83.69 340 LEU A O 1
ATOM 2764 N N . SER A 1 341 ? 1.491 11.387 34.450 1.00 81.62 341 SER A N 1
ATOM 2765 C CA . SER A 1 341 ? 1.774 12.490 33.523 1.00 81.62 341 SER A CA 1
ATOM 2766 C C . SER A 1 341 ? 3.204 12.500 32.974 1.00 81.62 341 SER A C 1
ATOM 2768 O O . SER A 1 341 ? 3.488 13.241 32.034 1.00 81.62 341 SER A O 1
ATOM 2770 N N . ASP A 1 342 ? 4.130 11.738 33.561 1.00 77.19 342 ASP A N 1
ATOM 2771 C CA . ASP A 1 342 ? 5.538 11.809 33.181 1.00 77.19 342 ASP A CA 1
ATOM 2772 C C . ASP A 1 342 ? 5.748 11.195 31.787 1.00 77.19 342 ASP A C 1
ATOM 2774 O O . ASP A 1 342 ? 5.290 10.092 31.462 1.00 77.19 342 ASP A O 1
ATOM 2778 N N . GLY A 1 343 ? 6.411 11.955 30.914 1.00 66.44 343 GLY A N 1
ATOM 2779 C CA . GLY A 1 343 ? 6.583 11.602 29.504 1.00 66.44 343 GLY A CA 1
ATOM 2780 C C . GLY A 1 343 ? 5.335 11.795 28.634 1.00 66.44 343 GLY A C 1
ATOM 2781 O O . GLY A 1 343 ? 5.339 11.328 27.499 1.00 66.44 343 GLY A O 1
ATOM 2782 N N . VAL A 1 344 ? 4.284 12.458 29.137 1.00 68.38 344 VAL A N 1
ATOM 2783 C CA . VAL A 1 344 ? 3.149 12.923 28.324 1.00 68.38 344 VAL A CA 1
ATOM 2784 C C . VAL A 1 344 ? 3.334 14.414 28.016 1.00 68.38 344 VAL A C 1
ATOM 2786 O O . VAL A 1 344 ? 3.603 15.213 28.915 1.00 68.38 344 VAL A O 1
ATOM 2789 N N . GLU A 1 345 ? 3.228 14.808 26.743 1.00 63.03 345 GLU A N 1
ATOM 2790 C CA . GLU A 1 345 ? 3.328 16.218 26.346 1.00 63.03 345 GLU A CA 1
ATOM 2791 C C . GLU A 1 345 ? 2.187 17.034 26.964 1.00 63.03 345 GLU A C 1
ATOM 2793 O O . GLU A 1 345 ? 1.019 16.658 26.865 1.00 63.03 345 GLU A O 1
ATOM 2798 N N . ARG A 1 346 ? 2.507 18.165 27.604 1.00 59.31 346 ARG A N 1
ATOM 2799 C CA . ARG A 1 346 ? 1.502 19.013 28.260 1.00 59.31 346 ARG A CA 1
ATOM 2800 C C . ARG A 1 346 ? 0.570 19.646 27.223 1.00 59.31 346 ARG A C 1
ATOM 2802 O O . ARG A 1 346 ? 1.020 20.444 26.405 1.00 59.31 346 ARG A O 1
ATOM 2809 N N . SER A 1 347 ? -0.724 19.346 27.318 1.00 55.94 347 SER A N 1
ATOM 2810 C CA . SER A 1 347 ? -1.792 19.978 26.533 1.00 55.94 347 SER A CA 1
ATOM 2811 C C . SER A 1 347 ? -2.674 20.875 27.412 1.00 55.94 347 SER A C 1
ATOM 2813 O O . SER A 1 347 ? -2.666 20.761 28.634 1.00 55.94 347 SER A O 1
ATOM 2815 N N . ALA A 1 348 ? -3.425 21.784 26.786 1.00 53.00 348 ALA A N 1
ATOM 2816 C CA . ALA A 1 348 ? -4.384 22.669 27.454 1.00 53.00 348 ALA A CA 1
ATOM 2817 C C . ALA A 1 348 ? -5.739 21.992 27.763 1.00 53.00 348 ALA A C 1
ATOM 2819 O O . ALA A 1 348 ? -6.573 22.584 28.445 1.00 53.00 348 ALA A O 1
ATOM 2820 N N . GLU A 1 349 ? -5.964 20.776 27.259 1.00 59.62 349 GLU A N 1
ATOM 2821 C CA . GLU A 1 349 ? -7.176 19.978 27.482 1.00 59.62 349 GLU A CA 1
ATOM 2822 C C . GLU A 1 349 ? -6.894 18.792 28.423 1.00 59.62 349 GLU A C 1
ATOM 2824 O O . GLU A 1 349 ? -5.776 18.267 28.397 1.00 59.62 349 GLU A O 1
ATOM 2829 N N . PRO A 1 350 ? -7.884 18.343 29.228 1.00 62.41 350 PRO A N 1
ATOM 2830 C CA . PRO A 1 350 ? -7.721 17.198 30.121 1.00 62.41 350 PRO A CA 1
ATOM 2831 C C . PRO A 1 350 ? -7.331 15.956 29.318 1.00 62.41 350 PRO A C 1
ATOM 2833 O O . PRO A 1 350 ? -8.093 15.466 28.481 1.00 62.41 350 PRO A O 1
ATOM 2836 N N . GLN A 1 351 ? -6.122 15.458 29.566 1.00 76.81 351 GLN A N 1
ATOM 2837 C CA . GLN A 1 351 ? -5.577 14.320 28.840 1.00 76.81 351 GLN A CA 1
ATOM 2838 C C . GLN A 1 351 ? -6.176 13.019 29.356 1.00 76.81 351 GLN A C 1
ATOM 2840 O O . GLN A 1 351 ? -6.163 12.731 30.553 1.00 76.81 351 GLN A O 1
ATOM 2845 N N . GLN A 1 352 ? -6.676 12.209 28.431 1.00 84.06 352 GLN A N 1
ATOM 2846 C CA . GLN A 1 352 ? -7.045 10.833 28.713 1.00 84.06 352 GLN A CA 1
ATOM 2847 C C . GLN A 1 352 ? -5.864 9.925 28.390 1.00 84.06 352 GLN A C 1
ATOM 2849 O O . GLN A 1 352 ? -5.314 9.969 27.290 1.00 84.06 352 GLN A O 1
ATOM 2854 N N . LEU A 1 353 ? -5.475 9.119 29.367 1.00 86.62 353 LEU A N 1
ATOM 2855 C CA . LEU A 1 353 ? -4.401 8.151 29.270 1.00 86.62 353 LEU A CA 1
ATOM 2856 C C . LEU A 1 353 ? -5.005 6.752 29.318 1.00 86.62 353 LEU A C 1
ATOM 2858 O O . LEU A 1 353 ? -5.617 6.379 30.316 1.00 86.62 353 LEU A O 1
ATOM 2862 N N . GLU A 1 354 ? -4.842 5.987 28.246 1.00 88.56 354 GLU A N 1
ATOM 2863 C CA . GLU A 1 354 ? -5.226 4.578 28.222 1.00 88.56 354 GLU A CA 1
ATOM 2864 C C . GLU A 1 354 ? -4.055 3.719 28.709 1.00 88.56 354 GLU A C 1
ATOM 2866 O O . GLU A 1 354 ? -2.937 3.806 28.192 1.00 88.56 354 GLU A O 1
ATOM 2871 N N . LEU A 1 355 ? -4.318 2.917 29.735 1.00 89.50 355 LEU A N 1
ATOM 2872 C CA . LEU A 1 355 ? -3.370 2.025 30.378 1.00 89.50 355 LEU A CA 1
ATOM 2873 C C . LEU A 1 355 ? -3.833 0.577 30.232 1.00 89.50 355 LEU A C 1
ATOM 2875 O O . LEU A 1 355 ? -5.019 0.258 30.357 1.00 89.50 355 LEU A O 1
ATOM 2879 N N . GLN A 1 356 ? -2.862 -0.298 30.011 1.00 89.12 356 GLN A N 1
ATOM 2880 C CA . GLN A 1 356 ? -3.028 -1.745 30.044 1.00 89.12 356 GLN A CA 1
ATOM 2881 C C . GLN A 1 356 ? -2.380 -2.276 31.315 1.00 89.12 356 GLN A C 1
ATOM 2883 O O . GLN A 1 356 ? -1.350 -1.767 31.752 1.00 89.12 356 GLN A O 1
ATOM 2888 N N . TYR A 1 357 ? -2.980 -3.285 31.928 1.00 89.94 357 TYR A N 1
ATOM 2889 C CA . TYR A 1 357 ? -2.457 -3.880 33.150 1.00 89.94 357 TYR A CA 1
ATOM 2890 C C . TYR A 1 357 ? -2.642 -5.391 33.127 1.00 89.94 357 TYR A C 1
ATOM 2892 O O . TYR A 1 357 ? -3.542 -5.916 32.471 1.00 89.94 357 TYR A O 1
ATOM 2900 N N . VAL A 1 358 ? -1.788 -6.074 33.878 1.00 88.56 358 VAL A N 1
ATOM 2901 C CA . VAL A 1 358 ? -1.844 -7.517 34.106 1.00 88.56 358 VAL A CA 1
ATOM 2902 C C . VAL A 1 358 ? -1.970 -7.725 35.604 1.00 88.56 358 VAL A C 1
ATOM 2904 O O . VAL A 1 358 ? -1.225 -7.113 36.373 1.00 88.56 358 VAL A O 1
ATOM 2907 N N . CYS A 1 359 ? -2.932 -8.534 36.038 1.00 86.62 359 CYS A N 1
ATOM 2908 C CA . CYS A 1 359 ? -3.108 -8.854 37.450 1.00 86.62 359 CYS A CA 1
ATOM 2909 C C . CYS A 1 359 ? -2.485 -10.204 37.808 1.00 86.62 359 CYS A C 1
ATOM 2911 O O . CYS A 1 359 ? -2.254 -11.062 36.963 1.00 86.62 359 CYS A O 1
ATOM 2913 N N . ALA A 1 360 ? -2.235 -10.410 39.099 1.00 83.31 360 ALA A N 1
ATOM 2914 C CA . ALA A 1 360 ? -1.688 -11.651 39.618 1.00 83.31 360 ALA A CA 1
ATOM 2915 C C . ALA A 1 360 ? -2.578 -12.845 39.231 1.00 83.31 360 ALA A C 1
ATOM 2917 O O . ALA A 1 360 ? -3.775 -12.878 39.552 1.00 83.31 360 ALA A O 1
ATOM 2918 N N . GLY A 1 361 ? -1.967 -13.825 38.562 1.00 76.00 361 GLY A N 1
ATOM 2919 C CA . GLY A 1 361 ? -2.632 -15.021 38.045 1.00 76.00 361 GLY A CA 1
ATOM 2920 C C . GLY A 1 361 ? -3.160 -14.906 36.613 1.00 76.00 361 GLY A C 1
ATOM 2921 O O . GLY A 1 361 ? -3.653 -15.914 36.117 1.00 76.00 361 GLY A O 1
ATOM 2922 N N . ASP A 1 362 ? -3.038 -13.737 35.977 1.00 79.38 362 ASP A N 1
ATOM 2923 C CA . ASP A 1 362 ? -3.363 -13.523 34.563 1.00 79.38 362 ASP A CA 1
ATOM 2924 C C . ASP A 1 362 ? -2.065 -13.542 33.729 1.00 79.38 362 ASP A C 1
ATOM 2926 O O . ASP A 1 362 ? -0.998 -13.140 34.209 1.00 79.38 362 ASP A O 1
ATOM 2930 N N . GLU A 1 363 ? -2.142 -14.012 32.485 1.00 68.44 363 GLU A N 1
ATOM 2931 C CA . GLU A 1 363 ? -1.047 -13.924 31.512 1.00 68.44 363 GLU A CA 1
ATOM 2932 C C . GLU A 1 363 ? -1.143 -12.616 30.704 1.00 68.44 363 GLU A C 1
ATOM 2934 O O . GLU A 1 363 ? -2.204 -12.009 30.586 1.00 68.44 363 GLU A O 1
ATOM 2939 N N . LEU A 1 364 ? -0.030 -12.164 30.111 1.00 61.41 364 LEU A N 1
ATOM 2940 C CA . LEU A 1 364 ? 0.018 -10.942 29.282 1.00 61.41 364 LEU A CA 1
ATOM 2941 C C . LEU A 1 364 ? -0.939 -10.976 28.073 1.00 61.41 364 LEU A C 1
ATOM 2943 O O . LEU A 1 364 ? -1.290 -9.922 27.547 1.00 61.41 364 LEU A O 1
ATOM 2947 N N . GLU A 1 365 ? -1.336 -12.169 27.627 1.00 61.66 365 GLU A N 1
ATOM 2948 C CA . GLU A 1 365 ? -2.265 -12.376 26.510 1.00 61.66 365 GLU A CA 1
ATOM 2949 C C . GLU A 1 365 ? -3.743 -12.369 26.934 1.00 61.66 365 GLU A C 1
ATOM 2951 O O . GLU A 1 365 ? -4.629 -12.369 26.072 1.00 61.66 365 GLU A O 1
ATOM 2956 N N . ASP A 1 366 ? -4.036 -12.341 28.238 1.00 70.56 366 ASP A N 1
ATOM 2957 C CA . ASP A 1 366 ? -5.411 -12.296 28.716 1.00 70.56 366 ASP A CA 1
ATOM 2958 C C . ASP A 1 366 ? -6.058 -10.948 28.378 1.00 70.56 366 ASP A C 1
ATOM 2960 O O . ASP A 1 366 ? -5.487 -9.870 28.561 1.00 70.56 366 ASP A O 1
ATOM 2964 N N . ALA A 1 367 ? -7.295 -11.001 27.879 1.00 69.50 367 ALA A N 1
ATOM 2965 C CA . ALA A 1 367 ? -8.074 -9.815 27.550 1.00 69.50 367 ALA A CA 1
ATOM 2966 C C . ALA A 1 367 ? -8.485 -9.071 28.835 1.00 69.50 367 ALA A C 1
ATOM 2968 O O . ALA A 1 367 ? -9.574 -9.282 29.372 1.00 69.50 367 ALA A O 1
ATOM 2969 N N . CYS A 1 368 ? -7.608 -8.206 29.338 1.00 83.25 368 CYS A N 1
ATOM 2970 C CA . CYS A 1 368 ? -7.916 -7.267 30.410 1.00 83.25 368 CYS A CA 1
ATOM 2971 C C . CYS A 1 368 ? -8.698 -6.064 29.854 1.00 83.25 368 CYS A C 1
ATOM 2973 O O . CYS A 1 368 ? -8.376 -5.559 28.773 1.00 83.25 368 CYS A O 1
ATOM 2975 N N . PRO A 1 369 ? -9.707 -5.553 30.580 1.00 87.25 369 PRO A N 1
ATOM 2976 C CA . PRO A 1 369 ? -10.420 -4.363 30.150 1.00 87.25 369 PRO A CA 1
ATOM 2977 C C . PRO A 1 369 ? -9.529 -3.122 30.260 1.00 87.25 369 PRO A C 1
ATOM 2979 O O . PRO A 1 369 ? -8.835 -2.968 31.271 1.00 87.25 369 PRO A O 1
ATOM 2982 N N . PRO A 1 370 ? -9.567 -2.218 29.265 1.00 87.50 370 PRO A N 1
ATOM 2983 C CA . PRO A 1 370 ? -8.699 -1.049 29.239 1.00 87.50 370 PRO A CA 1
ATOM 2984 C C . PRO A 1 370 ? -9.018 -0.100 30.398 1.00 87.50 370 PRO A C 1
ATOM 2986 O O . PRO A 1 370 ? -10.186 0.107 30.751 1.00 87.50 370 PRO A O 1
ATOM 2989 N N . LEU A 1 371 ? -7.970 0.490 30.975 1.00 90.31 371 LEU A N 1
ATOM 2990 C CA . LEU A 1 371 ? -8.061 1.480 32.042 1.00 90.31 371 LEU A CA 1
ATOM 2991 C C . LEU A 1 371 ? -7.849 2.881 31.466 1.00 90.31 371 LEU A C 1
ATOM 2993 O O . LEU A 1 371 ? -6.766 3.222 31.006 1.00 90.31 371 LEU A O 1
ATOM 2997 N N . LEU A 1 372 ? -8.888 3.705 31.511 1.00 91.38 372 LEU A N 1
ATOM 2998 C CA . LEU A 1 372 ? -8.875 5.091 31.078 1.00 91.38 372 LEU A CA 1
ATOM 2999 C C . LEU A 1 372 ? -8.675 6.019 32.281 1.00 91.38 372 LEU A C 1
ATOM 3001 O O . LEU A 1 372 ? -9.583 6.245 33.085 1.00 91.38 372 LEU A O 1
ATOM 3005 N N . CYS A 1 373 ? -7.485 6.595 32.377 1.00 89.44 373 CYS A N 1
ATOM 3006 C CA . CYS A 1 373 ? -7.111 7.583 33.376 1.00 89.44 373 CYS A CA 1
ATOM 3007 C C . CYS A 1 373 ? -7.341 8.996 32.828 1.00 89.44 373 CYS A C 1
ATOM 3009 O O . CYS A 1 373 ? -6.699 9.409 31.868 1.00 89.44 373 CYS A O 1
ATOM 3011 N N . THR A 1 374 ? -8.229 9.770 33.448 1.00 88.62 374 THR A N 1
ATOM 3012 C CA . THR A 1 374 ? -8.391 11.198 33.131 1.00 88.62 374 THR A CA 1
ATOM 3013 C C . THR A 1 374 ? -7.446 12.015 34.007 1.00 88.62 374 THR A C 1
ATOM 3015 O O . THR A 1 374 ? -7.637 12.057 35.224 1.00 88.62 374 THR A O 1
ATOM 3018 N N . LEU A 1 375 ? -6.429 12.621 33.398 1.00 85.31 375 LEU A N 1
ATOM 3019 C CA . LEU A 1 375 ? -5.460 13.497 34.059 1.00 85.31 375 LEU A CA 1
ATOM 3020 C C . LEU A 1 375 ? -6.086 14.879 34.370 1.00 85.31 375 LEU A C 1
ATOM 3022 O O . LEU A 1 375 ? -7.076 15.245 33.727 1.00 85.31 375 LEU A O 1
ATOM 3026 N N . PRO A 1 376 ? -5.561 15.606 35.379 1.00 75.38 376 PRO A N 1
ATOM 3027 C CA . PRO A 1 376 ? -6.066 16.922 35.789 1.00 75.38 376 PRO A CA 1
ATOM 3028 C C . PRO A 1 376 ? -5.947 18.017 34.727 1.00 75.38 376 PRO A C 1
ATOM 3030 O O . PRO A 1 376 ? -5.028 17.938 33.878 1.00 75.38 376 PRO A O 1
#

Nearest PDB structures (foldseek):
  6dc6-assembly1_A  TM=7.445E-01  e=9.471E-24  Homo sapiens
  6dc6-assembly2_C  TM=7.108E-01  e=6.967E-23  Homo sapiens
  6zqh-assembly1_A  TM=7.750E-01  e=2.872E-19  Saccharomyces cerevisiae
  3cmm-assembly1_A  TM=7.481E-01  e=2.160E-19  unclassified
  6zqh-assembly2_C  TM=7.030E-01  e=6.027E-19  Saccharomyces cerevisiae

InterPro domains:
  IPR018965 Ubiquitin-activating enzyme E1, C-terminal [PF09358] (280-367)
  IPR018965 Ubiquitin-activating enzyme E1, C-terminal [SM00985] (247-371)
  IPR019572 Ubiquitin-activating enzyme, SCCH domain [PF10585] (82-208)
  IPR035985 Ubiquitin-activating enzyme-like [SSF69572] (2-259)
  IPR038252 Ubiquitin-activating enzyme E1, C-terminal domain superfamily [G3DSA:3.10.290.60] (282-374)
  IPR042063 Ubiquitin-activating enzyme E1, SCCH domain [G3DSA:1.10.10.2660] (1-82)
  IPR042063 Ubiquitin-activating enzyme E1, SCCH domain [G3DSA:1.10.10.2660] (83-215)
  IPR045886 ThiF/MoeB/HesA family [PTHR10953] (159-340)

Foldseek 3Di:
DVVLLVVLCVPFAQLLLQLQCLLPPDDLDPVVCVPPHDLVSPVCCVVLPDPDVVSVVVVVVVVCCVPLPLVLVLVCVVVPPPPVPPLVVQLVVQVVVCVVVVHDRDPDSVVSVVVVVVDDDDDDDDDPDFDDDPDPPDDRPDPDPDPVVSVVSSVVSSVVSVVCPSVDDRRDGDDQDLPDPVSLVSSQVVVQSVCVSVVHDRDDSVVSSCVVVVDDDDDVVVVVVVVVLVVCQVVCVVVVPPDLVSDWDWDDDVVVRDIDTDRDDPFDWDDDPNDIDGPVDAAEDAQQDPVRFGHFLLVVQVCCCVVPVFRWQWKDQVPRTLAHVVDDPVVRVVSRRDGPCPPPDDDPDFDWTKMDTDTPPGDPPDDDGIYIYTGD

Mean predicted aligned error: 15.42 Å

pLDDT: mean 77.78, std 14.34, range [35.72, 96.88]

Radius of gyration: 33.77 Å; Cα contacts (8 Å, |Δi|>4): 356; chains: 1; bounding box: 72×64×97 Å